Protein AF-A0A3Q0F5D7-F1 (afdb_monomer)

Sequence (596 aa):
MEISKAMDALRERATFVKESLHKSQTITDNMVSILGSFDHRLSALETAMRPTQAEAKILRGPHEDLESYLGAIDQLRANVRFFSSKKSFKSSEAIVTHANTLLAKAIAKLEEEFKHLLTNYSKPVEPDRLFECLPNSLRPSNSGKQSEGGGRNHSGKQSSEAVTFALPTLIPPRVIPLLHDLTQQMVQAGHQQQLFRIYRETRAAVLEQSLRKLGVERLSKDDVQRMQWEVLEAKIGNWIHYMRIAVKLLIAGEKKICDQIFDGVDSLKSQCFAEVTASSVAMLLSFGEAVAKSKRSPEKLFVLLDMYEIMRELQPEIERLFESKACTEMREAAINLSTRLAQTAQETFVDFEEAVEKDATKTTVMDGTVHPLTSYVINYVKFLYDYQSTLKLLFREFDPNDPDGQLAIITTRIMQALQTNLDGKSKQYKDPALTQLFLMNNIHYIVRSVRRSEAKDMLGDDWVQIHRRIVQQHANQYKRISWAKILQCLTVPASENNNAVTRTMIKDRFKTFNDQIEELHQRQSQWTVPDSELRESLRLAVAEVLLPAYRSFLKRFGPVIENGKNPYKYMVYSPEHLEQMLGEFFESKIWGEPKR

InterPro domains:
  IPR004140 Exocyst complex component Exo70 [PTHR12542] (22-587)
  IPR016159 Cullin repeat-like-containing domain superfamily [SSF74788] (53-587)
  IPR046364 Exocyst complex subunit Exo70, C-terminal [PF03081] (238-583)

Radius of gyration: 49.52 Å; Cα contacts (8 Å, |Δi|>4): 507; chains: 1; bounding box: 129×61×177 Å

Solvent-accessible surface area (backbone atoms only — not comparable to full-atom values): 32899 Å² total; per-residue (Å²): 125,67,68,62,57,55,51,51,52,50,48,52,50,51,51,50,50,51,51,52,50,50,54,50,48,53,51,50,54,50,49,53,52,50,49,54,51,47,54,53,49,49,52,51,50,58,61,64,48,49,59,59,62,28,45,59,41,54,70,70,35,54,87,81,43,48,68,64,29,52,52,29,51,54,49,43,52,51,50,41,54,53,41,70,71,47,80,86,46,95,63,32,63,63,51,39,53,51,43,50,51,51,48,54,54,41,49,54,49,49,54,51,48,49,48,50,53,50,55,75,46,52,59,56,59,56,52,69,64,55,44,67,27,41,45,84,91,72,38,81,79,75,86,82,74,89,76,88,81,85,89,78,93,75,94,71,85,84,70,88,70,78,84,65,70,51,64,59,82,61,54,64,76,85,52,45,60,58,52,19,56,52,42,54,53,35,47,76,70,68,44,47,70,60,52,48,49,52,48,30,63,52,51,25,50,32,52,37,48,20,42,43,68,65,64,60,58,80,44,48,42,69,56,57,62,71,50,56,66,73,61,48,54,52,49,50,58,49,46,56,53,49,50,51,46,42,54,69,29,52,52,46,35,49,50,54,50,52,51,59,36,39,61,96,41,75,92,50,43,53,46,45,54,28,66,27,44,47,65,44,51,52,36,62,48,32,35,58,48,14,59,49,68,30,86,79,45,64,85,53,41,60,65,46,49,55,50,36,50,50,47,62,69,43,41,68,57,49,51,64,75,40,65,49,81,64,21,43,67,62,52,50,52,53,50,51,47,37,54,43,33,47,49,42,47,55,56,28,52,53,52,40,32,52,50,47,36,64,60,74,75,80,81,87,65,89,34,25,44,66,52,69,66,58,58,50,55,51,51,51,52,54,56,52,54,79,39,44,74,58,50,35,57,50,35,37,77,80,39,77,87,48,26,68,56,51,54,40,49,53,51,49,48,42,53,47,24,44,49,54,28,50,56,60,55,34,68,71,48,88,48,71,36,49,26,25,46,22,52,23,40,39,50,44,52,50,51,58,50,36,70,73,40,74,57,32,76,68,60,35,70,65,53,52,50,53,53,52,51,51,28,51,49,25,50,51,49,23,50,50,62,68,42,45,67,55,53,50,52,53,53,76,65,79,90,49,74,76,92,65,78,45,72,65,60,53,49,52,33,35,44,52,37,53,56,50,52,51,56,46,49,68,54,42,42,60,23,32,44,87,52,64,70,62,39,50,52,50,43,48,63,45,46,70,57,48,48,61,42,48,54,50,38,44,72,73,48,41,69,70,41,63,79,44,91,68,36,67,79,45,63,74,71,51,75,66,54,52,54,53,56,50,70,52,50,30,43,75,75,76,75,71,77,76,91,124

Organism: Vigna radiata var. radiata (NCBI:txid3916)

Secondary structure (DSSP, 8-state):
-HHHHHHHHHHHHHHHHHHHHHHHHHHHHHHHHHHHHHHHHHHHHHHHHHHHHHHHHHHH-TTT-HHHHHHHHHHHHHHHHHHHH-TT-TTHHHHHHHHHHHHHHHHHHHHHHHHHHHHHH--PPPHHHHHHTS-TTTS---S--------------------------SS-TTTHHHHHHHHHHHHHTT-HHHHHHHHHHHHHHHHHHHHHHHT-----HHHHHHS-HHHHHHHHHHHHHHHHHIIIIIIHHHHHHHHHHTTT-HHHHHHHHHHHHHHHHHHHHHHHHHHHTS---GGGHHHHHHHHHHHHHHHHHHHHHT-SGGGHHHHHHHHHHHHHHHHHHHHHHHHHHHHHHT--PPP--TT----HHHHHHHHHHHHHHHTHHHHHHHHHTT-TT-HHHHHHHHHHHHHHHHHHHHHHHHTT-SSHHHHHHHHHHHHHHHHHHHTTSTHHHHHHHHHHHHHHHHHHHHHHHHHHHHHHHHHHHH---GGGTTTT--HHHHHHHHHHHHHHHHHHHHHHTT-----HHHHHHHHHHHHHHHHHHHHHHHHHHHHHHHTSS-GGGT----HHHHHHHHHTTT----------

Mean predicted aligned error: 13.25 Å

Structure (mmCIF, N/CA/C/O backbone):
data_AF-A0A3Q0F5D7-F1
#
_entry.id   AF-A0A3Q0F5D7-F1
#
loop_
_atom_site.group_PDB
_atom_site.id
_atom_site.type_symbol
_atom_site.label_atom_id
_atom_site.label_alt_id
_atom_site.label_comp_id
_atom_site.label_asym_id
_atom_site.label_entity_id
_atom_site.label_seq_id
_atom_site.pdbx_PDB_ins_code
_atom_site.Cartn_x
_atom_site.Cartn_y
_atom_site.Cartn_z
_atom_site.occupancy
_atom_site.B_iso_or_equiv
_atom_site.auth_seq_id
_atom_site.auth_comp_id
_atom_site.auth_asym_id
_atom_site.auth_atom_id
_atom_site.pdbx_PDB_model_num
ATOM 1 N N . MET A 1 1 ? -80.242 36.982 107.185 1.00 55.00 1 MET A N 1
ATOM 2 C CA . MET A 1 1 ? -79.539 35.715 107.500 1.00 55.00 1 MET A CA 1
ATOM 3 C C . MET A 1 1 ? -79.556 34.709 106.337 1.00 55.00 1 MET A C 1
ATOM 5 O O . MET A 1 1 ? -78.662 33.878 106.279 1.00 55.00 1 MET A O 1
ATOM 9 N N . GLU A 1 2 ? -80.498 34.792 105.383 1.00 57.72 2 GLU A N 1
ATOM 10 C CA . GLU A 1 2 ? -80.598 33.846 104.247 1.00 57.72 2 GLU A CA 1
ATOM 11 C C . GLU A 1 2 ? -79.603 34.088 103.094 1.00 57.72 2 GLU A C 1
ATOM 13 O O . GLU A 1 2 ? -79.117 33.129 102.501 1.00 57.72 2 GLU A O 1
ATOM 18 N N . ILE A 1 3 ? -79.217 35.341 102.819 1.00 59.50 3 ILE A N 1
ATOM 19 C CA . ILE A 1 3 ? -78.309 35.676 101.701 1.00 59.50 3 ILE A CA 1
ATOM 20 C C . ILE A 1 3 ? -76.889 35.117 101.917 1.00 59.50 3 ILE A C 1
ATOM 22 O O . ILE A 1 3 ? -76.279 34.633 100.971 1.00 59.50 3 ILE A O 1
ATOM 26 N N . SER A 1 4 ? -76.386 35.091 103.159 1.00 63.69 4 SER A N 1
ATOM 27 C CA . SER A 1 4 ? -75.059 34.525 103.476 1.00 63.69 4 SER A CA 1
ATOM 28 C C . SER A 1 4 ? -74.993 33.023 103.188 1.00 63.69 4 SER A C 1
ATOM 30 O O . SER A 1 4 ? -74.043 32.565 102.566 1.00 63.69 4 SER A O 1
ATOM 32 N N . LYS A 1 5 ? -76.037 32.265 103.558 1.00 66.75 5 LYS A N 1
ATOM 33 C CA . LYS A 1 5 ? -76.103 30.815 103.308 1.00 66.75 5 LYS A CA 1
ATOM 34 C C . LYS A 1 5 ? -76.172 30.482 101.815 1.00 66.75 5 LYS A C 1
ATOM 36 O O . LYS A 1 5 ? -75.554 29.516 101.381 1.00 66.75 5 LYS A O 1
ATOM 41 N N . ALA A 1 6 ? -76.894 31.281 101.026 1.00 69.56 6 ALA A N 1
ATOM 42 C CA . ALA A 1 6 ? -76.948 31.109 99.574 1.00 69.56 6 ALA A CA 1
ATOM 43 C C . ALA A 1 6 ? -75.597 31.418 98.907 1.00 69.56 6 ALA A C 1
ATOM 45 O O . ALA A 1 6 ? -75.194 30.713 97.985 1.00 69.56 6 ALA A O 1
ATOM 46 N N . MET A 1 7 ? -74.882 32.436 99.395 1.00 72.69 7 MET A N 1
ATOM 47 C CA . MET A 1 7 ? -73.566 32.826 98.887 1.00 72.69 7 MET A CA 1
ATOM 48 C C . MET A 1 7 ? -72.486 31.787 99.220 1.00 72.69 7 MET A C 1
ATOM 50 O O . MET A 1 7 ? -71.666 31.473 98.359 1.00 72.69 7 MET A O 1
ATOM 54 N N . ASP A 1 8 ? -72.529 31.197 100.418 1.00 73.94 8 ASP A N 1
ATOM 55 C CA . ASP A 1 8 ? -71.630 30.107 100.817 1.00 73.94 8 ASP A CA 1
ATOM 56 C C . ASP A 1 8 ? -71.896 28.824 100.011 1.00 73.94 8 ASP A C 1
ATOM 58 O O . ASP A 1 8 ? -70.953 28.213 99.512 1.00 73.94 8 ASP A O 1
ATOM 62 N N . ALA A 1 9 ? -73.164 28.474 99.756 1.00 75.81 9 ALA A N 1
ATOM 63 C CA . ALA A 1 9 ? -73.524 27.346 98.890 1.00 75.81 9 ALA A CA 1
ATOM 64 C C . ALA A 1 9 ? -73.102 27.558 97.420 1.00 75.81 9 ALA A C 1
ATOM 66 O O . ALA A 1 9 ? -72.711 26.614 96.729 1.00 75.81 9 ALA A O 1
ATOM 67 N N . LEU A 1 10 ? -73.156 28.801 96.925 1.00 78.06 10 LEU A N 1
ATOM 68 C CA . LEU A 1 10 ? -72.646 29.161 95.598 1.00 78.06 10 LEU A CA 1
ATOM 69 C C . LEU A 1 10 ? -71.118 29.076 95.545 1.00 78.06 10 LEU A C 1
ATOM 71 O O . LEU A 1 10 ? -70.567 28.653 94.529 1.00 78.06 10 LEU A O 1
ATOM 75 N N . ARG A 1 11 ? -70.439 29.433 96.641 1.00 79.31 11 ARG A N 1
ATOM 76 C CA . ARG A 1 11 ? -68.984 29.338 96.774 1.00 79.31 11 ARG A CA 1
ATOM 77 C C . ARG A 1 11 ? -68.526 27.883 96.814 1.00 79.31 11 ARG A C 1
ATOM 79 O O . ARG A 1 11 ? -67.607 27.552 96.075 1.00 79.31 11 ARG A O 1
ATOM 86 N N . GLU A 1 12 ? -69.218 27.018 97.557 1.00 80.62 12 GLU A N 1
ATOM 87 C CA . GLU A 1 12 ? -68.986 25.565 97.551 1.00 80.62 12 GLU A CA 1
ATOM 88 C C . GLU A 1 12 ? -69.233 24.940 96.173 1.00 80.62 12 GLU A C 1
ATOM 90 O O . GLU A 1 12 ? -68.426 24.145 95.687 1.00 80.62 12 GLU A O 1
ATOM 95 N N . ARG A 1 13 ? -70.323 25.320 95.491 1.00 81.12 13 ARG A N 1
ATOM 96 C CA . ARG A 1 13 ? -70.584 24.855 94.120 1.00 81.12 13 ARG A CA 1
ATOM 97 C C . ARG A 1 13 ? -69.517 25.341 93.143 1.00 81.12 13 ARG A C 1
ATOM 99 O O . ARG A 1 13 ? -69.081 24.565 92.299 1.00 81.12 13 ARG A O 1
ATOM 106 N N . ALA A 1 14 ? -69.059 26.585 93.264 1.00 80.19 14 ALA A N 1
ATOM 107 C CA . ALA A 1 14 ? -67.988 27.121 92.429 1.00 80.19 14 ALA A CA 1
ATOM 108 C C . ALA A 1 14 ? -66.645 26.420 92.694 1.00 80.19 14 ALA A C 1
ATOM 110 O O . ALA A 1 14 ? -65.923 26.120 91.743 1.00 80.19 14 ALA A O 1
ATOM 111 N N . THR A 1 15 ? -66.317 26.100 93.952 1.00 80.94 15 THR A N 1
ATOM 112 C CA . THR A 1 15 ? -65.114 25.320 94.284 1.00 80.94 15 THR A CA 1
ATOM 113 C C . THR A 1 15 ? -65.212 23.886 93.774 1.00 80.94 15 THR A C 1
ATOM 115 O O . THR A 1 15 ? -64.249 23.396 93.192 1.00 80.94 15 THR A O 1
ATOM 118 N N . PHE A 1 16 ? -66.381 23.249 93.881 1.00 84.81 16 PHE A N 1
ATOM 119 C CA . PHE A 1 16 ? -66.617 21.903 93.355 1.00 84.81 16 PHE A CA 1
ATOM 120 C C . PHE A 1 16 ? -66.520 21.841 91.822 1.00 84.81 16 PHE A C 1
ATOM 122 O O . PHE A 1 16 ? -65.912 20.924 91.266 1.00 84.81 16 PHE A O 1
ATOM 129 N N . VAL A 1 17 ? -67.075 22.836 91.119 1.00 83.81 17 VAL A N 1
ATOM 130 C CA . VAL A 1 17 ? -66.951 22.955 89.656 1.00 83.81 17 VAL A CA 1
ATOM 131 C C . VAL A 1 17 ? -65.499 23.215 89.258 1.00 83.81 17 VAL A C 1
ATOM 133 O O . VAL A 1 17 ? -65.019 22.606 88.306 1.00 83.81 17 VAL A O 1
ATOM 136 N N . LYS A 1 18 ? -64.768 24.052 90.005 1.00 84.12 18 LYS A N 1
ATOM 137 C CA . LYS A 1 18 ? -63.342 24.311 89.761 1.00 84.12 18 LYS A CA 1
ATOM 138 C C . LYS A 1 18 ? -62.488 23.054 89.955 1.00 84.12 18 LYS A C 1
ATOM 140 O O . LYS A 1 18 ? -61.636 22.774 89.116 1.00 84.12 18 LYS A O 1
ATOM 145 N N . GLU A 1 19 ? -62.730 22.274 91.008 1.00 85.31 19 GLU A N 1
ATOM 146 C CA . GLU A 1 19 ? -62.056 20.985 91.214 1.00 85.31 19 GLU A CA 1
ATOM 147 C C . GLU A 1 19 ? -62.420 19.959 90.139 1.00 85.31 19 GLU A C 1
ATOM 149 O O . GLU A 1 19 ? -61.539 19.259 89.642 1.00 85.31 19 GLU A O 1
ATOM 154 N N . SER A 1 20 ? -63.694 19.878 89.744 1.00 84.12 20 SER A N 1
ATOM 155 C CA . SER A 1 20 ? -64.134 18.976 88.671 1.00 84.12 20 SER A CA 1
ATOM 156 C C . SER A 1 20 ? -63.517 19.354 87.325 1.00 84.12 20 SER A C 1
ATOM 158 O O . SER A 1 20 ? -63.082 18.474 86.585 1.00 84.12 20 SER A O 1
ATOM 160 N N . LEU A 1 21 ? -63.410 20.652 87.025 1.00 85.94 21 LEU A N 1
ATOM 161 C CA . LEU A 1 21 ? -62.747 21.145 85.821 1.00 85.94 21 LEU A CA 1
ATOM 162 C C . LEU A 1 21 ? -61.247 20.841 85.852 1.00 85.94 21 LEU A C 1
ATOM 164 O O . LEU A 1 21 ? -60.701 20.403 84.847 1.00 85.94 21 LEU A O 1
ATOM 168 N N . HIS A 1 22 ? -60.589 20.998 87.006 1.00 87.69 22 HIS A N 1
ATOM 169 C CA . HIS A 1 22 ? -59.174 20.662 87.142 1.00 87.69 22 HIS A CA 1
ATOM 170 C C . HIS A 1 22 ? -58.928 19.160 86.955 1.00 87.69 22 HIS A C 1
ATOM 172 O O . HIS A 1 22 ? -58.047 18.785 86.188 1.00 87.69 22 HIS A O 1
ATOM 178 N N . LYS A 1 23 ? -59.769 18.301 87.550 1.00 87.25 23 LYS A N 1
ATOM 179 C CA . LYS A 1 23 ? -59.739 16.848 87.312 1.00 87.25 23 LYS A CA 1
ATOM 180 C C . LYS A 1 23 ? -59.962 16.508 85.835 1.00 87.25 23 LYS A C 1
ATOM 182 O O . LYS A 1 23 ? -59.235 15.682 85.296 1.00 87.25 23 LYS A O 1
ATOM 187 N N . SER A 1 24 ? -60.921 17.160 85.173 1.00 86.38 24 SER A N 1
ATOM 188 C CA . SER A 1 24 ? -61.184 16.981 83.736 1.00 86.38 24 SER A CA 1
ATOM 189 C C . SER A 1 24 ? -59.989 17.400 82.868 1.00 86.38 24 SER A C 1
ATOM 191 O O . SER A 1 24 ? -59.616 16.684 81.937 1.00 86.38 24 SER A O 1
ATOM 193 N N . GLN A 1 25 ? -59.327 18.508 83.215 1.00 86.31 25 GLN A N 1
ATOM 194 C CA . GLN A 1 25 ? -58.110 18.972 82.546 1.00 86.31 25 GLN A CA 1
ATOM 195 C C . GLN A 1 25 ? -56.979 17.947 82.695 1.00 86.31 25 GLN A C 1
ATOM 197 O O . GLN A 1 25 ? -56.395 17.539 81.698 1.00 86.31 25 GLN A O 1
ATOM 202 N N . THR A 1 26 ? -56.735 17.442 83.909 1.00 88.81 26 THR A N 1
ATOM 203 C CA . THR A 1 26 ? -55.715 16.409 84.154 1.00 88.81 26 THR A CA 1
ATOM 204 C C . THR A 1 26 ? -56.011 15.114 83.395 1.00 88.81 26 THR A C 1
ATOM 206 O O . THR A 1 26 ? -55.099 14.486 82.863 1.00 88.81 26 THR A O 1
ATOM 209 N N . ILE A 1 27 ? -57.284 14.709 83.312 1.00 86.06 27 ILE A N 1
ATOM 210 C CA . ILE A 1 27 ? -57.693 13.548 82.508 1.00 86.06 27 ILE A CA 1
ATOM 211 C C . ILE A 1 27 ? -57.402 13.801 81.026 1.00 86.06 27 ILE A C 1
ATOM 213 O O . ILE A 1 27 ? -56.847 12.925 80.369 1.00 86.06 27 ILE A O 1
ATOM 217 N N . THR A 1 28 ? -57.720 14.992 80.517 1.00 86.38 28 THR A N 1
ATOM 218 C CA . THR A 1 28 ? -57.474 15.372 79.118 1.00 86.38 28 THR A CA 1
ATOM 219 C C . THR A 1 28 ? -55.979 15.379 78.799 1.00 86.38 28 THR A C 1
ATOM 221 O O . THR A 1 28 ? -55.569 14.764 77.818 1.00 86.38 28 THR A O 1
ATOM 224 N N . ASP A 1 29 ? -55.149 15.973 79.658 1.00 85.50 29 ASP A N 1
ATOM 225 C CA . ASP A 1 29 ? -53.692 16.022 79.484 1.00 85.50 29 ASP A CA 1
ATOM 226 C C . ASP A 1 29 ? -53.071 14.614 79.517 1.00 85.50 29 ASP A C 1
ATOM 228 O O . ASP A 1 29 ? -52.216 14.278 78.692 1.00 85.50 29 ASP A O 1
ATOM 232 N N . ASN A 1 30 ? -53.556 13.744 80.410 1.00 86.50 30 ASN A N 1
ATOM 233 C CA . ASN A 1 30 ? -53.158 12.336 80.440 1.00 86.50 30 ASN A CA 1
ATOM 234 C C . ASN A 1 30 ? -53.574 11.603 79.158 1.00 86.50 30 ASN A C 1
ATOM 236 O O . ASN A 1 30 ? -52.796 10.817 78.623 1.00 86.50 30 ASN A O 1
ATOM 240 N N . MET A 1 31 ? -54.775 11.867 78.640 1.00 86.88 31 MET A N 1
ATOM 241 C CA . MET A 1 31 ? -55.274 11.248 77.411 1.00 86.88 31 MET A CA 1
ATOM 242 C C . MET A 1 31 ? -54.464 11.697 76.188 1.00 86.88 31 MET A C 1
ATOM 244 O O . MET A 1 31 ? -54.083 10.861 75.373 1.00 86.88 31 MET A O 1
ATOM 248 N N . VAL A 1 32 ? -54.122 12.986 76.098 1.00 83.62 32 VAL A N 1
ATOM 249 C CA . VAL A 1 32 ? -53.247 13.543 75.052 1.00 83.62 32 VAL A CA 1
ATOM 250 C C . VAL A 1 32 ? -51.843 12.940 75.135 1.00 83.62 32 VAL A C 1
ATOM 252 O O . VAL A 1 32 ? -51.289 12.543 74.112 1.00 83.62 32 VAL A O 1
ATOM 255 N N . SER A 1 33 ? -51.286 12.792 76.339 1.00 82.75 33 SER A N 1
ATOM 256 C CA . SER A 1 33 ? -49.992 12.130 76.556 1.00 82.75 33 SER A CA 1
ATOM 257 C C . SER A 1 33 ? -50.014 10.656 76.125 1.00 82.75 33 SER A C 1
ATOM 259 O O . SER A 1 33 ? -49.119 10.192 75.414 1.00 82.75 33 SER A O 1
ATOM 261 N N . ILE A 1 34 ? -51.076 9.922 76.477 1.00 81.81 34 ILE A N 1
ATOM 262 C CA . ILE A 1 34 ? -51.266 8.524 76.071 1.00 81.81 34 ILE A CA 1
ATOM 263 C C . ILE A 1 34 ? -51.385 8.415 74.547 1.00 81.81 34 ILE A C 1
ATOM 265 O O . ILE A 1 34 ? -50.689 7.589 73.955 1.00 81.81 34 ILE A O 1
ATOM 269 N N . LEU A 1 35 ? -52.203 9.258 73.908 1.00 78.81 35 LEU A N 1
ATOM 270 C CA . LEU A 1 35 ? -52.372 9.286 72.451 1.00 78.81 35 LEU A CA 1
ATOM 271 C C . LEU A 1 35 ? -51.064 9.635 71.734 1.00 78.81 35 LEU A C 1
ATOM 273 O O . LEU A 1 35 ? -50.684 8.925 70.808 1.00 78.81 35 LEU A O 1
ATOM 277 N N . GLY A 1 36 ? -50.319 10.633 72.216 1.00 76.81 36 GLY A N 1
ATOM 278 C CA . GLY A 1 36 ? -48.985 10.949 71.700 1.00 76.81 36 GLY A CA 1
ATOM 279 C C . GLY A 1 36 ? -48.002 9.781 71.848 1.00 76.81 36 GLY A C 1
ATOM 280 O O . GLY A 1 36 ? -47.191 9.528 70.957 1.00 76.81 36 GLY A O 1
ATOM 281 N N . SER A 1 37 ? -48.103 9.004 72.933 1.00 76.38 37 SER A N 1
ATOM 282 C CA . SER A 1 37 ? -47.293 7.792 73.119 1.00 76.38 37 SER A CA 1
ATOM 283 C C . SER A 1 37 ? -47.685 6.660 72.161 1.00 76.38 37 SER A C 1
ATOM 285 O O . SER A 1 37 ? -46.808 5.938 71.680 1.00 76.38 37 SER A O 1
ATOM 287 N N . PHE A 1 38 ? -48.979 6.506 71.860 1.00 73.69 38 PHE A N 1
ATOM 288 C CA . PHE A 1 38 ? -49.471 5.522 70.898 1.00 73.69 38 PHE A CA 1
ATOM 289 C C . PHE A 1 38 ? -49.051 5.881 69.485 1.00 73.69 38 PHE A C 1
ATOM 291 O O . PHE A 1 38 ? -48.563 5.004 68.787 1.00 73.69 38 PHE A O 1
ATOM 298 N N . ASP A 1 39 ? -49.159 7.147 69.097 1.00 71.25 39 ASP A N 1
ATOM 299 C CA . ASP A 1 39 ? -48.762 7.612 67.770 1.00 71.25 39 ASP A CA 1
ATOM 300 C C . ASP A 1 39 ? -47.249 7.418 67.550 1.00 71.25 39 ASP A C 1
ATOM 302 O O . ASP A 1 39 ? -46.806 6.876 66.536 1.00 71.25 39 ASP A O 1
ATOM 306 N N . HIS A 1 40 ? -46.437 7.693 68.579 1.00 68.94 40 HIS A N 1
ATOM 307 C CA . HIS A 1 40 ? -45.010 7.363 68.568 1.00 68.94 40 HIS A CA 1
ATOM 308 C C . HIS A 1 40 ? -44.728 5.859 68.470 1.00 68.94 40 HIS A C 1
ATOM 310 O O . HIS A 1 40 ? -43.816 5.454 67.743 1.00 68.94 40 HIS A O 1
ATOM 316 N N . ARG A 1 41 ? -45.475 5.020 69.198 1.00 68.88 41 ARG A N 1
ATOM 317 C CA . ARG A 1 41 ? -45.322 3.557 69.149 1.00 68.88 41 ARG A CA 1
ATOM 318 C C . ARG A 1 41 ? -45.780 2.980 67.815 1.00 68.88 41 ARG A C 1
ATOM 320 O O . ARG A 1 41 ? -45.103 2.099 67.299 1.00 68.88 41 ARG A O 1
ATOM 327 N N . LEU A 1 42 ? -46.876 3.482 67.255 1.00 69.44 42 LEU A N 1
ATOM 328 C CA . LEU A 1 42 ? -47.417 3.077 65.963 1.00 69.44 42 LEU A CA 1
ATOM 329 C C . LEU A 1 42 ? -46.444 3.458 64.847 1.00 69.44 42 LEU A C 1
ATOM 331 O O . LEU A 1 42 ? -46.066 2.599 64.060 1.00 69.44 42 LEU A O 1
ATOM 335 N N . SER A 1 43 ? -45.924 4.689 64.869 1.00 66.19 43 SER A N 1
ATOM 336 C CA . SER A 1 43 ? -44.873 5.136 63.953 1.00 66.19 43 SER A CA 1
ATOM 337 C C . SER A 1 43 ? -43.607 4.278 64.075 1.00 66.19 43 SER A C 1
ATOM 339 O O . SER A 1 43 ? -43.042 3.860 63.064 1.00 66.19 43 SER A O 1
ATOM 341 N N . ALA A 1 44 ? -43.173 3.931 65.292 1.00 59.56 44 ALA A N 1
ATOM 342 C CA . ALA A 1 44 ? -42.027 3.044 65.499 1.00 59.56 44 ALA A CA 1
ATOM 343 C C . ALA A 1 44 ? -42.278 1.614 64.982 1.00 59.56 44 ALA A C 1
ATOM 345 O O . ALA A 1 44 ? -41.378 1.018 64.391 1.00 59.56 44 ALA A O 1
ATOM 346 N N . LEU A 1 45 ? -43.487 1.077 65.167 1.00 62.59 45 LEU A N 1
ATOM 347 C CA . LEU A 1 45 ? -43.872 -0.269 64.738 1.00 62.59 45 LEU A CA 1
ATOM 348 C C . LEU A 1 45 ? -44.017 -0.356 63.213 1.00 62.59 45 LEU A C 1
ATOM 350 O O . LEU A 1 45 ? -43.469 -1.258 62.587 1.00 62.59 45 LEU A O 1
ATOM 354 N N . GLU A 1 46 ? -44.667 0.633 62.605 1.00 63.50 46 GLU A N 1
ATOM 355 C CA . GLU A 1 46 ? -44.813 0.758 61.156 1.00 63.50 46 GLU A CA 1
ATOM 356 C C . GLU A 1 46 ? -43.448 0.940 60.476 1.00 63.50 46 GLU A C 1
ATOM 358 O O . GLU A 1 46 ? -43.167 0.319 59.453 1.00 63.50 46 GLU A O 1
ATOM 363 N N . THR A 1 47 ? -42.539 1.708 61.087 1.00 61.91 47 THR A N 1
ATOM 364 C CA . THR A 1 47 ? -41.166 1.857 60.581 1.00 61.91 47 THR A CA 1
ATOM 365 C C . THR A 1 47 ? -40.336 0.578 60.778 1.00 61.91 47 THR A C 1
ATOM 367 O O . THR A 1 47 ? -39.515 0.250 59.923 1.00 61.91 47 THR A O 1
ATOM 370 N N . ALA A 1 48 ? -40.569 -0.190 61.850 1.00 59.41 48 ALA A N 1
ATOM 371 C CA . ALA A 1 48 ? -39.916 -1.482 62.087 1.00 59.41 48 ALA A CA 1
ATOM 372 C C . ALA A 1 48 ? -40.431 -2.617 61.176 1.00 59.41 48 ALA A C 1
ATOM 374 O O . ALA A 1 48 ? -39.706 -3.586 60.965 1.00 59.41 48 ALA A O 1
ATOM 375 N N . MET A 1 49 ? -41.638 -2.501 60.605 1.00 63.09 49 MET A N 1
ATOM 376 C CA . MET A 1 49 ? -42.208 -3.467 59.646 1.00 63.09 49 MET A CA 1
ATOM 377 C C . MET A 1 49 ? -41.786 -3.231 58.182 1.00 63.09 49 MET A C 1
ATOM 379 O O . MET A 1 49 ? -41.941 -4.114 57.339 1.00 63.09 49 MET A O 1
ATOM 383 N N . ARG A 1 50 ? -41.236 -2.061 57.837 1.00 66.19 50 ARG A N 1
ATOM 384 C CA . ARG A 1 50 ? -40.779 -1.770 56.460 1.00 66.19 50 ARG A CA 1
ATOM 385 C C . ARG A 1 50 ? -39.628 -2.672 55.973 1.00 66.19 50 ARG A C 1
ATOM 387 O O . ARG A 1 50 ? -39.672 -3.077 54.812 1.00 66.19 50 ARG A O 1
ATOM 394 N N . PRO A 1 51 ? -38.617 -3.023 56.794 1.00 62.94 51 PRO A N 1
ATOM 395 C CA . PRO A 1 51 ? -37.552 -3.941 56.388 1.00 62.94 51 PRO A CA 1
ATOM 396 C C . PRO A 1 51 ? -38.056 -5.346 56.039 1.00 62.94 51 PRO A C 1
ATOM 398 O O . PRO A 1 51 ? -37.590 -5.907 55.055 1.00 62.94 51 PRO A O 1
ATOM 401 N N . THR A 1 52 ? -39.038 -5.889 56.767 1.00 68.06 52 THR A N 1
ATOM 402 C CA . THR A 1 52 ? -39.580 -7.241 56.522 1.00 68.06 52 THR A CA 1
ATOM 403 C C . THR A 1 52 ? -40.422 -7.323 55.245 1.00 68.06 52 THR A C 1
ATOM 405 O O . THR A 1 52 ? -40.400 -8.338 54.552 1.00 68.06 52 THR A O 1
ATOM 408 N N . GLN A 1 53 ? -41.118 -6.245 54.866 1.00 69.62 53 GLN A N 1
ATOM 409 C CA . GLN A 1 53 ? -41.792 -6.168 53.560 1.00 69.62 53 GLN A CA 1
ATOM 410 C C . GLN A 1 53 ? -40.793 -6.115 52.395 1.00 69.62 53 GLN A C 1
ATOM 412 O O . GLN A 1 53 ? -41.009 -6.753 51.362 1.00 69.62 53 GLN A O 1
ATOM 417 N N . ALA A 1 54 ? -39.690 -5.379 52.563 1.00 73.69 54 ALA A N 1
ATOM 418 C CA . ALA A 1 54 ? -38.618 -5.338 51.575 1.00 73.69 54 ALA A CA 1
ATOM 419 C C . ALA A 1 54 ? -37.859 -6.677 51.504 1.00 73.69 54 ALA A C 1
ATOM 421 O O . ALA A 1 54 ? -37.534 -7.136 50.412 1.00 73.69 54 ALA A O 1
ATOM 422 N N . GLU A 1 55 ? -37.646 -7.350 52.637 1.00 79.19 55 GLU A N 1
ATOM 423 C CA . GLU A 1 55 ? -36.959 -8.643 52.732 1.00 79.19 55 GLU A CA 1
ATOM 424 C C . GLU A 1 55 ? -37.602 -9.719 51.849 1.00 79.19 55 GLU A C 1
ATOM 426 O O . GLU A 1 55 ? -36.896 -10.404 51.109 1.00 79.19 55 GLU A O 1
ATOM 431 N N . ALA A 1 56 ? -38.935 -9.825 51.841 1.00 79.62 56 ALA A N 1
ATOM 432 C CA . ALA A 1 56 ? -39.642 -10.777 50.984 1.00 79.62 56 ALA A CA 1
ATOM 433 C C . ALA A 1 56 ? -39.336 -10.562 49.489 1.00 79.62 56 ALA A C 1
ATOM 435 O O . ALA A 1 56 ? -39.143 -11.528 48.747 1.00 79.62 56 ALA A O 1
ATOM 436 N N . LYS A 1 57 ? -39.241 -9.299 49.053 1.00 80.81 57 LYS A N 1
ATOM 437 C CA . LYS A 1 57 ? -38.884 -8.937 47.673 1.00 80.81 57 LYS A CA 1
ATOM 438 C C . LYS A 1 57 ? -37.408 -9.229 47.380 1.00 80.81 57 LYS A C 1
ATOM 440 O O . LYS A 1 57 ? -37.098 -9.811 46.344 1.00 80.81 57 LYS A O 1
ATOM 445 N N . ILE A 1 58 ? -36.506 -8.934 48.323 1.00 81.00 58 ILE A N 1
ATOM 446 C CA . ILE A 1 58 ? -35.074 -9.256 48.194 1.00 81.00 58 ILE A CA 1
ATOM 447 C C . ILE A 1 58 ? -34.834 -10.775 48.099 1.00 81.00 58 ILE A C 1
ATOM 449 O O . ILE A 1 58 ? -33.961 -11.252 47.363 1.00 81.00 58 ILE A O 1
ATOM 453 N N . LEU A 1 59 ? -35.618 -11.573 48.825 1.00 79.44 59 LEU A N 1
ATOM 454 C CA . LEU A 1 59 ? -35.502 -13.029 48.806 1.00 79.44 59 LEU A CA 1
ATOM 455 C C . LEU A 1 59 ? -35.949 -13.643 47.474 1.00 79.44 59 LEU A C 1
ATOM 457 O O . LEU A 1 59 ? -35.248 -14.540 47.004 1.00 79.44 59 LEU A O 1
ATOM 461 N N . ARG A 1 60 ? -37.009 -13.122 46.839 1.00 78.94 60 ARG A N 1
ATOM 462 C CA . ARG A 1 60 ? -37.467 -13.559 45.502 1.00 78.94 60 ARG A CA 1
ATOM 463 C C . ARG A 1 60 ? -36.442 -13.286 44.400 1.00 78.94 60 ARG A C 1
ATOM 465 O O . ARG A 1 60 ? -36.201 -14.148 43.566 1.00 78.94 60 ARG A O 1
ATOM 472 N N . GLY A 1 61 ? -35.722 -12.168 44.493 1.00 78.19 61 GLY A N 1
ATOM 473 C CA . GLY A 1 61 ? -34.628 -11.842 43.575 1.00 78.19 61 GLY A CA 1
ATOM 474 C C . GLY A 1 61 ? -35.052 -10.982 42.374 1.00 78.19 61 GLY A C 1
ATOM 475 O O . GLY A 1 61 ? -36.244 -10.812 42.127 1.00 78.19 61 GLY A O 1
ATOM 476 N N . PRO A 1 62 ? -34.070 -10.428 41.641 1.00 79.69 62 PRO A N 1
ATOM 477 C CA . PRO A 1 62 ? -34.306 -9.483 40.545 1.00 79.69 62 PRO A CA 1
ATOM 478 C C . PRO A 1 62 ? -34.904 -10.112 39.272 1.00 79.69 62 PRO A C 1
ATOM 480 O O . PRO A 1 62 ? -35.514 -9.392 38.486 1.00 79.69 62 PRO A O 1
ATOM 483 N N . HIS A 1 63 ? -34.794 -11.435 39.089 1.00 73.75 63 HIS A N 1
ATOM 484 C CA . HIS A 1 63 ? -35.304 -12.144 37.907 1.00 73.75 63 HIS A CA 1
ATOM 485 C C . HIS A 1 63 ? -36.839 -12.107 37.749 1.00 73.75 63 HIS A C 1
ATOM 487 O O . HIS A 1 63 ? -37.324 -12.187 36.622 1.00 73.75 63 HIS A O 1
ATOM 493 N N . GLU A 1 64 ? -37.610 -12.050 38.845 1.00 74.75 64 GLU A N 1
ATOM 494 C CA . GLU A 1 64 ? -39.085 -12.087 38.782 1.00 74.75 64 GLU A CA 1
ATOM 495 C C . GLU A 1 64 ? -39.688 -10.726 38.416 1.00 74.75 64 GLU A C 1
ATOM 497 O O . GLU A 1 64 ? -40.573 -10.644 37.568 1.00 74.75 64 GLU A O 1
ATOM 502 N N . ASP A 1 65 ? -39.216 -9.664 39.071 1.00 81.00 65 ASP A N 1
ATOM 503 C CA . ASP A 1 65 ? -39.686 -8.294 38.876 1.00 81.00 65 ASP A CA 1
ATOM 504 C C . ASP A 1 65 ? -38.574 -7.321 39.282 1.00 81.00 65 ASP A C 1
ATOM 506 O O . ASP A 1 65 ? -38.393 -7.004 40.464 1.00 81.00 65 ASP A O 1
ATOM 510 N N . LEU A 1 66 ? -37.809 -6.867 38.286 1.00 81.75 66 LEU A N 1
ATOM 511 C CA . LEU A 1 66 ? -36.687 -5.962 38.502 1.00 81.75 66 LEU A CA 1
ATOM 512 C C . LEU A 1 66 ? -37.152 -4.627 39.097 1.00 81.75 66 LEU A C 1
ATOM 514 O O . LEU A 1 66 ? -36.516 -4.127 40.019 1.00 81.75 66 LEU A O 1
ATOM 518 N N . GLU A 1 67 ? -38.272 -4.071 38.639 1.00 83.00 67 GLU A N 1
ATOM 519 C CA . GLU A 1 67 ? -38.764 -2.767 39.096 1.00 83.00 67 GLU A CA 1
ATOM 520 C C . GLU A 1 67 ? -39.160 -2.818 40.579 1.00 83.00 67 GLU A C 1
ATOM 522 O O . GLU A 1 67 ? -38.691 -2.012 41.390 1.00 83.00 67 GLU A O 1
ATOM 527 N N . SER A 1 68 ? -39.933 -3.835 40.976 1.00 83.12 68 SER A N 1
ATOM 528 C CA . SER A 1 68 ? -40.279 -4.051 42.387 1.00 83.12 68 SER A CA 1
ATOM 529 C C . SER A 1 68 ? -39.060 -4.344 43.259 1.00 83.12 68 SER A C 1
ATOM 531 O O . SER A 1 68 ? -39.044 -3.964 44.437 1.00 83.12 68 SER A O 1
ATOM 533 N N . TYR A 1 69 ? -38.057 -5.037 42.715 1.00 85.50 69 TYR A N 1
ATOM 534 C CA . TYR A 1 69 ? -36.822 -5.365 43.421 1.00 85.50 69 TYR A CA 1
ATOM 535 C C . TYR A 1 69 ? -35.953 -4.123 43.657 1.00 85.50 69 TYR A C 1
ATOM 537 O O . TYR A 1 69 ? -35.492 -3.898 44.778 1.00 85.50 69 TYR A O 1
ATOM 545 N N . LEU A 1 70 ? -35.790 -3.272 42.640 1.00 83.38 70 LEU A N 1
ATOM 546 C CA . LEU A 1 70 ? -35.080 -1.997 42.759 1.00 83.38 70 LEU A CA 1
ATOM 547 C C . LEU A 1 70 ? -35.791 -1.055 43.739 1.00 83.38 70 LEU A C 1
ATOM 549 O O . LEU A 1 70 ? -35.149 -0.503 44.634 1.00 83.38 70 LEU A O 1
ATOM 553 N N . GLY A 1 71 ? -37.125 -0.978 43.677 1.00 84.00 71 GLY A N 1
ATOM 554 C CA . GLY A 1 71 ? -37.914 -0.225 44.654 1.00 84.00 71 GLY A CA 1
ATOM 555 C C . GLY A 1 71 ? -37.720 -0.715 46.098 1.00 84.00 71 GLY A C 1
ATOM 556 O O . GLY A 1 71 ? -37.669 0.091 47.029 1.00 84.00 71 GLY A O 1
ATOM 557 N N . ALA A 1 72 ? -37.548 -2.027 46.308 1.00 84.56 72 ALA A N 1
ATOM 558 C CA . ALA A 1 72 ? -37.252 -2.589 47.628 1.00 84.56 72 ALA A CA 1
ATOM 559 C C . ALA A 1 72 ? -35.854 -2.191 48.139 1.00 84.56 72 ALA A C 1
ATOM 561 O O . ALA A 1 72 ? -35.691 -1.920 49.332 1.00 84.56 72 ALA A O 1
ATOM 562 N N . ILE A 1 73 ? -34.854 -2.111 47.255 1.00 85.00 73 ILE A N 1
ATOM 563 C CA . ILE A 1 73 ? -33.502 -1.637 47.596 1.00 85.00 73 ILE A CA 1
ATOM 564 C C . ILE A 1 73 ? -33.534 -0.167 48.011 1.00 85.00 73 ILE A C 1
ATOM 566 O O . ILE A 1 73 ? -32.959 0.191 49.043 1.00 85.00 73 ILE A O 1
ATOM 570 N N . ASP A 1 74 ? -34.233 0.682 47.262 1.00 84.81 74 ASP A N 1
ATOM 571 C CA . ASP A 1 74 ? -34.343 2.103 47.594 1.00 84.81 74 ASP A CA 1
ATOM 572 C C . ASP A 1 74 ? -35.085 2.318 48.916 1.00 84.81 74 ASP A C 1
ATOM 574 O O . ASP A 1 74 ? -34.670 3.140 49.742 1.00 84.81 74 ASP A O 1
ATOM 578 N N . GLN A 1 75 ? -36.105 1.502 49.190 1.00 84.00 75 GLN A N 1
ATOM 579 C CA . GLN A 1 75 ? -36.782 1.487 50.483 1.00 84.00 75 GLN A CA 1
ATOM 580 C C . GLN A 1 75 ? -35.839 1.066 51.624 1.00 84.00 75 GLN A C 1
ATOM 582 O O . GLN A 1 75 ? -35.826 1.711 52.676 1.00 84.00 75 GLN A O 1
ATOM 587 N N . LEU A 1 76 ? -35.006 0.036 51.432 1.00 83.69 76 LEU A N 1
ATOM 588 C CA . LEU A 1 76 ? -33.998 -0.374 52.418 1.00 83.69 76 LEU A CA 1
ATOM 589 C C . LEU A 1 76 ? -32.955 0.725 52.663 1.00 83.69 76 LEU A C 1
ATOM 591 O O . LEU A 1 76 ? -32.632 1.009 53.818 1.00 83.69 76 LEU A O 1
ATOM 595 N N . ARG A 1 77 ? -32.475 1.405 51.615 1.00 84.94 77 ARG A N 1
ATOM 596 C CA . ARG A 1 77 ? -31.556 2.550 51.747 1.00 84.94 77 ARG A CA 1
ATOM 597 C C . ARG A 1 77 ? -32.195 3.711 52.507 1.00 84.94 77 ARG A C 1
ATOM 599 O O . ARG A 1 77 ? -31.549 4.301 53.375 1.00 84.94 77 ARG A O 1
ATOM 606 N N . ALA A 1 78 ? -33.456 4.034 52.218 1.00 83.56 78 ALA A N 1
ATOM 607 C CA . ALA A 1 78 ? -34.201 5.064 52.938 1.00 83.56 78 ALA A CA 1
ATOM 608 C C . ALA A 1 78 ? -34.351 4.710 54.426 1.00 83.56 78 ALA A C 1
ATOM 610 O O . ALA A 1 78 ? -34.123 5.565 55.286 1.00 83.56 78 ALA A O 1
ATOM 611 N N . ASN A 1 79 ? -34.636 3.441 54.733 1.00 79.19 79 ASN A N 1
ATOM 612 C CA . ASN A 1 79 ? -34.698 2.945 56.107 1.00 79.19 79 ASN A CA 1
ATOM 613 C C . ASN A 1 79 ? -33.344 3.103 56.815 1.00 79.19 79 ASN A C 1
ATOM 615 O O . ASN A 1 79 ? -33.294 3.667 57.908 1.00 79.19 79 ASN A O 1
ATOM 619 N N . VAL A 1 80 ? -32.237 2.693 56.185 1.00 82.56 80 VAL A N 1
ATOM 620 C CA . VAL A 1 80 ? -30.889 2.853 56.757 1.00 82.56 80 VAL A CA 1
ATOM 621 C C . VAL A 1 80 ? -30.580 4.323 57.045 1.00 82.56 80 VAL A C 1
ATOM 623 O O . VAL A 1 80 ? -30.117 4.637 58.142 1.00 82.56 80 VAL A O 1
ATOM 626 N N . ARG A 1 81 ? -30.886 5.243 56.118 1.00 83.00 81 ARG A N 1
ATOM 627 C CA . ARG A 1 81 ? -30.680 6.692 56.320 1.00 83.00 81 ARG A CA 1
ATOM 628 C C . ARG A 1 81 ? -31.508 7.232 57.486 1.00 83.00 81 ARG A C 1
ATOM 630 O O . ARG A 1 81 ? -30.981 7.954 58.332 1.00 83.00 81 ARG A O 1
ATOM 637 N N . PHE A 1 82 ? -32.784 6.859 57.560 1.00 79.94 82 PHE A N 1
ATOM 638 C CA . PHE A 1 82 ? -33.683 7.291 58.626 1.00 79.94 82 PHE A CA 1
ATOM 639 C C . PHE A 1 82 ? -33.188 6.834 60.005 1.00 79.94 82 PHE A C 1
ATOM 641 O O . PHE A 1 82 ? -32.995 7.664 60.896 1.00 79.94 82 PHE A O 1
ATOM 648 N N . PHE A 1 83 ? -32.909 5.540 60.168 1.00 76.50 83 PHE A N 1
ATOM 649 C CA . PHE A 1 83 ? -32.477 4.972 61.448 1.00 76.50 83 PHE A CA 1
ATOM 650 C C . PHE A 1 83 ? -31.061 5.405 61.855 1.00 76.50 83 PHE A C 1
ATOM 652 O O . PHE A 1 83 ? -30.802 5.611 63.042 1.00 76.50 83 PHE A O 1
ATOM 659 N N . SER A 1 84 ? -30.178 5.659 60.885 1.00 76.44 84 SER A N 1
ATOM 660 C CA . SER A 1 84 ? -28.851 6.236 61.145 1.00 76.44 84 SER A CA 1
ATOM 661 C C . SER A 1 84 ? -28.924 7.694 61.621 1.00 76.44 84 SER A C 1
ATOM 663 O O . SER A 1 84 ? -28.100 8.118 62.430 1.00 76.44 84 SER A O 1
ATOM 665 N N . SER A 1 85 ? -29.917 8.467 61.156 1.00 76.56 85 SER A N 1
ATOM 666 C CA . SER A 1 85 ? -30.104 9.875 61.554 1.00 76.56 85 SER A CA 1
ATOM 667 C C . SER A 1 85 ? -30.723 10.039 62.950 1.00 76.56 85 SER A C 1
ATOM 669 O O . SER A 1 85 ? -30.412 10.995 63.661 1.00 76.56 85 SER A O 1
ATOM 671 N N . LYS A 1 86 ? -31.568 9.094 63.383 1.00 67.88 86 LYS A N 1
ATOM 672 C CA . LYS A 1 86 ? -32.268 9.133 64.675 1.00 67.88 86 LYS A CA 1
ATOM 673 C C . LYS A 1 86 ? -31.679 8.111 65.651 1.00 67.88 86 LYS A C 1
ATOM 675 O O . LYS A 1 86 ? -32.221 7.025 65.838 1.00 67.88 86 LYS A O 1
ATOM 680 N N . LYS A 1 87 ? -30.606 8.495 66.355 1.00 60.97 87 LYS A N 1
ATOM 681 C CA . LYS A 1 87 ? -29.953 7.688 67.417 1.00 60.97 87 LYS A CA 1
ATOM 682 C C . LYS A 1 87 ? -30.820 7.425 68.667 1.00 60.97 87 LYS A C 1
ATOM 684 O O . LYS A 1 87 ? -30.339 6.846 69.633 1.00 60.97 87 LYS A O 1
ATOM 689 N N . SER A 1 88 ? -32.085 7.849 68.690 1.00 59.53 88 SER A N 1
ATOM 690 C CA . SER A 1 88 ? -32.950 7.814 69.880 1.00 59.53 88 SER A CA 1
ATOM 691 C C . SER A 1 88 ? -33.548 6.438 70.212 1.00 59.53 88 SER A C 1
ATOM 693 O O . SER A 1 88 ? -34.179 6.298 71.256 1.00 59.53 88 SER A O 1
ATOM 695 N N . PHE A 1 89 ? -33.384 5.421 69.356 1.00 60.38 89 PHE A N 1
ATOM 696 C CA . PHE A 1 89 ? -34.003 4.099 69.533 1.00 60.38 89 PHE A CA 1
ATOM 697 C C . PHE A 1 89 ? -32.973 3.012 69.871 1.00 60.38 89 PHE A C 1
ATOM 699 O O . PHE A 1 89 ? -32.049 2.769 69.100 1.00 60.38 89 PHE A O 1
ATOM 706 N N . LYS A 1 90 ? -33.184 2.282 70.979 1.00 57.97 90 LYS A N 1
ATOM 707 C CA . LYS A 1 90 ? -32.329 1.151 71.407 1.00 57.97 90 LYS A CA 1
ATOM 708 C C . LYS A 1 90 ? -32.296 -0.024 70.411 1.00 57.97 90 LYS A C 1
ATOM 710 O O . LYS A 1 90 ? -31.351 -0.797 70.430 1.00 57.97 90 LYS A O 1
ATOM 715 N N . SER A 1 91 ? -33.302 -0.156 69.542 1.00 60.84 91 SER A N 1
ATOM 716 C CA . SER A 1 91 ? -33.381 -1.172 68.478 1.00 60.84 91 SER A CA 1
ATOM 717 C C . SER A 1 91 ? -32.850 -0.695 67.117 1.00 60.84 91 SER A C 1
ATOM 719 O O . SER A 1 91 ? -32.809 -1.487 66.176 1.00 60.84 91 SER A O 1
ATOM 721 N N . SER A 1 92 ? -32.435 0.575 66.996 1.00 65.94 92 SER A N 1
ATOM 722 C CA . SER A 1 92 ? -32.005 1.172 65.721 1.00 65.94 92 SER A CA 1
ATOM 723 C C . SER A 1 92 ? -30.789 0.455 65.128 1.00 65.94 92 SER A C 1
ATOM 725 O O . SER A 1 92 ? -30.745 0.173 63.937 1.00 65.94 92 SER A O 1
ATOM 727 N N . GLU A 1 93 ? -29.826 0.079 65.971 1.00 71.81 93 GLU A N 1
ATOM 728 C CA . GLU A 1 93 ? -28.573 -0.546 65.536 1.00 71.81 93 GLU A CA 1
ATOM 729 C C . GLU A 1 93 ? -28.779 -1.960 64.966 1.00 71.81 93 GLU A C 1
ATOM 731 O O . GLU A 1 93 ? -28.229 -2.296 63.916 1.00 71.81 93 GLU A O 1
ATOM 736 N N . ALA A 1 94 ? -29.643 -2.769 65.588 1.00 75.31 94 ALA A N 1
ATOM 737 C CA . ALA A 1 94 ? -30.005 -4.099 65.088 1.00 75.31 94 ALA A CA 1
ATOM 738 C C . ALA A 1 94 ? -30.772 -4.031 63.752 1.00 75.31 94 ALA A C 1
ATOM 740 O O . ALA A 1 94 ? -30.545 -4.835 62.850 1.00 75.31 94 ALA A O 1
ATOM 741 N N . ILE A 1 95 ? -31.657 -3.041 63.593 1.00 75.38 95 ILE A N 1
ATOM 742 C CA . ILE A 1 95 ? -32.413 -2.835 62.348 1.00 75.38 95 ILE A CA 1
ATOM 743 C C . ILE A 1 95 ? -31.488 -2.351 61.226 1.00 75.38 95 ILE A C 1
ATOM 745 O O . ILE A 1 95 ? -31.595 -2.829 60.099 1.00 75.38 95 ILE A O 1
ATOM 749 N N . VAL A 1 96 ? -30.556 -1.440 61.520 1.00 78.56 96 VAL A N 1
ATOM 750 C CA . VAL A 1 96 ? -29.577 -0.942 60.541 1.00 78.56 96 VAL A CA 1
ATOM 751 C C . VAL A 1 96 ? -28.617 -2.049 60.109 1.00 78.56 96 VAL A C 1
ATOM 753 O O . VAL A 1 96 ? -28.368 -2.200 58.916 1.00 78.56 96 VAL A O 1
ATOM 756 N N . THR A 1 97 ? -28.111 -2.859 61.041 1.00 82.19 97 THR A N 1
ATOM 757 C CA . THR A 1 97 ? -27.242 -4.004 60.711 1.00 82.19 97 THR A CA 1
ATOM 758 C C . THR A 1 97 ? -27.974 -5.050 59.869 1.00 82.19 97 THR A C 1
ATOM 760 O O . THR A 1 97 ? -27.438 -5.496 58.852 1.00 82.19 97 THR A O 1
ATOM 763 N N . HIS A 1 98 ? -29.223 -5.383 60.206 1.00 82.94 98 HIS A N 1
ATOM 764 C CA . HIS A 1 98 ? -30.044 -6.289 59.401 1.00 82.94 98 HIS A CA 1
ATOM 765 C C . HIS A 1 98 ? -30.352 -5.717 58.005 1.00 82.94 98 HIS A C 1
ATOM 767 O O . HIS A 1 98 ? -30.145 -6.403 57.006 1.00 82.94 98 HIS A O 1
ATOM 773 N N . ALA A 1 99 ? -30.749 -4.443 57.906 1.00 82.00 99 ALA A N 1
ATOM 774 C CA . ALA A 1 99 ? -31.006 -3.780 56.628 1.00 82.00 99 ALA A CA 1
ATOM 775 C C . ALA A 1 99 ? -29.745 -3.693 55.751 1.00 82.00 99 ALA A C 1
ATOM 777 O O . ALA A 1 99 ? -29.825 -3.948 54.554 1.00 82.00 99 ALA A O 1
ATOM 778 N N . ASN A 1 100 ? -28.573 -3.417 56.333 1.00 84.50 100 ASN A N 1
ATOM 779 C CA . ASN A 1 100 ? -27.293 -3.462 55.619 1.00 84.50 100 ASN A CA 1
ATOM 780 C C . ASN A 1 100 ? -26.942 -4.880 55.145 1.00 84.50 100 ASN A C 1
ATOM 782 O O . ASN A 1 100 ? -26.450 -5.044 54.032 1.00 84.50 100 ASN A O 1
ATOM 786 N N . THR A 1 101 ? -27.239 -5.910 55.943 1.00 87.00 101 THR A N 1
ATOM 787 C CA . THR A 1 101 ? -27.048 -7.315 55.536 1.00 87.00 101 THR A CA 1
ATOM 788 C C . THR A 1 101 ? -27.956 -7.677 54.357 1.00 87.00 101 THR A C 1
ATOM 790 O O . THR A 1 101 ? -27.506 -8.295 53.391 1.00 87.00 101 THR A O 1
ATOM 793 N N . LEU A 1 102 ? -29.224 -7.252 54.396 1.00 86.31 102 LEU A N 1
ATOM 794 C CA . LEU A 1 102 ? -30.161 -7.428 53.287 1.00 86.31 102 LEU A CA 1
ATOM 795 C C . LEU A 1 102 ? -29.728 -6.649 52.044 1.00 86.31 102 LEU A C 1
ATOM 797 O O . LEU A 1 102 ? -29.794 -7.201 50.952 1.00 86.31 102 LEU A O 1
ATOM 801 N N . LEU A 1 103 ? -29.241 -5.414 52.197 1.00 85.62 103 LEU A N 1
ATOM 802 C CA . LEU A 1 103 ? -28.696 -4.614 51.097 1.00 85.62 103 LEU A CA 1
ATOM 803 C C . LEU A 1 103 ? -27.486 -5.294 50.454 1.00 85.62 103 LEU A C 1
ATOM 805 O O . LEU A 1 103 ? -27.449 -5.407 49.235 1.00 85.62 103 LEU A O 1
ATOM 809 N N . ALA A 1 104 ? -26.538 -5.804 51.244 1.00 86.81 104 ALA A N 1
ATOM 810 C CA . ALA A 1 104 ? -25.376 -6.523 50.719 1.00 86.81 104 ALA A CA 1
ATOM 811 C C . ALA A 1 104 ? -25.793 -7.766 49.915 1.00 86.81 104 ALA A C 1
ATOM 813 O O . ALA A 1 104 ? -25.323 -7.973 48.796 1.00 86.81 104 ALA A O 1
ATOM 814 N N . LYS A 1 105 ? -26.741 -8.558 50.439 1.00 88.50 105 LYS A N 1
ATOM 815 C CA . LYS A 1 105 ? -27.317 -9.704 49.719 1.00 88.50 105 LYS A CA 1
ATOM 816 C C . LYS A 1 105 ? -28.064 -9.268 48.457 1.00 88.50 105 LYS A C 1
ATOM 818 O O . LYS A 1 105 ? -27.996 -9.951 47.438 1.00 88.50 105 LYS A O 1
ATOM 823 N N . ALA A 1 106 ? -28.775 -8.144 48.526 1.00 87.31 106 ALA A N 1
ATOM 824 C CA . ALA A 1 106 ? -29.534 -7.622 47.406 1.00 87.31 106 ALA A CA 1
ATOM 825 C C . ALA A 1 106 ? -28.621 -7.187 46.259 1.00 87.31 106 ALA A C 1
ATOM 827 O O . ALA A 1 106 ? -28.890 -7.535 45.112 1.00 87.31 106 ALA A O 1
ATOM 828 N N . ILE A 1 107 ? -27.536 -6.478 46.589 1.00 87.88 107 ILE A N 1
ATOM 829 C CA . ILE A 1 107 ? -26.517 -6.028 45.641 1.00 87.88 107 ILE A CA 1
ATOM 830 C C . ILE A 1 107 ? -25.830 -7.231 45.001 1.00 87.88 107 ILE A C 1
ATOM 832 O O . ILE A 1 107 ? -25.777 -7.273 43.782 1.00 87.88 107 ILE A O 1
ATOM 836 N N . ALA A 1 108 ? -25.408 -8.239 45.775 1.00 88.88 108 ALA A N 1
ATOM 837 C CA . ALA A 1 108 ? -24.799 -9.457 45.226 1.00 88.88 108 ALA A CA 1
ATOM 838 C C . ALA A 1 108 ? -25.689 -10.129 44.160 1.00 88.88 108 ALA A C 1
ATOM 840 O O . ALA A 1 108 ? -25.216 -10.486 43.084 1.00 88.88 108 ALA A O 1
ATOM 841 N N . LYS A 1 109 ? -27.002 -10.214 44.413 1.00 89.38 109 LYS A N 1
ATOM 842 C CA . LYS A 1 109 ? -27.974 -10.706 43.425 1.00 89.38 109 LYS A CA 1
ATOM 843 C C . LYS A 1 109 ? -28.120 -9.793 42.200 1.00 89.38 109 LYS A C 1
ATOM 845 O O . LYS A 1 109 ? -28.359 -10.303 41.112 1.00 89.38 109 LYS A O 1
ATOM 850 N N . LEU A 1 110 ? -27.989 -8.468 42.346 1.00 89.88 110 LEU A N 1
ATOM 851 C CA . LEU A 1 110 ? -27.945 -7.555 41.192 1.00 89.88 110 LEU A CA 1
ATOM 852 C C . LEU A 1 110 ? -26.705 -7.809 40.329 1.00 89.88 110 LEU A C 1
ATOM 854 O O . LEU A 1 110 ? -26.808 -7.764 39.107 1.00 89.88 110 LEU A O 1
ATOM 858 N N . GLU A 1 111 ? -25.551 -8.094 40.942 1.00 90.75 111 GLU A N 1
ATOM 859 C CA . GLU A 1 111 ? -24.331 -8.422 40.192 1.00 90.75 111 GLU A CA 1
ATOM 860 C C . GLU A 1 111 ? -24.512 -9.713 39.382 1.00 90.75 111 GLU A C 1
ATOM 862 O O . GLU A 1 111 ? -24.122 -9.779 38.213 1.00 90.75 111 GLU A O 1
ATOM 867 N N . GLU A 1 112 ? -25.129 -10.731 39.990 1.00 90.88 112 GLU A N 1
ATOM 868 C CA . GLU A 1 112 ? -25.462 -11.995 39.329 1.00 90.88 112 GLU A CA 1
ATOM 869 C C . GLU A 1 112 ? -26.457 -11.793 38.181 1.00 90.88 112 GLU A C 1
ATOM 871 O O . GLU A 1 112 ? -26.223 -12.309 37.087 1.00 90.88 112 GLU A O 1
ATOM 876 N N . GLU A 1 113 ? -27.511 -10.996 38.384 1.00 90.81 113 GLU A N 1
ATOM 877 C CA . GLU A 1 113 ? -28.477 -10.646 37.336 1.00 90.81 113 GLU A CA 1
ATOM 878 C C . GLU A 1 113 ? -27.807 -9.919 36.174 1.00 90.81 113 GLU A C 1
ATOM 880 O O . GLU A 1 113 ? -27.992 -10.290 35.014 1.00 90.81 113 GLU A O 1
ATOM 885 N N . PHE A 1 114 ? -26.999 -8.899 36.477 1.00 92.81 114 PHE A N 1
ATOM 886 C CA . PHE A 1 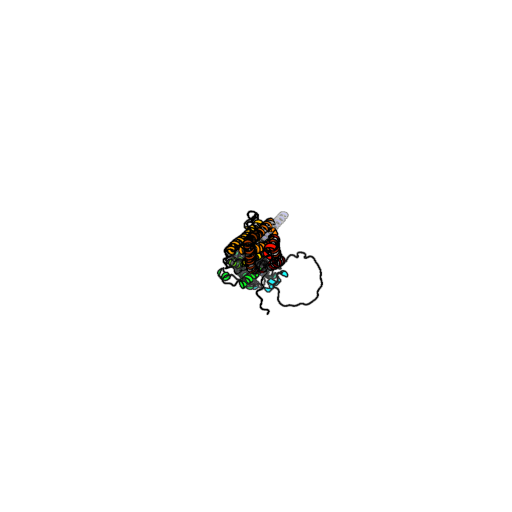114 ? -26.284 -8.130 35.467 1.00 92.81 114 PHE A CA 1
ATOM 887 C C . PHE A 1 114 ? -25.383 -9.046 34.640 1.00 92.81 114 PHE A C 1
ATOM 889 O O . PHE A 1 114 ? -25.430 -9.026 33.408 1.00 92.81 114 PHE A O 1
ATOM 896 N N . LYS A 1 115 ? -24.617 -9.918 35.307 1.00 93.50 115 LYS A N 1
ATOM 897 C CA . LYS A 1 115 ? -23.780 -10.922 34.645 1.00 93.50 115 LYS A CA 1
ATOM 898 C C . LYS A 1 115 ? -24.610 -11.882 33.793 1.00 93.50 115 LYS A C 1
ATOM 900 O O . LYS A 1 115 ? -24.221 -12.170 32.659 1.00 93.50 115 LYS A O 1
ATOM 905 N N . HIS A 1 116 ? -25.732 -12.373 34.310 1.00 92.50 116 HIS A N 1
ATOM 906 C CA . HIS A 1 116 ? -26.614 -13.312 33.623 1.00 92.50 116 HIS A CA 1
ATOM 907 C C . HIS A 1 116 ? -27.226 -12.695 32.357 1.00 92.50 116 HIS A C 1
ATOM 909 O O . HIS A 1 116 ? -27.100 -13.265 31.271 1.00 92.50 116 HIS A O 1
ATOM 915 N N . LEU A 1 117 ? -27.818 -11.501 32.460 1.00 92.00 117 LEU A N 1
ATOM 916 C CA . LEU A 1 117 ? -28.370 -10.772 31.317 1.00 92.00 117 LEU A CA 1
ATOM 917 C C . LEU A 1 117 ? -27.289 -10.462 30.282 1.00 92.00 117 LEU A C 1
ATOM 919 O O . LEU A 1 117 ? -27.476 -10.736 29.094 1.00 92.00 117 LEU A O 1
ATOM 923 N N . LEU A 1 118 ? -26.141 -9.945 30.722 1.00 93.50 118 LEU A N 1
ATOM 924 C CA . LEU A 1 118 ? -25.058 -9.593 29.813 1.00 93.50 118 LEU A CA 1
ATOM 925 C C . LEU A 1 118 ? -24.527 -10.822 29.068 1.00 93.50 118 LEU A C 1
ATOM 927 O O . LEU A 1 118 ? -24.338 -10.752 27.856 1.00 93.50 118 LEU A O 1
ATOM 931 N N . THR A 1 119 ? -24.338 -11.949 29.757 1.00 93.31 119 THR A N 1
ATOM 932 C CA . THR A 1 119 ? -23.828 -13.193 29.157 1.00 93.31 119 THR A CA 1
ATOM 933 C C . THR A 1 119 ? -24.834 -13.806 28.181 1.00 93.31 119 THR A C 1
ATOM 935 O O . THR A 1 119 ? -24.461 -14.211 27.084 1.00 93.31 119 THR A O 1
ATOM 938 N N . ASN A 1 120 ? -26.124 -13.829 28.525 1.00 92.06 120 ASN A N 1
ATOM 939 C CA . ASN A 1 120 ? -27.154 -14.449 27.684 1.00 92.06 120 ASN A CA 1
ATOM 940 C C . ASN A 1 120 ? -27.418 -13.682 26.383 1.00 92.06 120 ASN A C 1
ATOM 942 O O . ASN A 1 120 ? -27.747 -14.284 25.353 1.00 92.06 120 ASN A O 1
ATOM 946 N N . TYR A 1 121 ? -27.292 -12.355 26.432 1.00 91.88 121 TYR A N 1
ATOM 947 C CA . TYR A 1 121 ? -27.586 -11.476 25.303 1.00 91.88 121 TYR A CA 1
ATOM 948 C C . TYR A 1 121 ? -26.345 -10.984 24.552 1.00 91.88 121 TYR A C 1
ATOM 950 O O . TYR A 1 121 ? -26.492 -10.431 23.463 1.00 91.88 121 TYR A O 1
ATOM 958 N N . SER A 1 122 ? -25.136 -11.231 25.063 1.00 91.06 122 SER A N 1
ATOM 959 C CA . SER A 1 122 ? -23.889 -11.004 24.328 1.00 91.06 122 SER A CA 1
ATOM 960 C C . SER A 1 122 ? -23.516 -12.260 23.549 1.00 91.06 122 SER A C 1
ATOM 962 O O . SER A 1 122 ? -22.909 -13.182 24.085 1.00 91.06 122 SER A O 1
ATOM 964 N N . LYS A 1 123 ? -23.878 -12.298 22.265 1.00 90.56 123 LYS A N 1
ATOM 965 C CA . LYS A 1 123 ? -23.475 -13.373 21.348 1.00 90.56 123 LYS A CA 1
ATOM 966 C C . LYS A 1 123 ? -22.496 -12.839 20.302 1.00 90.56 123 LYS A C 1
ATOM 968 O O . LYS A 1 123 ? -22.692 -11.712 19.844 1.00 90.56 123 LYS A O 1
ATOM 973 N N . PRO A 1 124 ? -21.479 -13.625 19.899 1.00 89.31 124 PRO A N 1
ATOM 974 C CA . PRO A 1 124 ? -20.605 -13.246 18.797 1.00 89.31 124 PRO A CA 1
ATOM 975 C C . PRO A 1 124 ? -21.419 -13.000 17.530 1.00 89.31 124 PRO A C 1
ATOM 977 O O . PRO A 1 124 ? -22.333 -13.770 17.226 1.00 89.31 124 PRO A O 1
ATOM 980 N N . VAL A 1 125 ? -21.097 -11.935 16.804 1.00 89.00 125 VAL A N 1
ATOM 981 C CA . VAL A 1 125 ? -21.804 -11.590 15.568 1.00 89.00 125 VAL A CA 1
ATOM 982 C C . VAL A 1 125 ? -21.316 -12.502 14.447 1.00 89.00 125 VAL A C 1
ATOM 984 O O . VAL A 1 125 ? -20.112 -12.641 14.246 1.00 89.00 125 VAL A O 1
ATOM 987 N N . GLU A 1 126 ? -22.248 -13.126 13.727 1.00 87.44 126 GLU A N 1
ATOM 988 C CA . GLU A 1 126 ? -21.910 -13.943 12.559 1.00 87.44 126 GLU A CA 1
ATOM 989 C C . GLU A 1 126 ? -21.512 -13.062 11.360 1.00 87.44 126 GLU A C 1
ATOM 991 O O . GLU A 1 126 ? -22.133 -12.008 11.165 1.00 87.44 126 GLU A O 1
ATOM 996 N N . PRO A 1 127 ? -20.538 -13.490 10.532 1.00 84.75 127 PRO A N 1
ATOM 997 C CA . PRO A 1 127 ? -20.070 -12.724 9.375 1.00 84.75 127 PRO A CA 1
ATOM 998 C C . PRO A 1 127 ? -21.190 -12.310 8.414 1.00 84.75 127 PRO A C 1
ATOM 1000 O O . PRO A 1 127 ? -21.232 -11.154 8.004 1.00 84.75 127 PRO A O 1
ATOM 1003 N N . ASP A 1 128 ? -22.156 -13.195 8.142 1.00 82.19 128 ASP A N 1
ATOM 1004 C CA . ASP A 1 128 ? -23.282 -12.918 7.236 1.00 82.19 128 ASP A CA 1
ATOM 1005 C C . ASP A 1 128 ? -24.064 -11.662 7.645 1.00 82.19 128 ASP A C 1
ATOM 1007 O O . ASP A 1 128 ? -24.373 -10.805 6.818 1.00 82.19 128 ASP A O 1
ATOM 1011 N N . ARG A 1 129 ? -24.297 -11.488 8.953 1.00 79.44 129 ARG A N 1
ATOM 1012 C CA . ARG A 1 129 ? -24.990 -10.308 9.491 1.00 79.44 129 ARG A CA 1
ATOM 1013 C C . ARG A 1 129 ? -24.147 -9.040 9.380 1.00 79.44 129 ARG A C 1
ATOM 1015 O O . ARG A 1 129 ? -24.702 -7.956 9.245 1.00 79.44 129 ARG A O 1
ATOM 1022 N N . LEU A 1 130 ? -22.821 -9.156 9.455 1.00 80.81 130 LEU A N 1
ATOM 1023 C CA . LEU A 1 130 ? -21.914 -8.024 9.250 1.00 80.81 130 LEU A CA 1
ATOM 1024 C C . LEU A 1 130 ? -21.877 -7.616 7.776 1.00 80.81 130 LEU A C 1
ATOM 1026 O O . LEU A 1 130 ? -21.863 -6.424 7.485 1.00 80.81 130 LEU A O 1
ATOM 1030 N N . PHE A 1 131 ? -21.931 -8.578 6.853 1.00 81.88 131 PHE A N 1
ATOM 1031 C CA . PHE A 1 131 ? -21.987 -8.300 5.420 1.00 81.88 131 PHE A CA 1
ATOM 1032 C C . PHE A 1 131 ? -23.322 -7.670 4.997 1.00 81.88 131 PHE A C 1
ATOM 1034 O O . PHE A 1 131 ? -23.341 -6.771 4.157 1.00 81.88 131 PHE A O 1
ATOM 1041 N N . GLU A 1 132 ? -24.443 -8.048 5.616 1.00 78.81 132 GLU A N 1
ATOM 1042 C CA . GLU A 1 132 ? -25.735 -7.373 5.408 1.00 78.81 132 GLU A CA 1
ATOM 1043 C C . GLU A 1 132 ? -25.699 -5.890 5.814 1.00 78.81 132 GLU A C 1
ATOM 1045 O O . GLU A 1 132 ? -26.326 -5.054 5.162 1.00 78.81 132 GLU A O 1
ATOM 1050 N N . CYS A 1 133 ? -24.923 -5.547 6.842 1.00 77.25 133 CYS A N 1
ATOM 1051 C CA . CYS A 1 133 ? -24.724 -4.176 7.315 1.00 77.25 133 CYS A CA 1
ATOM 1052 C C . CYS A 1 133 ? -23.852 -3.311 6.385 1.00 77.25 133 CYS A C 1
ATOM 1054 O O . CYS A 1 133 ? -23.737 -2.100 6.610 1.00 77.25 133 CYS A O 1
ATOM 1056 N N . LEU A 1 134 ? -23.234 -3.914 5.362 1.00 78.62 134 LEU A N 1
ATOM 1057 C CA . LEU A 1 134 ? -22.400 -3.210 4.398 1.00 78.62 134 LEU A CA 1
ATOM 1058 C C . LEU A 1 134 ? -23.211 -2.629 3.227 1.00 78.62 134 LEU A C 1
ATOM 1060 O O . LEU A 1 134 ? -24.190 -3.236 2.779 1.00 78.62 134 LEU A O 1
ATOM 1064 N N . PRO A 1 135 ? -22.748 -1.500 2.664 1.00 75.62 135 PRO A N 1
ATOM 1065 C CA . PRO A 1 135 ? -23.199 -0.988 1.374 1.00 75.62 135 PRO A CA 1
ATOM 1066 C C . PRO A 1 135 ? -23.065 -2.037 0.265 1.00 75.62 135 PRO A C 1
ATOM 1068 O O . PRO A 1 135 ? -22.119 -2.824 0.260 1.00 75.62 135 PRO A O 1
ATOM 1071 N N . ASN A 1 136 ? -23.961 -1.994 -0.727 1.00 66.00 136 ASN A N 1
ATOM 1072 C CA . ASN A 1 136 ? -23.984 -2.958 -1.835 1.00 66.00 136 ASN A CA 1
ATOM 1073 C C . ASN A 1 136 ? -22.648 -3.058 -2.601 1.00 66.00 136 ASN A C 1
ATOM 1075 O O . ASN A 1 136 ? -22.342 -4.123 -3.122 1.00 66.00 136 ASN A O 1
ATOM 1079 N N . SER A 1 137 ? -21.845 -1.989 -2.640 1.00 63.03 137 SER A N 1
ATOM 1080 C CA . SER A 1 137 ? -20.523 -1.965 -3.286 1.00 63.03 137 SER A CA 1
ATOM 1081 C C . SER A 1 137 ? -19.433 -2.733 -2.532 1.00 63.03 137 SER A C 1
ATOM 1083 O O . SER A 1 137 ? -18.429 -3.095 -3.134 1.00 63.03 137 SER A O 1
ATOM 1085 N N . LEU A 1 138 ? -19.608 -2.969 -1.228 1.00 64.31 138 LEU A N 1
ATOM 1086 C CA . LEU A 1 138 ? -18.620 -3.619 -0.361 1.00 64.31 138 LEU A CA 1
ATOM 1087 C C . LEU A 1 138 ? -19.018 -5.047 0.022 1.00 64.31 138 LEU A C 1
ATOM 1089 O O . LEU A 1 138 ? -18.259 -5.715 0.716 1.00 64.31 138 LEU A O 1
ATOM 1093 N N . ARG A 1 139 ? -20.196 -5.530 -0.390 1.00 68.75 139 ARG A N 1
ATOM 1094 C CA . ARG A 1 139 ? -20.620 -6.899 -0.079 1.00 68.75 139 ARG A CA 1
ATOM 1095 C C . ARG A 1 139 ? -19.801 -7.910 -0.889 1.00 68.75 139 ARG A C 1
ATOM 1097 O O . ARG A 1 139 ? -19.647 -7.717 -2.097 1.00 68.75 139 ARG A O 1
ATOM 1104 N N . PRO A 1 140 ? -19.324 -9.007 -0.273 1.00 59.16 140 PRO A N 1
ATOM 1105 C CA . PRO A 1 140 ? -18.754 -10.110 -1.033 1.00 59.16 140 PRO A CA 1
ATOM 1106 C C . PRO A 1 140 ? -19.806 -10.602 -2.034 1.00 59.16 140 PRO A C 1
ATOM 1108 O O . PRO A 1 140 ? -20.948 -10.889 -1.671 1.00 59.16 140 PRO A O 1
ATOM 1111 N N . SER A 1 141 ? -19.448 -10.620 -3.319 1.00 44.16 141 SER A N 1
ATOM 1112 C CA . SER A 1 141 ? -20.351 -11.069 -4.378 1.00 44.16 141 SER A CA 1
ATOM 1113 C C . SER A 1 141 ? -20.667 -12.544 -4.154 1.00 44.16 141 SER A C 1
ATOM 1115 O O . SER A 1 141 ? -19.821 -13.399 -4.407 1.00 44.16 141 SER A O 1
ATOM 1117 N N . ASN A 1 142 ? -21.876 -12.854 -3.683 1.00 38.34 142 ASN A N 1
ATOM 1118 C CA . ASN A 1 142 ? -22.356 -14.230 -3.661 1.00 38.34 142 ASN A CA 1
ATOM 1119 C C . ASN A 1 142 ? -22.419 -14.738 -5.105 1.00 38.34 142 ASN A C 1
ATOM 1121 O O . ASN A 1 142 ? -23.272 -14.328 -5.896 1.00 38.34 142 ASN A O 1
ATOM 1125 N N . SER A 1 143 ? -21.506 -15.641 -5.447 1.00 40.56 143 SER A N 1
ATOM 1126 C CA . SER A 1 143 ? -21.582 -16.456 -6.646 1.00 40.56 143 SER A CA 1
ATOM 1127 C C . SER A 1 143 ? -22.875 -17.276 -6.606 1.00 40.56 143 SER A C 1
ATOM 1129 O O . SER A 1 143 ? -23.049 -18.177 -5.790 1.00 40.56 143 SER A O 1
ATOM 1131 N N . GLY A 1 144 ? -23.803 -16.950 -7.508 1.00 38.75 144 GLY A N 1
ATOM 1132 C CA . GLY A 1 144 ? -24.931 -17.814 -7.844 1.00 38.75 144 GLY A CA 1
ATOM 1133 C C . GLY A 1 144 ? -26.285 -17.420 -7.258 1.00 38.75 144 GLY A C 1
ATOM 1134 O O . GLY A 1 144 ? -26.868 -18.188 -6.503 1.00 38.75 144 GLY A O 1
ATOM 1135 N N . LYS A 1 145 ? -26.864 -16.308 -7.723 1.00 34.56 145 LYS A N 1
ATOM 1136 C CA . LYS A 1 145 ? -28.276 -16.295 -8.148 1.00 34.56 145 LYS A CA 1
ATOM 1137 C C . LYS A 1 145 ? -28.402 -15.461 -9.417 1.00 34.56 145 LYS A C 1
ATOM 1139 O O . LYS A 1 145 ? -28.372 -14.236 -9.375 1.00 34.56 145 LYS A O 1
ATOM 1144 N N . GLN A 1 146 ? -28.512 -16.157 -10.547 1.00 37.84 146 GLN A N 1
ATOM 1145 C CA . GLN A 1 146 ? -29.066 -15.590 -11.770 1.00 37.84 146 GLN A CA 1
ATOM 1146 C C . GLN A 1 146 ? -30.444 -15.014 -11.438 1.00 37.84 146 GLN A C 1
ATOM 1148 O O . GLN A 1 146 ? -31.305 -15.725 -10.925 1.00 37.84 146 GLN A O 1
ATOM 1153 N N . SER A 1 147 ? -30.650 -13.743 -11.752 1.00 31.84 147 SER A N 1
ATOM 1154 C CA . SER A 1 147 ? -31.979 -13.259 -12.085 1.00 31.84 147 SER A CA 1
ATOM 1155 C C . SER A 1 147 ? -31.856 -12.593 -13.444 1.00 31.84 147 SER A C 1
ATOM 1157 O O . SER A 1 147 ? -31.323 -11.494 -13.578 1.00 31.84 147 SER A O 1
ATOM 1159 N N . GLU A 1 148 ? -32.279 -13.335 -14.463 1.00 33.41 148 GLU A N 1
ATOM 1160 C CA . GLU A 1 148 ? -32.620 -12.794 -15.768 1.00 33.41 148 GLU A CA 1
ATOM 1161 C C . GLU A 1 148 ? -33.700 -11.714 -15.617 1.00 33.41 148 GLU A C 1
ATOM 1163 O O . GLU A 1 148 ? -34.604 -11.842 -14.788 1.00 33.41 148 GLU A O 1
ATOM 1168 N N . GLY A 1 149 ? -33.637 -10.687 -16.468 1.00 31.84 149 GLY A N 1
ATOM 1169 C CA . GLY A 1 149 ? -34.805 -9.863 -16.772 1.00 31.84 149 GLY A CA 1
ATOM 1170 C C . GLY A 1 149 ? -34.533 -8.384 -17.031 1.00 31.84 149 GLY A C 1
ATOM 1171 O O . GLY A 1 149 ? -34.618 -7.575 -16.119 1.00 31.84 149 GLY A O 1
ATOM 1172 N N . GLY A 1 150 ? -34.366 -8.030 -18.311 1.00 29.42 150 GLY A N 1
ATOM 1173 C CA . GLY A 1 150 ? -34.917 -6.785 -18.865 1.00 29.42 150 GLY A CA 1
ATOM 1174 C C . GLY A 1 150 ? -33.993 -5.567 -18.917 1.00 29.42 150 GLY A C 1
ATOM 1175 O O . GLY A 1 150 ? -33.798 -4.864 -17.933 1.00 29.42 150 GLY A O 1
ATOM 1176 N N . GLY A 1 151 ? -33.493 -5.254 -20.114 1.00 35.66 151 GLY A N 1
ATOM 1177 C CA . GLY A 1 151 ? -32.753 -4.021 -20.376 1.00 35.66 151 GLY A CA 1
ATOM 1178 C C . GLY A 1 151 ? -33.630 -2.767 -20.461 1.00 35.66 151 GLY A C 1
ATOM 1179 O O . GLY A 1 151 ? -34.774 -2.823 -20.910 1.00 35.66 151 GLY A O 1
ATOM 1180 N N . ARG A 1 152 ? -33.036 -1.613 -20.130 1.00 30.78 152 ARG A N 1
ATOM 1181 C CA . ARG A 1 152 ? -33.186 -0.349 -20.874 1.00 30.78 152 ARG A CA 1
ATOM 1182 C C . ARG A 1 152 ? -32.213 0.712 -20.358 1.00 30.78 152 ARG A C 1
ATOM 1184 O O . ARG A 1 152 ? -32.084 0.923 -19.159 1.00 30.78 152 ARG A O 1
ATOM 1191 N N . ASN A 1 153 ? -31.566 1.388 -21.306 1.00 34.59 153 ASN A N 1
ATOM 1192 C CA . ASN A 1 153 ? -30.753 2.584 -21.111 1.00 34.59 153 ASN A CA 1
ATOM 1193 C C . ASN A 1 153 ? -31.484 3.647 -20.279 1.00 34.59 153 ASN A C 1
ATOM 1195 O O . ASN A 1 153 ? -32.584 4.045 -20.652 1.00 34.59 153 ASN A O 1
ATOM 1199 N N . HIS A 1 154 ? -30.810 4.199 -19.269 1.00 30.47 154 HIS A N 1
ATOM 1200 C CA . HIS A 1 154 ? -30.972 5.598 -18.886 1.00 30.47 154 HIS A CA 1
ATOM 1201 C C . HIS A 1 154 ? -29.674 6.149 -18.289 1.00 30.47 154 HIS A C 1
ATOM 1203 O O . HIS A 1 154 ? -29.213 5.738 -17.230 1.00 30.47 154 HIS A O 1
ATOM 1209 N N . SER A 1 155 ? -29.107 7.122 -18.999 1.00 37.72 155 SER A N 1
ATOM 1210 C CA . SER A 1 155 ? -28.185 8.123 -18.480 1.00 37.72 155 SER A CA 1
ATOM 1211 C C . SER A 1 155 ? -28.825 8.846 -17.291 1.00 37.72 155 SER A C 1
ATOM 1213 O O . SER A 1 155 ? -29.848 9.516 -17.457 1.00 37.72 155 SER A O 1
ATOM 1215 N N . GLY A 1 156 ? -28.224 8.733 -16.109 1.00 25.33 156 GLY A N 1
ATOM 1216 C CA . GLY A 1 156 ? -28.697 9.383 -14.893 1.00 25.33 156 GLY A CA 1
ATOM 1217 C C . GLY A 1 156 ? -27.544 9.591 -13.919 1.00 25.33 156 GLY A C 1
ATOM 1218 O O . GLY A 1 156 ? -26.886 8.639 -13.520 1.00 25.33 156 GLY A O 1
ATOM 1219 N N . LYS A 1 157 ? -27.295 10.861 -13.599 1.00 30.08 157 LYS A N 1
ATOM 1220 C CA . LYS A 1 157 ? -26.360 11.382 -12.594 1.00 30.08 157 LYS A CA 1
ATOM 1221 C C . LYS A 1 157 ? -26.239 10.456 -11.374 1.00 30.08 157 LYS A C 1
ATOM 1223 O O . LYS A 1 157 ? -27.230 10.244 -10.683 1.00 30.08 157 LYS A O 1
ATOM 1228 N N . GLN A 1 158 ? -25.026 9.996 -11.066 1.00 30.48 158 GLN A N 1
ATOM 1229 C CA . GLN A 1 158 ? -24.706 9.469 -9.739 1.00 30.48 158 GLN A CA 1
ATOM 1230 C C . GLN A 1 158 ? -24.750 10.637 -8.748 1.00 30.48 158 GLN A C 1
ATOM 1232 O O . GLN A 1 158 ? -23.794 11.393 -8.592 1.00 30.48 158 GLN A O 1
ATOM 1237 N N . SER A 1 159 ? -25.909 10.833 -8.125 1.00 30.55 159 SER A N 1
ATOM 1238 C CA . SER A 1 159 ? -25.994 11.550 -6.863 1.00 30.55 159 SER A CA 1
ATOM 1239 C C . SER A 1 159 ? -25.241 10.741 -5.816 1.00 30.55 159 SER A C 1
ATOM 1241 O O . SER A 1 159 ? -25.491 9.549 -5.654 1.00 30.55 159 SER A O 1
ATOM 1243 N N . SER A 1 160 ? -24.318 11.411 -5.137 1.00 31.64 160 SER A N 1
ATOM 1244 C CA . SER A 1 160 ? -23.573 10.926 -3.981 1.00 31.64 160 SER A CA 1
ATOM 1245 C C . SER A 1 160 ? -24.549 10.509 -2.868 1.00 31.64 160 SER A C 1
ATOM 1247 O O . SER A 1 160 ? -24.945 11.326 -2.039 1.00 31.64 160 SER A O 1
ATOM 1249 N N . GLU A 1 161 ? -25.022 9.261 -2.886 1.00 34.03 161 GLU A N 1
ATOM 1250 C CA . GLU A 1 161 ? -25.711 8.665 -1.743 1.00 34.03 161 GLU A CA 1
ATOM 1251 C C . GLU A 1 161 ? -24.648 8.324 -0.701 1.00 34.03 161 GLU A C 1
ATOM 1253 O O . GLU A 1 161 ? -23.740 7.531 -0.949 1.00 34.03 161 GLU A O 1
ATOM 1258 N N . ALA A 1 162 ? -24.733 8.970 0.463 1.00 37.88 162 ALA A N 1
ATOM 1259 C CA . ALA A 1 162 ? -23.850 8.699 1.583 1.00 37.88 162 ALA A CA 1
ATOM 1260 C C . ALA A 1 162 ? -23.864 7.196 1.895 1.00 37.88 162 ALA A C 1
ATOM 1262 O O . ALA A 1 162 ? -24.903 6.620 2.227 1.00 37.88 162 ALA A O 1
ATOM 1263 N N . VAL A 1 163 ? -22.695 6.573 1.774 1.00 50.16 163 VAL A N 1
ATOM 1264 C CA . VAL A 1 163 ? -22.424 5.167 2.076 1.00 50.16 163 VAL A CA 1
ATOM 1265 C C . VAL A 1 163 ? -22.765 4.912 3.551 1.00 50.16 163 VAL A C 1
ATOM 1267 O O . VAL A 1 163 ? -21.941 5.112 4.440 1.00 50.16 163 VAL A O 1
ATOM 1270 N N . THR A 1 164 ? -24.018 4.552 3.837 1.00 55.19 164 THR A N 1
ATOM 1271 C CA . THR A 1 164 ? -24.530 4.480 5.210 1.00 55.19 164 THR A CA 1
ATOM 1272 C C . THR A 1 164 ? -24.344 3.066 5.744 1.00 55.19 164 THR A C 1
ATOM 1274 O O . THR A 1 164 ? -25.013 2.132 5.311 1.00 55.19 164 THR A O 1
ATOM 1277 N N . PHE A 1 165 ? -23.424 2.909 6.693 1.00 69.38 165 PHE A N 1
ATOM 1278 C CA . PHE A 1 165 ? -23.223 1.660 7.423 1.00 69.38 165 PHE A CA 1
ATOM 1279 C C . PHE A 1 165 ? -24.340 1.486 8.458 1.00 69.38 165 PHE A C 1
ATOM 1281 O O . PHE A 1 165 ? -24.522 2.334 9.335 1.00 69.38 165 PHE A O 1
ATOM 1288 N N . ALA A 1 166 ? -25.091 0.388 8.378 1.00 77.19 166 ALA A N 1
ATOM 1289 C CA . ALA A 1 166 ? -26.110 0.072 9.374 1.00 77.19 166 ALA A CA 1
ATOM 1290 C C . ALA A 1 166 ? -25.455 -0.656 10.555 1.00 77.19 166 ALA A C 1
ATOM 1292 O O . ALA A 1 166 ? -24.952 -1.763 10.396 1.00 77.19 166 ALA A O 1
ATOM 1293 N N . LEU A 1 167 ? -25.448 -0.059 11.752 1.00 80.25 167 LEU A N 1
ATOM 1294 C CA . LEU A 1 167 ? -24.829 -0.699 12.918 1.00 80.25 167 LEU A CA 1
ATOM 1295 C C . LEU A 1 167 ? -25.555 -2.006 13.289 1.00 80.25 167 LEU A C 1
ATOM 1297 O O . LEU A 1 167 ? -26.782 -1.996 13.444 1.00 80.25 167 LEU A O 1
ATOM 1301 N N . PRO A 1 168 ? -24.827 -3.118 13.499 1.00 83.50 168 PRO A N 1
ATOM 1302 C CA . PRO A 1 168 ? -25.433 -4.373 13.911 1.00 83.50 168 PRO A CA 1
ATOM 1303 C C . PRO A 1 168 ? -26.016 -4.256 15.323 1.00 83.50 168 PRO A C 1
ATOM 1305 O O . PRO A 1 168 ? -25.460 -3.615 16.216 1.00 83.50 168 PRO A O 1
ATOM 1308 N N . THR A 1 169 ? -27.141 -4.928 15.557 1.00 84.38 169 THR A N 1
ATOM 1309 C CA . THR A 1 169 ? -27.706 -5.058 16.906 1.00 84.38 169 THR A CA 1
ATOM 1310 C C . THR A 1 169 ? -26.896 -6.086 17.703 1.00 84.38 169 THR A C 1
ATOM 1312 O O . THR A 1 169 ? -27.146 -7.286 17.572 1.00 84.38 169 THR A O 1
ATOM 1315 N N . LEU A 1 170 ? -25.923 -5.630 18.508 1.00 87.31 170 LEU A N 1
ATOM 1316 C CA . LEU A 1 170 ? -25.083 -6.520 19.334 1.00 87.31 170 LEU A CA 1
ATOM 1317 C C . LEU A 1 170 ? -25.786 -6.981 20.622 1.00 87.31 170 LEU A C 1
ATOM 1319 O O . LEU A 1 170 ? -25.516 -8.078 21.100 1.00 87.31 170 LEU A O 1
ATOM 1323 N N . ILE A 1 171 ? -26.665 -6.145 21.185 1.00 88.81 171 ILE A N 1
ATOM 1324 C CA . ILE A 1 171 ? -27.559 -6.470 22.306 1.00 88.81 171 ILE A CA 1
ATOM 1325 C C . ILE A 1 171 ? -28.968 -6.008 21.913 1.00 88.81 171 ILE A C 1
ATOM 1327 O O . ILE A 1 171 ? -29.107 -4.909 21.366 1.00 88.81 171 ILE A O 1
ATOM 1331 N N . PRO A 1 172 ? -30.025 -6.806 22.154 1.00 89.31 172 PRO A N 1
ATOM 1332 C CA . PRO A 1 172 ? -31.386 -6.384 21.852 1.00 89.31 172 PRO A CA 1
ATOM 1333 C C . PRO A 1 172 ? -31.756 -5.088 22.596 1.00 89.31 172 PRO A C 1
ATOM 1335 O O . PRO A 1 172 ? -31.544 -5.011 23.808 1.00 89.31 172 PRO A O 1
ATOM 1338 N N . PRO A 1 173 ? -32.386 -4.101 21.932 1.00 87.50 173 PRO A N 1
ATOM 1339 C CA . PRO A 1 173 ? -32.654 -2.784 22.518 1.00 87.50 173 PRO A CA 1
ATOM 1340 C C . PRO A 1 173 ? -33.553 -2.839 23.758 1.00 87.50 173 PRO A C 1
ATOM 1342 O O . PRO A 1 173 ? -33.451 -1.978 24.618 1.00 87.50 173 PRO A O 1
ATOM 1345 N N . ARG A 1 174 ? -34.377 -3.886 23.900 1.00 89.12 174 ARG A N 1
ATOM 1346 C CA . ARG A 1 174 ? -35.202 -4.128 25.096 1.00 89.12 174 ARG A CA 1
ATOM 1347 C C . ARG A 1 174 ? -34.398 -4.441 26.367 1.00 89.12 174 ARG A C 1
ATOM 1349 O O . ARG A 1 174 ? -34.914 -4.271 27.459 1.00 89.12 174 ARG A O 1
ATOM 1356 N N . VAL A 1 175 ? -33.170 -4.945 26.227 1.00 90.56 175 VAL A N 1
ATOM 1357 C CA . VAL A 1 175 ? -32.318 -5.366 27.357 1.00 90.56 175 VAL A CA 1
ATOM 1358 C C . VAL A 1 175 ? -31.423 -4.219 27.833 1.00 90.56 175 VAL A C 1
ATOM 1360 O O . VAL A 1 175 ? -30.996 -4.208 28.981 1.00 90.56 175 VAL A O 1
ATOM 1363 N N . ILE A 1 176 ? -31.164 -3.232 26.971 1.00 91.19 176 ILE A N 1
ATOM 1364 C CA . ILE A 1 176 ? -30.265 -2.111 27.268 1.00 91.19 176 ILE A CA 1
ATOM 1365 C C . ILE A 1 176 ? -30.765 -1.265 28.456 1.00 91.19 176 ILE A C 1
ATOM 1367 O O . ILE A 1 176 ? -29.959 -1.044 29.357 1.00 91.19 176 ILE A O 1
ATOM 1371 N N . PRO A 1 177 ? -32.055 -0.867 28.543 1.00 90.94 177 PRO A N 1
ATOM 1372 C CA . PRO A 1 177 ? -32.570 -0.151 29.712 1.00 90.94 177 PRO A CA 1
ATOM 1373 C C . PRO A 1 177 ? -32.422 -0.952 31.009 1.00 90.94 177 PRO A C 1
ATOM 1375 O O . PRO A 1 177 ? -31.969 -0.417 32.009 1.00 90.94 177 PRO A O 1
ATOM 1378 N N . LEU A 1 178 ? -32.683 -2.265 30.971 1.00 89.94 178 LEU A N 1
ATOM 1379 C CA . LEU A 1 178 ? -32.537 -3.135 32.145 1.00 89.94 178 LEU A CA 1
ATOM 1380 C C . LEU A 1 178 ? -31.082 -3.169 32.646 1.00 89.94 178 LEU A C 1
ATOM 1382 O O . LEU A 1 178 ? -30.826 -3.070 33.843 1.00 89.94 178 LEU A O 1
ATOM 1386 N N . LEU A 1 179 ? -30.111 -3.281 31.731 1.00 92.06 179 LEU A N 1
ATOM 1387 C CA . LEU A 1 179 ? -28.682 -3.245 32.069 1.00 92.06 179 LEU A CA 1
ATOM 1388 C C . LEU A 1 179 ? -28.241 -1.870 32.587 1.00 92.06 179 LEU A C 1
ATOM 1390 O O . LEU A 1 179 ? -27.364 -1.800 33.450 1.00 92.06 179 LEU A O 1
ATOM 1394 N N . HIS A 1 180 ? -28.835 -0.793 32.073 1.00 91.88 180 HIS A N 1
ATOM 1395 C CA . HIS A 1 180 ? -28.603 0.566 32.550 1.00 91.88 180 HIS A CA 1
ATOM 1396 C C . HIS A 1 180 ? -29.125 0.764 33.982 1.00 91.88 180 HIS A C 1
ATOM 1398 O O . HIS A 1 180 ? -28.384 1.227 34.849 1.00 91.88 180 HIS A O 1
ATOM 1404 N N . ASP A 1 181 ? -30.350 0.328 34.273 1.00 89.31 181 ASP A N 1
ATOM 1405 C CA . ASP A 1 181 ? -30.945 0.442 35.609 1.00 89.31 181 ASP A CA 1
ATOM 1406 C C . ASP A 1 181 ? -30.143 -0.351 36.654 1.00 89.31 181 ASP A C 1
ATOM 1408 O O . ASP A 1 181 ? -29.837 0.151 37.740 1.00 89.31 181 ASP A O 1
ATOM 1412 N N . LEU A 1 182 ? -29.713 -1.569 36.303 1.00 89.81 182 LEU A N 1
ATOM 1413 C CA . LEU A 1 182 ? -28.813 -2.379 37.133 1.00 89.81 182 LEU A CA 1
ATOM 1414 C C . LEU A 1 182 ? -27.473 -1.674 37.378 1.00 89.81 182 LEU A C 1
ATOM 1416 O O . LEU A 1 182 ? -26.975 -1.649 38.506 1.00 89.81 182 LEU A O 1
ATOM 1420 N N . THR A 1 183 ? -26.915 -1.062 36.333 1.00 90.75 183 THR A N 1
ATOM 1421 C CA . THR A 1 183 ? -25.662 -0.301 36.386 1.00 90.75 183 THR A CA 1
ATOM 1422 C C . THR A 1 183 ? -25.776 0.869 37.359 1.00 90.75 183 THR A C 1
ATOM 1424 O O . THR A 1 183 ? -24.952 0.986 38.268 1.00 90.75 183 THR A O 1
ATOM 1427 N N . GLN A 1 184 ? -26.825 1.688 37.242 1.00 89.62 184 GLN A N 1
ATOM 1428 C CA . GLN A 1 184 ? -27.094 2.806 38.152 1.00 89.62 184 GLN A CA 1
ATOM 1429 C C . GLN A 1 184 ? -27.166 2.343 39.610 1.00 89.62 184 GLN A C 1
ATOM 1431 O O . GLN A 1 184 ? -26.571 2.944 40.508 1.00 89.62 184 GLN A O 1
ATOM 1436 N N . GLN A 1 185 ? -27.828 1.216 39.852 1.00 87.62 185 GLN A N 1
ATOM 1437 C CA . GLN A 1 185 ? -28.033 0.678 41.192 1.00 87.62 185 GLN A CA 1
ATOM 1438 C C . GLN A 1 185 ? -26.749 0.116 41.814 1.00 87.62 185 GLN A C 1
ATOM 1440 O O . GLN A 1 185 ? -26.485 0.357 42.998 1.00 87.62 185 GLN A O 1
ATOM 1445 N N . MET A 1 186 ? -25.913 -0.559 41.021 1.00 87.81 186 MET A N 1
ATOM 1446 C CA . MET A 1 186 ? -24.593 -1.043 41.444 1.00 87.81 186 MET A CA 1
ATOM 1447 C C . MET A 1 186 ? -23.606 0.108 41.683 1.00 87.81 186 MET A C 1
ATOM 1449 O O . MET A 1 186 ? -22.829 0.077 42.641 1.00 87.81 186 MET A O 1
ATOM 1453 N N . VAL A 1 187 ? -23.666 1.163 40.865 1.00 88.50 187 VAL A N 1
ATOM 1454 C CA . VAL A 1 187 ? -22.842 2.373 41.015 1.00 88.50 187 VAL A CA 1
ATOM 1455 C C . VAL A 1 187 ? -23.196 3.118 42.299 1.00 88.50 187 VAL A C 1
ATOM 1457 O O . VAL A 1 187 ? -22.291 3.469 43.059 1.00 88.50 187 VAL A O 1
ATOM 1460 N N . GLN A 1 188 ? -24.489 3.289 42.592 1.00 85.94 188 GLN A N 1
ATOM 1461 C CA . GLN A 1 188 ? -24.970 3.881 43.847 1.00 85.94 188 GLN A CA 1
ATOM 1462 C C . GLN A 1 188 ? -24.588 3.054 45.082 1.00 85.94 188 GLN A C 1
ATOM 1464 O O . GLN A 1 188 ? -24.425 3.604 46.170 1.00 85.94 188 GLN A O 1
ATOM 1469 N N . ALA A 1 189 ? -24.438 1.737 44.926 1.00 84.19 189 ALA A N 1
ATOM 1470 C CA . ALA A 1 189 ? -23.966 0.846 45.979 1.00 84.19 189 ALA A CA 1
ATOM 1471 C C . ALA A 1 189 ? -22.439 0.891 46.193 1.00 84.19 189 ALA A C 1
ATOM 1473 O O . ALA A 1 189 ? -21.954 0.325 47.168 1.00 84.19 189 ALA A O 1
ATOM 1474 N N . GLY A 1 190 ? -21.673 1.541 45.308 1.00 84.56 190 GLY A N 1
ATOM 1475 C CA . GLY A 1 190 ? -20.206 1.558 45.357 1.00 84.56 190 GLY A CA 1
ATOM 1476 C C . GLY A 1 190 ? -19.530 0.337 44.717 1.00 84.56 190 GLY A C 1
ATOM 1477 O O . GLY A 1 190 ? -18.311 0.212 44.784 1.00 84.56 190 GLY A O 1
ATOM 1478 N N . HIS A 1 191 ? -20.281 -0.535 44.035 1.00 86.44 191 HIS A N 1
ATOM 1479 C CA . HIS A 1 191 ? -19.788 -1.768 43.394 1.00 86.44 191 HIS A CA 1
ATOM 1480 C C . HIS A 1 191 ? -19.312 -1.549 41.944 1.00 86.44 191 HIS A C 1
ATOM 1482 O O . HIS A 1 191 ? -19.397 -2.423 41.082 1.00 86.44 191 HIS A O 1
ATOM 1488 N N . GLN A 1 192 ? -18.783 -0.358 41.665 1.00 86.94 192 GLN A N 1
ATOM 1489 C CA . GLN A 1 192 ? -18.400 0.082 40.321 1.00 86.94 192 GLN A CA 1
ATOM 1490 C C . GLN A 1 192 ? -17.316 -0.817 39.703 1.00 86.94 192 GLN A C 1
ATOM 1492 O O . GLN A 1 192 ? -17.421 -1.221 38.551 1.00 86.94 192 GLN A O 1
ATOM 1497 N N . GLN A 1 193 ? -16.300 -1.201 40.481 1.00 87.88 193 GLN A N 1
ATOM 1498 C CA . GLN A 1 193 ? -15.191 -2.037 39.999 1.00 87.88 193 GLN A CA 1
ATOM 1499 C C . GLN A 1 193 ? -15.653 -3.423 39.526 1.00 87.88 193 GLN A C 1
ATOM 1501 O O . GLN A 1 193 ? -15.206 -3.914 38.489 1.00 87.88 193 GLN A O 1
ATOM 1506 N N . GLN A 1 194 ? -16.582 -4.042 40.257 1.00 88.81 194 GLN A N 1
ATOM 1507 C CA . GLN A 1 194 ? -17.107 -5.362 39.914 1.00 88.81 194 GLN A CA 1
ATOM 1508 C C . GLN A 1 194 ? -17.991 -5.306 38.662 1.00 88.81 194 GLN A C 1
ATOM 1510 O O . GLN A 1 194 ? -17.873 -6.171 37.792 1.00 88.81 194 GLN A O 1
ATOM 1515 N N . LEU A 1 195 ? -18.803 -4.251 38.525 1.00 90.69 195 LEU A N 1
ATOM 1516 C CA . LEU A 1 195 ? -19.583 -3.972 37.318 1.00 90.69 195 LEU A CA 1
ATOM 1517 C C . LEU A 1 195 ? -18.688 -3.911 36.070 1.00 90.69 195 LEU A C 1
ATOM 1519 O O . LEU A 1 195 ? -18.936 -4.613 35.087 1.00 90.69 195 LEU A O 1
ATOM 1523 N N . PHE A 1 196 ? -17.618 -3.109 36.124 1.00 88.44 196 PHE A N 1
ATOM 1524 C CA . PHE A 1 196 ? -16.694 -2.953 35.000 1.00 88.44 196 PHE A CA 1
ATOM 1525 C C . PHE A 1 196 ? -15.963 -4.243 34.668 1.00 88.44 196 PHE A C 1
ATOM 1527 O O . PHE A 1 196 ? -15.816 -4.569 33.492 1.00 88.44 196 PHE A O 1
ATOM 1534 N N . ARG A 1 197 ? -15.556 -5.008 35.684 1.00 92.06 197 ARG A N 1
ATOM 1535 C CA . ARG A 1 197 ? -14.922 -6.310 35.484 1.00 92.06 197 ARG A CA 1
ATOM 1536 C C . ARG A 1 197 ? -15.841 -7.274 34.734 1.00 92.06 197 ARG A C 1
ATOM 1538 O O . ARG A 1 197 ? -15.417 -7.845 33.733 1.00 92.06 197 ARG A O 1
ATOM 1545 N N . ILE A 1 198 ? -17.095 -7.416 35.172 1.00 93.00 198 ILE A N 1
ATOM 1546 C CA . ILE A 1 198 ? -18.082 -8.295 34.523 1.00 93.00 198 ILE A CA 1
ATOM 1547 C C . ILE A 1 198 ? -18.339 -7.843 33.081 1.00 93.00 198 ILE A C 1
ATOM 1549 O O . ILE A 1 198 ? -18.346 -8.673 32.165 1.00 93.00 198 ILE A O 1
ATOM 1553 N N . TYR A 1 199 ? -18.522 -6.534 32.873 1.00 93.56 199 TYR A N 1
ATOM 1554 C CA . TYR A 1 199 ? -18.748 -5.978 31.543 1.00 93.56 199 TYR A CA 1
ATOM 1555 C C . TYR A 1 199 ? -17.566 -6.250 30.612 1.00 93.56 199 TYR A C 1
ATOM 1557 O O . TYR A 1 199 ? -17.746 -6.811 29.531 1.00 93.56 199 TYR A O 1
ATOM 1565 N N . ARG A 1 200 ? -16.350 -5.927 31.067 1.00 93.50 200 ARG A N 1
ATOM 1566 C CA . ARG A 1 200 ? -15.105 -6.135 30.330 1.00 93.50 200 ARG A CA 1
ATOM 1567 C C . ARG A 1 200 ? -14.900 -7.595 29.954 1.00 93.50 200 ARG A C 1
ATOM 1569 O O . ARG A 1 200 ? -14.721 -7.882 28.777 1.00 93.50 200 ARG A O 1
ATOM 1576 N N . GLU A 1 201 ? -14.910 -8.503 30.930 1.00 93.75 201 GLU A N 1
ATOM 1577 C CA . GLU A 1 201 ? -14.635 -9.928 30.701 1.00 93.75 201 GLU A CA 1
ATOM 1578 C C . GLU A 1 201 ? -15.614 -10.527 29.682 1.00 93.75 201 GLU A C 1
ATOM 1580 O O . GLU A 1 201 ? -15.209 -11.288 28.804 1.00 93.75 201 GLU A O 1
ATOM 1585 N N . THR A 1 202 ? -16.888 -10.128 29.743 1.00 94.31 202 THR A N 1
ATOM 1586 C CA . THR A 1 202 ? -17.921 -10.629 28.830 1.00 94.31 202 THR A CA 1
ATOM 1587 C C . THR A 1 202 ? -17.794 -10.004 27.440 1.00 94.31 202 THR A C 1
ATOM 1589 O O . THR A 1 202 ? -17.703 -10.714 26.438 1.00 94.31 202 THR A O 1
ATOM 1592 N N . ARG A 1 203 ? -17.777 -8.669 27.348 1.00 95.12 203 ARG A N 1
ATOM 1593 C CA . ARG A 1 203 ? -17.830 -7.957 26.062 1.00 95.12 203 ARG A CA 1
ATOM 1594 C C . ARG A 1 203 ? -16.524 -8.034 25.284 1.00 95.12 203 ARG A C 1
ATOM 1596 O O . ARG A 1 203 ? -16.587 -8.218 24.071 1.00 95.12 203 ARG A O 1
ATOM 1603 N N . ALA A 1 204 ? -15.369 -7.989 25.952 1.00 95.00 204 ALA A N 1
ATOM 1604 C CA . ALA A 1 204 ? -14.075 -8.161 25.288 1.00 95.00 204 ALA A CA 1
ATOM 1605 C C . ALA A 1 204 ? -13.979 -9.542 24.624 1.00 95.00 204 ALA A C 1
ATOM 1607 O O . ALA A 1 204 ? -13.599 -9.644 23.459 1.00 95.00 204 ALA A O 1
ATOM 1608 N N . ALA A 1 205 ? -14.409 -10.597 25.328 1.00 94.81 205 ALA A N 1
ATOM 1609 C CA . ALA A 1 205 ? -14.418 -11.956 24.793 1.00 94.81 205 ALA A CA 1
ATOM 1610 C C . ALA A 1 205 ? -15.357 -12.099 23.583 1.00 94.81 205 ALA A C 1
ATOM 1612 O O . ALA A 1 205 ? -14.978 -12.696 22.575 1.00 94.81 205 ALA A O 1
ATOM 1613 N N . VAL A 1 206 ? -16.564 -11.521 23.644 1.00 94.81 206 VAL A N 1
ATOM 1614 C CA . VAL A 1 206 ? -17.526 -11.556 22.528 1.00 94.81 206 VAL A CA 1
ATOM 1615 C C . VAL A 1 206 ? -17.029 -10.772 21.312 1.00 94.81 206 VAL A C 1
ATOM 1617 O O . VAL A 1 206 ? -17.174 -11.246 20.180 1.00 94.81 206 VAL A O 1
ATOM 1620 N N . LEU A 1 207 ? -16.439 -9.594 21.522 1.00 94.75 207 LEU A N 1
ATOM 1621 C CA . LEU A 1 207 ? -15.875 -8.776 20.449 1.00 94.75 207 LEU A CA 1
ATOM 1622 C C . LEU A 1 207 ? -14.721 -9.510 19.757 1.00 94.75 207 LEU A C 1
ATOM 1624 O O . LEU A 1 207 ? -14.724 -9.656 18.534 1.00 94.75 207 LEU A O 1
ATOM 1628 N N . GLU A 1 208 ? -13.797 -10.063 20.542 1.00 93.75 208 GLU A N 1
ATOM 1629 C CA . GLU A 1 208 ? -12.655 -10.818 20.032 1.00 93.75 208 GLU A CA 1
ATOM 1630 C C . GLU A 1 208 ? -13.101 -12.080 19.275 1.00 93.75 208 GLU A C 1
ATOM 1632 O O . GLU A 1 208 ? -12.606 -12.370 18.186 1.00 93.75 208 GLU A O 1
ATOM 1637 N N . GLN A 1 209 ? -14.091 -12.812 19.795 1.00 93.50 209 GLN A N 1
ATOM 1638 C CA . GLN A 1 209 ? -14.641 -13.985 19.115 1.00 93.50 209 GLN A CA 1
ATOM 1639 C C . GLN A 1 209 ? -15.357 -13.620 17.806 1.00 93.50 209 GLN A C 1
ATOM 1641 O O . GLN A 1 209 ? -15.280 -14.384 16.845 1.00 93.50 209 GLN A O 1
ATOM 1646 N N . SER A 1 210 ? -16.018 -12.460 17.743 1.00 93.88 210 SER A N 1
ATOM 1647 C CA . SER A 1 210 ? -16.650 -11.964 16.510 1.00 93.88 210 SER A CA 1
ATOM 1648 C C . SER A 1 210 ? -15.603 -11.662 15.432 1.00 93.88 210 SER A C 1
ATOM 1650 O O . SER A 1 210 ? -15.781 -12.044 14.279 1.00 93.88 210 SER A O 1
ATOM 1652 N N . LEU A 1 211 ? -14.470 -11.059 15.811 1.00 93.06 211 LEU A N 1
ATOM 1653 C CA . LEU A 1 211 ? -13.348 -10.817 14.895 1.00 93.06 211 LEU A CA 1
ATOM 1654 C C . LEU A 1 211 ? -12.694 -12.119 14.419 1.00 93.06 211 LEU A C 1
ATOM 1656 O O . LEU A 1 211 ? -12.409 -12.267 13.232 1.00 93.06 211 LEU A O 1
ATOM 1660 N N . ARG A 1 212 ? -12.519 -13.103 15.309 1.00 92.44 212 ARG A N 1
ATOM 1661 C CA . ARG A 1 212 ? -12.004 -14.425 14.918 1.00 92.44 212 ARG A CA 1
ATOM 1662 C C . ARG A 1 212 ? -12.938 -15.144 13.943 1.00 92.44 212 ARG A C 1
ATOM 1664 O O . ARG A 1 212 ? -12.456 -15.737 12.986 1.00 92.44 212 ARG A O 1
ATOM 1671 N N . LYS A 1 213 ? -14.261 -15.068 14.146 1.00 91.06 213 LYS A N 1
ATOM 1672 C CA . LYS A 1 213 ? -15.256 -15.623 13.206 1.00 91.06 213 LYS A CA 1
ATOM 1673 C C . LYS A 1 213 ? -15.228 -14.939 11.843 1.00 91.06 213 LYS A C 1
ATOM 1675 O O . LYS A 1 213 ? -15.456 -15.601 10.839 1.00 91.06 213 LYS A O 1
ATOM 1680 N N . LEU A 1 214 ? -14.934 -13.640 11.813 1.00 89.19 214 LEU A N 1
ATOM 1681 C CA . LEU A 1 214 ? -14.731 -12.901 10.570 1.00 89.19 214 LEU A CA 1
ATOM 1682 C C . LEU A 1 214 ? -13.469 -13.364 9.819 1.00 89.19 214 LEU A C 1
ATOM 1684 O O . LEU A 1 214 ? -13.389 -13.186 8.612 1.00 89.19 214 LEU A O 1
ATOM 1688 N N . GLY A 1 215 ? -12.511 -13.994 10.505 1.00 86.19 215 GLY A N 1
ATOM 1689 C CA . GLY A 1 215 ? -11.253 -14.472 9.926 1.00 86.19 215 GLY A CA 1
ATOM 1690 C C . GLY A 1 215 ? -10.038 -13.622 10.301 1.00 86.19 215 GLY A C 1
ATOM 1691 O O . GLY A 1 215 ? -8.994 -13.733 9.660 1.00 86.19 215 GLY A O 1
ATOM 1692 N N . VAL A 1 216 ? -10.155 -12.765 11.322 1.00 87.25 216 VAL A N 1
ATOM 1693 C CA . VAL A 1 216 ? -9.018 -12.015 11.868 1.00 87.25 216 VAL A CA 1
ATOM 1694 C C . VAL A 1 216 ? -8.167 -12.953 12.719 1.00 87.25 216 VAL A C 1
ATOM 1696 O O . VAL A 1 216 ? -8.608 -13.469 13.748 1.00 87.25 216 VAL A O 1
ATOM 1699 N N . GLU A 1 217 ? -6.928 -13.156 12.289 1.00 83.31 217 GLU A N 1
ATOM 1700 C CA . GLU A 1 217 ? -5.943 -13.993 12.966 1.00 83.31 217 GLU A CA 1
ATOM 1701 C C . GLU A 1 217 ? -4.833 -13.126 13.561 1.00 83.31 217 GLU A C 1
ATOM 1703 O O . GLU A 1 217 ? -4.374 -12.159 12.949 1.00 83.31 217 GLU A O 1
ATOM 1708 N N . ARG A 1 218 ? -4.354 -13.508 14.748 1.00 85.00 218 ARG A N 1
ATOM 1709 C CA . ARG A 1 218 ? -3.141 -12.926 15.321 1.00 85.00 218 ARG A CA 1
ATOM 1710 C C . ARG A 1 218 ? -1.932 -13.614 14.693 1.00 85.00 218 ARG A C 1
ATOM 1712 O O . ARG A 1 218 ? -1.582 -14.717 15.102 1.00 85.00 218 ARG A O 1
ATOM 1719 N N . LEU A 1 219 ? -1.317 -12.963 13.712 1.00 85.06 219 LEU A N 1
ATOM 1720 C CA . LEU A 1 219 ? -0.150 -13.486 13.001 1.00 85.06 219 LEU A CA 1
ATOM 1721 C C . LEU A 1 219 ? 1.124 -12.769 13.449 1.00 85.06 219 LEU A C 1
ATOM 1723 O O . LEU A 1 219 ? 1.128 -11.559 13.672 1.00 85.06 219 LEU A O 1
ATOM 1727 N N . SER A 1 220 ? 2.210 -13.527 13.596 1.00 87.88 220 SER A N 1
ATOM 1728 C CA . SER A 1 220 ? 3.536 -12.979 13.870 1.00 87.88 220 SER A CA 1
ATOM 1729 C C . SER A 1 220 ? 4.289 -12.661 12.575 1.00 87.88 220 SER A C 1
ATOM 1731 O O . SER A 1 220 ? 3.920 -13.104 11.484 1.00 87.88 220 SER A O 1
ATOM 1733 N N . LYS A 1 221 ? 5.396 -11.917 12.694 1.00 87.38 221 LYS A N 1
ATOM 1734 C CA . LYS A 1 221 ? 6.309 -11.654 11.570 1.00 87.38 221 LYS A CA 1
ATOM 1735 C C . LYS A 1 221 ? 6.782 -12.953 10.902 1.00 87.38 221 LYS A C 1
ATOM 1737 O O . LYS A 1 221 ? 6.843 -13.016 9.676 1.00 87.38 221 LYS A O 1
ATOM 1742 N N . ASP A 1 222 ? 7.108 -13.968 11.700 1.00 87.38 222 ASP A N 1
ATOM 1743 C CA . ASP A 1 222 ? 7.638 -15.238 11.196 1.00 87.38 222 ASP A CA 1
ATOM 1744 C C . ASP A 1 222 ? 6.577 -16.034 10.432 1.00 87.38 222 ASP A C 1
ATOM 1746 O O . ASP A 1 222 ? 6.900 -16.695 9.444 1.00 87.38 222 ASP A O 1
ATOM 1750 N N . ASP A 1 223 ? 5.309 -15.931 10.840 1.00 88.81 223 ASP A N 1
ATOM 1751 C CA . ASP A 1 223 ? 4.195 -16.566 10.134 1.00 88.81 223 ASP A CA 1
ATOM 1752 C C . ASP A 1 223 ? 4.020 -15.941 8.749 1.00 88.81 223 ASP A C 1
ATOM 1754 O O . ASP A 1 223 ? 4.009 -16.656 7.749 1.00 88.81 223 ASP A O 1
ATOM 1758 N N . VAL A 1 224 ? 3.983 -14.604 8.677 1.00 88.38 224 VAL A N 1
ATOM 1759 C CA . VAL A 1 224 ? 3.862 -13.860 7.410 1.00 88.38 224 VAL A CA 1
ATOM 1760 C C . VAL A 1 224 ? 5.047 -14.140 6.484 1.00 88.38 224 VAL A C 1
ATOM 1762 O O . VAL A 1 224 ? 4.871 -14.282 5.277 1.00 88.38 224 VAL A O 1
ATOM 1765 N N . GLN A 1 225 ? 6.260 -14.259 7.027 1.00 87.06 225 GLN A N 1
ATOM 1766 C CA . GLN A 1 225 ? 7.458 -14.509 6.226 1.00 87.06 225 GLN A CA 1
ATOM 1767 C C . GLN A 1 225 ? 7.501 -15.918 5.612 1.00 87.06 225 GLN A C 1
ATOM 1769 O O . GLN A 1 225 ? 8.153 -16.110 4.586 1.00 87.06 225 GLN A O 1
ATOM 1774 N N . ARG A 1 226 ? 6.825 -16.899 6.219 1.00 89.44 226 ARG A N 1
ATOM 1775 C CA . ARG A 1 226 ? 6.742 -18.277 5.705 1.00 89.44 226 ARG A CA 1
ATOM 1776 C C . ARG A 1 226 ? 5.610 -18.479 4.695 1.00 89.44 226 ARG A C 1
ATOM 1778 O O . ARG A 1 226 ? 5.572 -19.525 4.049 1.00 89.44 226 ARG A O 1
ATOM 1785 N N . MET A 1 227 ? 4.688 -17.525 4.569 1.00 90.62 227 MET A N 1
ATOM 1786 C CA . MET A 1 227 ? 3.558 -17.623 3.645 1.00 90.62 227 MET A CA 1
ATOM 1787 C C . MET A 1 227 ? 3.988 -17.421 2.190 1.00 90.62 227 MET A C 1
ATOM 1789 O O . MET A 1 227 ? 4.872 -16.620 1.887 1.00 90.62 227 MET A O 1
ATOM 1793 N N . GLN A 1 228 ? 3.315 -18.140 1.288 1.00 91.62 228 GLN A N 1
ATOM 1794 C CA . GLN A 1 228 ? 3.408 -17.889 -0.150 1.00 91.62 228 GLN A CA 1
ATOM 1795 C C . GLN A 1 228 ? 2.744 -16.557 -0.499 1.00 91.62 228 GLN A C 1
ATOM 1797 O O . GLN A 1 228 ? 1.808 -16.126 0.182 1.00 91.62 228 GLN A O 1
ATOM 1802 N N . TRP A 1 229 ? 3.234 -15.917 -1.559 1.00 90.00 229 TRP A N 1
ATOM 1803 C CA . TRP A 1 229 ? 2.807 -14.575 -1.942 1.00 90.00 229 TRP A CA 1
ATOM 1804 C C . TRP A 1 229 ? 1.308 -14.503 -2.245 1.00 90.00 229 TRP A C 1
ATOM 1806 O O . TRP A 1 229 ? 0.627 -13.644 -1.698 1.00 90.00 229 TRP A O 1
ATOM 1816 N N . GLU A 1 230 ? 0.774 -15.457 -3.004 1.00 91.44 230 GLU A N 1
ATOM 1817 C CA . GLU A 1 230 ? -0.628 -15.475 -3.439 1.00 91.44 230 GLU A CA 1
ATOM 1818 C C . GLU A 1 230 ? -1.588 -15.580 -2.243 1.00 91.44 230 GLU A C 1
ATOM 1820 O O . GLU A 1 230 ? -2.664 -14.984 -2.213 1.00 91.44 230 GLU A O 1
ATOM 1825 N N . VAL A 1 231 ? -1.177 -16.324 -1.210 1.00 91.94 231 VAL A N 1
ATOM 1826 C CA . VAL A 1 231 ? -1.939 -16.463 0.038 1.00 91.94 231 VAL A CA 1
ATOM 1827 C C . VAL A 1 231 ? -1.858 -15.182 0.866 1.00 91.94 231 VAL A C 1
ATOM 1829 O O . VAL A 1 231 ? -2.853 -14.775 1.469 1.00 91.94 231 VAL A O 1
ATOM 1832 N N . LEU A 1 232 ? -0.682 -14.550 0.911 1.00 91.12 232 LEU A N 1
ATOM 1833 C CA . LEU A 1 232 ? -0.476 -13.303 1.639 1.00 91.12 232 LEU A CA 1
ATOM 1834 C C . LEU A 1 232 ? -1.271 -12.153 1.013 1.00 91.12 232 LEU A C 1
ATOM 1836 O O . LEU A 1 232 ? -1.954 -11.439 1.739 1.00 91.12 232 LEU A O 1
ATOM 1840 N N . GLU A 1 233 ? -1.229 -12.011 -0.309 1.00 91.00 233 GLU A N 1
ATOM 1841 C CA . GLU A 1 233 ? -1.988 -11.015 -1.069 1.00 91.00 233 GLU A CA 1
ATOM 1842 C C . GLU A 1 233 ? -3.496 -11.147 -0.802 1.00 91.00 233 GLU A C 1
ATOM 1844 O O . GLU A 1 233 ? -4.145 -10.184 -0.389 1.00 91.00 233 GLU A O 1
ATOM 1849 N N . ALA A 1 234 ? -4.041 -12.367 -0.892 1.00 91.44 234 ALA A N 1
ATOM 1850 C CA . ALA A 1 234 ? -5.441 -12.627 -0.558 1.00 91.44 234 ALA A CA 1
ATOM 1851 C C . ALA A 1 234 ? -5.773 -12.301 0.913 1.00 91.44 234 ALA A C 1
ATOM 1853 O O . ALA A 1 234 ? -6.829 -11.735 1.209 1.00 91.44 234 ALA A O 1
ATOM 1854 N N . LYS A 1 235 ? -4.874 -12.623 1.857 1.00 91.75 235 LYS A N 1
ATOM 1855 C CA . LYS A 1 235 ? -5.049 -12.275 3.279 1.00 91.75 235 LYS A CA 1
ATOM 1856 C C . LYS A 1 235 ? -4.994 -10.764 3.522 1.00 91.75 235 LYS A C 1
ATOM 1858 O O . LYS A 1 235 ? -5.752 -10.290 4.363 1.00 91.75 235 LYS A O 1
ATOM 1863 N N . ILE A 1 236 ? -4.163 -10.011 2.798 1.00 92.06 236 ILE A N 1
ATOM 1864 C CA . ILE A 1 236 ? -4.121 -8.542 2.877 1.00 92.06 236 ILE A CA 1
ATOM 1865 C C . ILE A 1 236 ? -5.436 -7.943 2.365 1.00 92.06 236 ILE A C 1
ATOM 1867 O O . ILE A 1 236 ? -6.034 -7.124 3.063 1.00 92.06 236 ILE A O 1
ATOM 1871 N N . GLY A 1 237 ? -5.943 -8.415 1.222 1.00 91.88 237 GLY A N 1
ATOM 1872 C CA . GLY A 1 237 ? -7.251 -7.998 0.700 1.00 91.88 237 GLY A CA 1
ATOM 1873 C C . GLY A 1 237 ? -8.395 -8.258 1.689 1.00 91.88 237 GLY A C 1
ATOM 1874 O O . GLY A 1 237 ? -9.224 -7.383 1.948 1.00 91.88 237 GLY A O 1
ATOM 1875 N N . ASN A 1 238 ? -8.399 -9.430 2.328 1.00 92.19 238 ASN A N 1
ATOM 1876 C CA . ASN A 1 238 ? -9.359 -9.745 3.388 1.00 92.19 238 ASN A CA 1
ATOM 1877 C C . ASN A 1 238 ? -9.176 -8.849 4.620 1.00 92.19 238 ASN A C 1
ATOM 1879 O O . ASN A 1 238 ? -10.157 -8.349 5.164 1.00 92.19 238 ASN A O 1
ATOM 1883 N N . TRP A 1 239 ? -7.936 -8.595 5.047 1.00 95.00 239 TRP A N 1
ATOM 1884 C CA . TRP A 1 239 ? -7.650 -7.720 6.184 1.00 95.00 239 TRP A CA 1
ATOM 1885 C C . TRP A 1 239 ? -8.163 -6.294 5.957 1.00 95.00 239 TRP A C 1
ATOM 1887 O O . TRP A 1 239 ? -8.781 -5.729 6.856 1.00 95.00 239 TRP A O 1
ATOM 1897 N N . ILE A 1 240 ? -8.001 -5.747 4.749 1.00 93.19 240 ILE A N 1
ATOM 1898 C CA . ILE A 1 240 ? -8.560 -4.448 4.344 1.00 93.19 240 ILE A CA 1
ATOM 1899 C C . ILE A 1 240 ? -10.076 -4.415 4.576 1.00 93.19 240 ILE A C 1
ATOM 1901 O O . ILE A 1 240 ? -10.618 -3.473 5.164 1.00 93.19 240 ILE A O 1
ATOM 1905 N N . HIS A 1 241 ? -10.771 -5.467 4.147 1.00 91.56 241 HIS A N 1
ATOM 1906 C CA . HIS A 1 241 ? -12.209 -5.587 4.333 1.00 91.56 241 HIS A CA 1
ATOM 1907 C C . HIS A 1 241 ? -12.594 -5.712 5.816 1.00 91.56 241 HIS A C 1
ATOM 1909 O O . HIS A 1 241 ? -13.491 -5.013 6.302 1.00 91.56 241 HIS A O 1
ATOM 1915 N N . TYR A 1 242 ? -11.879 -6.555 6.560 1.00 93.38 242 TYR A N 1
ATOM 1916 C CA . TYR A 1 242 ? -12.125 -6.795 7.979 1.00 93.38 242 TYR A CA 1
ATOM 1917 C C . TYR A 1 242 ? -11.858 -5.558 8.828 1.00 93.38 242 TYR A C 1
ATOM 1919 O O . TYR A 1 242 ? -12.598 -5.311 9.777 1.00 93.38 242 TYR A O 1
ATOM 1927 N N . MET A 1 243 ? -10.866 -4.744 8.465 1.00 94.69 243 MET A N 1
ATOM 1928 C CA . MET A 1 243 ? -10.548 -3.510 9.173 1.00 94.69 243 MET A CA 1
ATOM 1929 C C . MET A 1 243 ? -11.699 -2.498 9.072 1.00 94.69 243 MET A C 1
ATOM 1931 O O . MET A 1 243 ? -12.108 -1.925 10.086 1.00 94.69 243 MET A O 1
ATOM 1935 N N . ARG A 1 244 ? -12.316 -2.355 7.887 1.00 93.19 244 ARG A N 1
ATOM 1936 C CA . ARG A 1 244 ? -13.518 -1.517 7.711 1.00 93.19 244 ARG A CA 1
ATOM 1937 C C . ARG A 1 244 ? -14.695 -2.017 8.546 1.00 93.19 244 ARG A C 1
ATOM 1939 O O . ARG A 1 244 ? -15.325 -1.223 9.244 1.00 93.19 244 ARG A O 1
ATOM 1946 N N . ILE A 1 245 ? -14.978 -3.323 8.510 1.00 92.06 245 ILE A N 1
ATOM 1947 C CA . ILE A 1 245 ? -16.048 -3.939 9.318 1.00 92.06 245 ILE A CA 1
ATOM 1948 C C . ILE A 1 245 ? -15.790 -3.715 10.811 1.00 92.06 245 ILE A C 1
ATOM 1950 O O . ILE A 1 245 ? -16.688 -3.307 11.550 1.00 92.06 245 ILE A O 1
ATOM 1954 N N . ALA A 1 246 ? -14.565 -3.962 11.268 1.00 94.06 246 ALA A N 1
ATOM 1955 C CA . ALA A 1 246 ? -14.212 -3.858 12.671 1.00 94.06 246 ALA A CA 1
ATOM 1956 C C . ALA A 1 246 ? -14.406 -2.434 13.204 1.00 94.06 246 ALA A C 1
ATOM 1958 O O . ALA A 1 246 ? -15.077 -2.256 14.220 1.00 94.06 246 ALA A O 1
ATOM 1959 N N . VAL A 1 247 ? -13.880 -1.423 12.506 1.00 94.94 247 VAL A N 1
ATOM 1960 C CA . VAL A 1 247 ? -13.969 -0.021 12.942 1.00 94.94 247 VAL A CA 1
ATOM 1961 C C . VAL A 1 247 ? -15.391 0.521 12.798 1.00 94.94 247 VAL A C 1
ATOM 1963 O O . VAL A 1 247 ? -15.956 1.024 13.773 1.00 94.94 247 VAL A O 1
ATOM 1966 N N . LYS A 1 248 ? -16.000 0.396 11.610 1.00 92.19 248 LYS A N 1
ATOM 1967 C CA . LYS A 1 248 ? -17.281 1.057 11.307 1.00 92.19 248 LYS A CA 1
ATOM 1968 C C . LYS A 1 248 ? -18.498 0.341 11.892 1.00 92.19 248 LYS A C 1
ATOM 1970 O O . LYS A 1 248 ? -19.519 0.993 12.098 1.00 92.19 248 LYS A O 1
ATOM 1975 N N . LEU A 1 249 ? -18.412 -0.964 12.176 1.00 91.62 249 LEU A N 1
ATOM 1976 C CA . LEU A 1 249 ? -19.539 -1.752 12.692 1.00 91.62 249 LEU A CA 1
ATOM 1977 C C . LEU A 1 249 ? -19.319 -2.228 14.128 1.00 91.62 249 LEU A C 1
ATOM 1979 O O . LEU A 1 249 ? -20.097 -1.868 15.010 1.00 91.62 249 LEU A O 1
ATOM 1983 N N . LEU A 1 250 ? -18.286 -3.037 14.379 1.00 92.69 250 LEU A N 1
ATOM 1984 C CA . LEU A 1 250 ? -18.128 -3.716 15.670 1.00 92.69 250 LEU A CA 1
ATOM 1985 C C . LEU A 1 250 ? -17.715 -2.753 16.790 1.00 92.69 250 LEU A C 1
ATOM 1987 O O . LEU A 1 250 ? -18.407 -2.664 17.803 1.00 92.69 250 LEU A O 1
ATOM 1991 N N . ILE A 1 251 ? -16.636 -1.990 16.598 1.00 94.62 251 ILE A N 1
ATOM 1992 C CA . ILE A 1 251 ? -16.133 -1.029 17.591 1.00 94.62 251 ILE A CA 1
ATOM 1993 C C . ILE A 1 251 ? -17.128 0.126 17.763 1.00 94.62 251 ILE A C 1
ATOM 1995 O O . ILE A 1 251 ? -17.419 0.531 18.889 1.00 94.62 251 ILE A O 1
ATOM 1999 N N . ALA A 1 252 ? -17.709 0.622 16.667 1.00 93.94 252 ALA A N 1
ATOM 2000 C CA . ALA A 1 252 ? -18.754 1.642 16.724 1.00 93.94 252 ALA A CA 1
ATOM 2001 C C . ALA A 1 252 ? -20.020 1.162 17.456 1.00 93.94 252 ALA A C 1
ATOM 2003 O O . ALA A 1 252 ? -20.593 1.907 18.255 1.00 93.94 252 ALA A O 1
ATOM 2004 N N . GLY A 1 253 ? -20.440 -0.085 17.224 1.00 91.75 253 GLY A N 1
ATOM 2005 C CA . GLY A 1 253 ? -21.550 -0.711 17.938 1.00 91.75 253 GLY A CA 1
ATOM 2006 C C . GLY A 1 253 ? -21.253 -0.901 19.426 1.00 91.75 253 GLY A C 1
ATOM 2007 O O . GLY A 1 253 ? -22.115 -0.621 20.257 1.00 91.75 253 GLY A O 1
ATOM 2008 N N . GLU A 1 254 ? -20.031 -1.312 19.773 1.00 94.31 254 GLU A N 1
ATOM 2009 C CA . GLU A 1 254 ? -19.607 -1.462 21.168 1.00 94.31 254 GLU A CA 1
ATOM 2010 C C . GLU A 1 254 ? -19.578 -0.115 21.894 1.00 94.31 254 GLU A C 1
ATOM 2012 O O . GLU A 1 254 ? -20.093 -0.021 23.007 1.00 94.31 254 GLU A O 1
ATOM 2017 N N . LYS A 1 255 ? -19.077 0.951 21.250 1.00 92.69 255 LYS A N 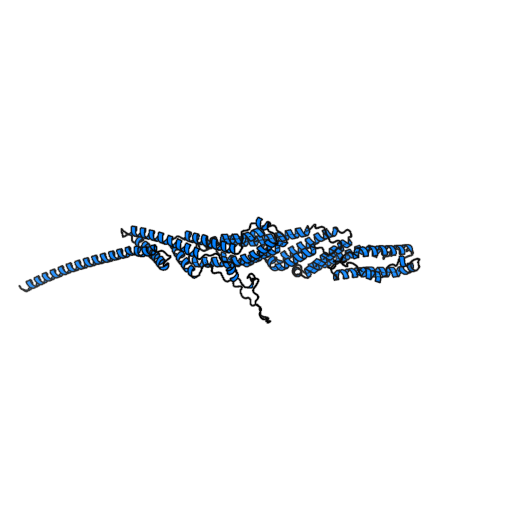1
ATOM 2018 C CA . LYS A 1 255 ? -19.110 2.301 21.829 1.00 92.69 255 LYS A CA 1
ATOM 2019 C C . LYS A 1 255 ? -20.540 2.737 22.116 1.00 92.69 255 LYS A C 1
ATOM 2021 O O . LYS A 1 255 ? -20.823 3.167 23.225 1.00 92.69 255 LYS A O 1
ATOM 2026 N N . LYS A 1 256 ? -21.459 2.542 21.165 1.00 92.38 256 LYS A N 1
ATOM 2027 C CA . LYS A 1 256 ? -22.877 2.884 21.344 1.00 92.38 256 LYS A CA 1
ATOM 2028 C C . LYS A 1 256 ? -23.508 2.157 22.536 1.00 92.38 256 LYS A C 1
ATOM 2030 O O . LYS A 1 256 ? -24.264 2.762 23.286 1.00 92.38 256 LYS A O 1
ATOM 2035 N N . ILE A 1 257 ? -23.222 0.869 22.710 1.00 91.69 257 ILE A N 1
ATOM 2036 C CA . ILE A 1 257 ? -23.784 0.076 23.814 1.00 91.69 257 ILE A CA 1
ATOM 2037 C C . ILE A 1 257 ? -23.167 0.475 25.150 1.00 91.69 257 ILE A C 1
ATOM 2039 O O . ILE A 1 257 ? -23.898 0.664 26.119 1.00 91.69 257 ILE A O 1
ATOM 2043 N N . CYS A 1 258 ? -21.847 0.657 25.188 1.00 91.88 258 CYS A N 1
ATOM 2044 C CA . CYS A 1 258 ? -21.157 1.183 26.359 1.00 91.88 258 CYS A CA 1
ATOM 2045 C C . CYS A 1 258 ? -21.722 2.562 26.738 1.00 91.88 258 CYS A C 1
ATOM 2047 O O . CYS A 1 258 ? -21.995 2.823 27.908 1.00 91.88 258 CYS A O 1
ATOM 2049 N N . ASP A 1 259 ? -22.001 3.411 25.743 1.00 91.00 259 ASP A N 1
ATOM 2050 C CA . ASP A 1 259 ? -22.573 4.732 25.958 1.00 91.00 259 ASP A CA 1
ATOM 2051 C C . ASP A 1 259 ? -23.967 4.692 26.580 1.00 91.00 259 ASP A C 1
ATOM 2053 O O . ASP A 1 259 ? -24.239 5.508 27.455 1.00 91.00 259 ASP A O 1
ATOM 2057 N N . GLN A 1 260 ? -24.811 3.750 26.155 1.00 91.38 260 GLN A N 1
ATOM 2058 C CA . GLN A 1 260 ? -26.179 3.597 26.651 1.00 91.38 260 GLN A CA 1
ATOM 2059 C C . GLN A 1 260 ? -26.244 2.932 28.031 1.00 91.38 260 GLN A C 1
ATOM 2061 O O . GLN A 1 260 ? -27.049 3.333 28.864 1.00 91.38 260 GLN A O 1
ATOM 2066 N N . ILE A 1 261 ? -25.411 1.921 28.295 1.00 91.38 261 ILE A N 1
ATOM 2067 C CA . ILE A 1 261 ? -25.426 1.207 29.581 1.00 91.38 261 ILE A CA 1
ATOM 2068 C C . ILE A 1 261 ? -24.862 2.094 30.696 1.00 91.38 261 ILE A C 1
ATOM 2070 O O . ILE A 1 261 ? -25.443 2.157 31.776 1.00 91.38 261 ILE A O 1
ATOM 2074 N N . PHE A 1 262 ? -23.776 2.822 30.426 1.00 90.44 262 PHE A N 1
ATOM 2075 C CA . PHE A 1 262 ? -23.081 3.651 31.416 1.00 90.44 262 PHE A CA 1
ATOM 2076 C C . PHE A 1 262 ? -23.456 5.139 31.355 1.00 90.44 262 PHE A C 1
ATOM 2078 O O . PHE A 1 262 ? -22.686 5.983 31.819 1.00 90.44 262 PHE A O 1
ATOM 2085 N N . ASP A 1 263 ? -24.607 5.482 30.774 1.00 87.94 263 ASP A N 1
ATOM 2086 C CA . ASP A 1 263 ? -25.083 6.865 30.763 1.00 87.94 263 ASP A CA 1
ATOM 2087 C C . ASP A 1 263 ? -25.188 7.415 32.202 1.00 87.94 263 ASP A C 1
ATOM 2089 O O . ASP A 1 263 ? -25.621 6.713 33.117 1.00 87.94 263 ASP A O 1
ATOM 2093 N N . GLY A 1 264 ? -24.703 8.634 32.441 1.00 81.19 264 GLY A N 1
ATOM 2094 C CA . GLY A 1 264 ? -24.600 9.227 33.784 1.00 81.19 264 GLY A CA 1
ATOM 2095 C C . GLY A 1 264 ? -23.451 8.720 34.681 1.00 81.19 264 GLY A C 1
ATOM 2096 O O . GLY A 1 264 ? -23.370 9.139 35.836 1.00 81.19 264 GLY A O 1
ATOM 2097 N N . VAL A 1 265 ? -22.549 7.852 34.192 1.00 78.75 265 VAL A N 1
ATOM 2098 C CA . VAL A 1 265 ? -21.368 7.338 34.930 1.00 78.75 265 VAL A CA 1
ATOM 2099 C C . VAL A 1 265 ? -20.065 7.740 34.214 1.00 78.75 265 VAL A C 1
ATOM 2101 O O . VAL A 1 265 ? -19.311 6.912 33.698 1.00 78.75 265 VAL A O 1
ATOM 2104 N N . ASP A 1 266 ? -19.794 9.047 34.162 1.00 69.88 266 ASP A N 1
ATOM 2105 C CA . ASP A 1 266 ? -18.796 9.624 33.244 1.00 69.88 266 ASP A CA 1
ATOM 2106 C C . ASP A 1 266 ? -17.333 9.254 33.537 1.00 69.88 266 ASP A C 1
ATOM 2108 O O . ASP A 1 266 ? -16.533 9.106 32.611 1.00 69.88 266 ASP A O 1
ATOM 2112 N N . SER A 1 267 ? -16.952 9.083 34.806 1.00 70.19 267 SER A N 1
ATOM 2113 C CA . SER A 1 267 ? -15.537 8.947 35.190 1.00 70.19 267 SER A CA 1
ATOM 2114 C C . SER A 1 267 ? -14.878 7.644 34.725 1.00 70.19 267 SER A C 1
ATOM 2116 O O . SER A 1 267 ? -13.662 7.617 34.551 1.00 70.19 267 SER A O 1
ATOM 2118 N N . LEU A 1 268 ? -15.650 6.575 34.501 1.00 72.31 268 LEU A N 1
ATOM 2119 C CA . LEU A 1 268 ? -15.117 5.225 34.251 1.00 72.31 268 LEU A CA 1
ATOM 2120 C C . LEU A 1 268 ? -15.637 4.573 32.960 1.00 72.31 268 LEU A C 1
ATOM 2122 O O . LEU A 1 268 ? -15.039 3.616 32.471 1.00 72.31 268 LEU A O 1
ATOM 2126 N N . LYS A 1 269 ? -16.684 5.129 32.341 1.00 84.06 269 LYS A N 1
ATOM 2127 C CA . LYS A 1 269 ? -17.227 4.680 31.048 1.00 84.06 269 LYS A CA 1
ATOM 2128 C C . LYS A 1 269 ? -16.161 4.612 29.948 1.00 84.06 269 LYS A C 1
ATOM 2130 O O . LYS A 1 269 ? -16.013 3.597 29.270 1.00 84.06 269 LYS A O 1
ATOM 2135 N N . SER A 1 270 ? -15.367 5.676 29.821 1.00 85.88 270 SER A N 1
ATOM 2136 C CA . SER A 1 270 ? -14.284 5.755 28.831 1.00 85.88 270 SER A CA 1
ATOM 2137 C C . SER A 1 270 ? -13.189 4.709 29.067 1.00 85.88 270 SER A C 1
ATOM 2139 O O . SER A 1 270 ? -12.653 4.151 28.112 1.00 85.88 270 SER A O 1
ATOM 2141 N N . GLN A 1 271 ? -12.875 4.422 30.334 1.00 88.12 271 GLN A N 1
ATOM 2142 C CA . GLN A 1 271 ? -11.899 3.399 30.702 1.00 88.12 271 GLN A CA 1
ATOM 2143 C C . GLN A 1 271 ? -12.426 1.992 30.397 1.00 88.12 271 GLN A C 1
ATOM 2145 O O . GLN A 1 271 ? -11.704 1.173 29.837 1.00 88.12 271 GLN A O 1
ATOM 2150 N N . CYS A 1 272 ? -13.699 1.724 30.689 1.00 89.94 272 CYS A N 1
ATOM 2151 C CA . CYS A 1 272 ? -14.313 0.435 30.392 1.00 89.94 272 CYS A CA 1
ATOM 2152 C C . CYS A 1 272 ? -14.310 0.135 28.884 1.00 89.94 272 CYS A C 1
ATOM 2154 O O . CYS A 1 272 ? -13.886 -0.944 28.472 1.00 89.94 272 CYS A O 1
ATOM 2156 N N . PHE A 1 273 ? -14.701 1.108 28.053 1.00 93.12 273 PHE A N 1
ATOM 2157 C CA . PHE A 1 273 ? -14.636 0.969 26.595 1.00 93.12 273 PHE A CA 1
ATOM 2158 C C . PHE A 1 273 ? -13.205 0.709 26.097 1.00 93.12 273 PHE A C 1
ATOM 2160 O O . PHE A 1 273 ? -12.995 -0.144 25.227 1.00 93.12 273 PHE A O 1
ATOM 2167 N N . ALA A 1 274 ? -12.215 1.400 26.673 1.00 92.50 274 ALA A N 1
ATOM 2168 C CA . ALA A 1 274 ? -10.813 1.190 26.339 1.00 92.50 274 ALA A CA 1
ATOM 2169 C C . ALA A 1 274 ? -10.366 -0.250 26.634 1.00 92.50 274 ALA A C 1
ATOM 2171 O O . ALA A 1 274 ? -9.849 -0.936 25.754 1.00 92.50 274 ALA A O 1
ATOM 2172 N N . GLU A 1 275 ? -10.646 -0.745 27.840 1.00 92.00 275 GLU A N 1
ATOM 2173 C CA . GLU A 1 275 ? -10.261 -2.096 28.255 1.00 92.00 275 GLU A CA 1
ATOM 2174 C C . GLU A 1 275 ? -10.992 -3.202 27.472 1.00 92.00 275 GLU A C 1
ATOM 2176 O O . GLU A 1 275 ? -10.415 -4.264 27.236 1.00 92.00 275 GLU A O 1
ATOM 2181 N N . VAL A 1 276 ? -12.239 -2.966 27.046 1.00 94.69 276 VAL A N 1
ATOM 2182 C CA . VAL A 1 276 ? -13.014 -3.910 26.217 1.00 94.69 276 VAL A CA 1
ATOM 2183 C C . VAL A 1 276 ? -12.428 -4.044 24.814 1.00 94.69 276 VAL A C 1
ATOM 2185 O O . VAL A 1 276 ? -12.365 -5.142 24.262 1.00 94.69 276 VAL A O 1
ATOM 2188 N N . THR A 1 277 ? -12.011 -2.927 24.222 1.00 95.31 277 THR A N 1
ATOM 2189 C CA . THR A 1 277 ? -11.560 -2.885 22.825 1.00 95.31 277 THR A CA 1
ATOM 2190 C C . THR A 1 277 ? -10.072 -3.179 22.659 1.00 95.31 277 THR A C 1
ATOM 2192 O O . THR A 1 277 ? -9.671 -3.612 21.579 1.00 95.31 277 THR A O 1
ATOM 2195 N N . ALA A 1 278 ? -9.260 -3.025 23.711 1.00 94.06 278 ALA A N 1
ATOM 2196 C CA . ALA A 1 278 ? -7.804 -3.159 23.662 1.00 94.06 278 ALA A CA 1
ATOM 2197 C C . ALA A 1 278 ? -7.312 -4.470 23.017 1.00 94.06 278 ALA A C 1
ATOM 2199 O O . ALA A 1 278 ? -6.498 -4.425 22.094 1.00 94.06 278 ALA A O 1
ATOM 2200 N N . SER A 1 279 ? -7.819 -5.640 23.439 1.00 93.06 279 SER A N 1
ATOM 2201 C CA . SER A 1 279 ? -7.360 -6.930 22.882 1.00 93.06 279 SER A CA 1
ATOM 2202 C C . SER A 1 279 ? -7.735 -7.096 21.408 1.00 93.06 279 SER A C 1
ATOM 2204 O O . SER A 1 279 ? -6.943 -7.593 20.607 1.00 93.06 279 SER A O 1
ATOM 2206 N N . SER A 1 280 ? -8.929 -6.632 21.043 1.00 93.94 280 SER A N 1
ATOM 2207 C CA . SER A 1 280 ? -9.485 -6.719 19.694 1.00 93.94 280 SER A CA 1
ATOM 2208 C C . SER A 1 280 ? -8.760 -5.792 18.716 1.00 93.94 280 SER A C 1
ATOM 2210 O O . SER A 1 280 ? -8.397 -6.215 17.619 1.00 93.94 280 SER A O 1
ATOM 2212 N N . VAL A 1 281 ? -8.474 -4.553 19.131 1.00 94.75 281 VAL A N 1
ATOM 2213 C CA . VAL A 1 281 ? -7.670 -3.600 18.350 1.00 94.75 281 VAL A CA 1
ATOM 2214 C C . VAL A 1 281 ? -6.240 -4.117 18.192 1.00 94.75 281 VAL A C 1
ATOM 2216 O O . VAL A 1 281 ? -5.731 -4.156 17.076 1.00 94.75 281 VAL A O 1
ATOM 2219 N N . ALA A 1 282 ? -5.611 -4.599 19.269 1.00 93.38 282 ALA A N 1
ATOM 2220 C CA . ALA A 1 282 ? -4.268 -5.173 19.194 1.00 93.38 282 ALA A CA 1
ATOM 2221 C C . ALA A 1 282 ? -4.201 -6.380 18.241 1.00 93.38 282 ALA A C 1
ATOM 2223 O O . ALA A 1 282 ? -3.243 -6.517 17.482 1.00 93.38 282 ALA A O 1
ATOM 2224 N N . MET A 1 283 ? -5.225 -7.240 18.233 1.00 92.38 283 MET A N 1
ATOM 2225 C CA . MET A 1 283 ? -5.318 -8.360 17.294 1.00 92.38 283 MET A CA 1
ATOM 2226 C C . MET A 1 283 ? -5.398 -7.880 15.839 1.00 92.38 283 MET A C 1
ATOM 2228 O O . MET A 1 283 ? -4.627 -8.357 15.010 1.00 92.38 283 MET A O 1
ATOM 2232 N N . LEU A 1 284 ? -6.272 -6.916 15.537 1.00 93.44 284 LEU A N 1
ATOM 2233 C CA . LEU A 1 284 ? -6.428 -6.352 14.190 1.00 93.44 284 LEU A CA 1
ATOM 2234 C C . LEU A 1 284 ? -5.133 -5.724 13.667 1.00 93.44 284 LEU A C 1
ATOM 2236 O O . LEU A 1 284 ? -4.723 -6.001 12.538 1.00 93.44 284 LEU A O 1
ATOM 2240 N N . LEU A 1 285 ? -4.473 -4.915 14.498 1.00 94.94 285 LEU A N 1
ATOM 2241 C CA . LEU A 1 285 ? -3.248 -4.212 14.121 1.00 94.94 285 LEU A CA 1
ATOM 2242 C C . LEU A 1 285 ? -2.042 -5.157 14.025 1.00 94.94 285 LEU A C 1
ATOM 2244 O O . LEU A 1 285 ? -1.146 -4.912 13.219 1.00 94.94 285 LEU A O 1
ATOM 2248 N N . SER A 1 286 ? -2.032 -6.269 14.775 1.00 93.50 286 SER A N 1
ATOM 2249 C CA . SER A 1 286 ? -0.905 -7.213 14.779 1.00 93.50 286 SER A CA 1
ATOM 2250 C C . SER A 1 286 ? -0.586 -7.793 13.399 1.00 93.50 286 SER A C 1
ATOM 2252 O O . SER A 1 286 ? 0.589 -7.938 13.065 1.00 93.50 286 SER A O 1
ATOM 2254 N N . PHE A 1 287 ? -1.603 -8.058 12.570 1.00 93.19 287 PHE A N 1
ATOM 2255 C CA . PHE A 1 287 ? -1.392 -8.514 11.197 1.00 93.19 287 PHE A CA 1
ATOM 2256 C C . PHE A 1 287 ? -0.712 -7.438 10.347 1.00 93.19 287 PHE A C 1
ATOM 2258 O O . PHE A 1 287 ? 0.287 -7.718 9.687 1.00 93.19 287 PHE A O 1
ATOM 2265 N N . GLY A 1 288 ? -1.205 -6.197 10.415 1.00 93.81 288 GLY A N 1
ATOM 2266 C CA . GLY A 1 288 ? -0.601 -5.073 9.704 1.00 93.81 288 GLY A CA 1
ATOM 2267 C C . GLY A 1 288 ? 0.845 -4.830 10.123 1.00 93.81 288 GLY A C 1
ATOM 2268 O O . GLY A 1 288 ? 1.716 -4.647 9.273 1.00 93.81 288 GLY A O 1
ATOM 2269 N N . GLU A 1 289 ? 1.136 -4.924 11.420 1.00 94.19 289 GLU A N 1
ATOM 2270 C CA . GLU A 1 289 ? 2.505 -4.831 11.920 1.00 94.19 289 GLU A CA 1
ATOM 2271 C C . GLU A 1 289 ? 3.395 -5.973 11.423 1.00 94.19 289 GLU A C 1
ATOM 2273 O O . GLU A 1 289 ? 4.559 -5.743 11.085 1.00 94.19 289 GLU A O 1
ATOM 2278 N N . ALA A 1 290 ? 2.877 -7.203 11.392 1.00 93.88 290 ALA A N 1
ATOM 2279 C CA . ALA A 1 290 ? 3.614 -8.363 10.908 1.00 93.88 290 ALA A CA 1
ATOM 2280 C C . ALA A 1 290 ? 3.968 -8.218 9.420 1.00 93.88 290 ALA A C 1
ATOM 2282 O O . ALA A 1 290 ? 5.113 -8.484 9.047 1.00 93.88 290 ALA A O 1
ATOM 2283 N N . VAL A 1 291 ? 3.034 -7.729 8.595 1.00 93.25 291 VAL A N 1
ATOM 2284 C CA . VAL A 1 291 ? 3.268 -7.426 7.173 1.00 93.25 291 VAL A CA 1
ATOM 2285 C C . VAL A 1 291 ? 4.299 -6.310 7.018 1.00 93.25 291 VAL A C 1
ATOM 2287 O O . VAL A 1 291 ? 5.291 -6.502 6.310 1.00 93.25 291 VAL A O 1
ATOM 2290 N N . ALA A 1 292 ? 4.142 -5.196 7.738 1.00 93.75 292 ALA A N 1
ATOM 2291 C CA . ALA A 1 292 ? 5.048 -4.049 7.652 1.00 93.75 292 ALA A CA 1
ATOM 2292 C C . ALA A 1 292 ? 6.486 -4.367 8.111 1.00 93.75 292 ALA A C 1
ATOM 2294 O O . ALA A 1 292 ? 7.437 -3.751 7.634 1.00 93.75 292 ALA A O 1
ATOM 2295 N N . LYS A 1 293 ? 6.660 -5.337 9.024 1.00 92.31 293 LYS A N 1
ATOM 2296 C CA . LYS A 1 293 ? 7.968 -5.818 9.519 1.00 92.31 293 LYS A CA 1
ATOM 2297 C C . LYS A 1 293 ? 8.532 -7.003 8.719 1.00 92.31 293 LYS A C 1
ATOM 2299 O O . LYS A 1 293 ? 9.640 -7.465 9.030 1.00 92.31 293 LYS A O 1
ATOM 2304 N N . SER A 1 294 ? 7.774 -7.543 7.763 1.00 90.88 294 SER A N 1
ATOM 2305 C CA . SER A 1 294 ? 8.178 -8.692 6.946 1.00 90.88 294 SER A CA 1
ATOM 2306 C C . SER A 1 294 ? 9.269 -8.315 5.933 1.00 90.88 294 SER A C 1
ATOM 2308 O O . SER A 1 294 ? 9.679 -7.160 5.827 1.00 90.88 294 SER A O 1
ATOM 2310 N N . LYS A 1 295 ? 9.794 -9.304 5.197 1.00 89.75 295 LYS A N 1
ATOM 2311 C CA . LYS A 1 295 ? 10.786 -9.043 4.146 1.00 89.75 295 LYS A CA 1
ATOM 2312 C C . LYS A 1 295 ? 10.178 -8.132 3.069 1.00 89.75 295 LYS A C 1
ATOM 2314 O O . LYS A 1 295 ? 9.222 -8.546 2.402 1.00 89.75 295 LYS A O 1
ATOM 2319 N N . ARG A 1 296 ? 10.783 -6.949 2.906 1.00 91.50 296 ARG A N 1
ATOM 2320 C CA . ARG A 1 296 ? 10.499 -5.959 1.859 1.00 91.50 296 ARG A CA 1
ATOM 2321 C C . ARG A 1 296 ? 10.763 -6.558 0.476 1.00 91.50 296 ARG A C 1
ATOM 2323 O O . ARG A 1 296 ? 11.742 -7.287 0.292 1.00 91.50 296 ARG A O 1
ATOM 2330 N N . SER A 1 297 ? 9.877 -6.281 -0.473 1.00 88.88 297 SER A N 1
ATOM 2331 C CA . SER A 1 297 ? 10.117 -6.527 -1.894 1.00 88.88 297 SER A CA 1
ATOM 2332 C C . SER A 1 297 ? 9.291 -5.551 -2.739 1.00 88.88 297 SER A C 1
ATOM 2334 O O . SER A 1 297 ? 8.223 -5.133 -2.283 1.00 88.88 297 SER A O 1
ATOM 2336 N N . PRO A 1 298 ? 9.754 -5.177 -3.944 1.00 89.75 298 PRO A N 1
ATOM 2337 C CA . PRO A 1 298 ? 9.050 -4.219 -4.799 1.00 89.75 298 PRO A CA 1
ATOM 2338 C C . PRO A 1 298 ? 7.614 -4.644 -5.132 1.00 89.75 298 PRO A C 1
ATOM 2340 O O . PRO A 1 298 ? 6.701 -3.830 -5.123 1.00 89.75 298 PRO A O 1
ATOM 2343 N N . GLU A 1 299 ? 7.383 -5.937 -5.353 1.00 87.25 299 GLU A N 1
ATOM 2344 C CA . GLU A 1 299 ? 6.066 -6.488 -5.699 1.00 87.25 299 GLU A CA 1
ATOM 2345 C C . GLU A 1 299 ? 5.049 -6.302 -4.563 1.00 87.25 299 GLU A C 1
ATOM 2347 O O . GLU A 1 299 ? 3.859 -6.123 -4.808 1.00 87.25 299 GLU A O 1
ATOM 2352 N N . LYS A 1 300 ? 5.526 -6.280 -3.310 1.00 90.56 300 LYS A N 1
ATOM 2353 C CA . LYS A 1 300 ? 4.702 -6.067 -2.114 1.00 90.56 300 LYS A CA 1
ATOM 2354 C C . LYS A 1 300 ? 4.319 -4.611 -1.884 1.00 90.56 300 LYS A C 1
ATOM 2356 O O . LYS A 1 300 ? 3.497 -4.349 -1.009 1.00 90.56 300 LYS A O 1
ATOM 2361 N N . LEU A 1 301 ? 4.925 -3.663 -2.599 1.00 94.50 301 LEU A N 1
ATOM 2362 C CA . LEU A 1 301 ? 4.703 -2.244 -2.343 1.00 94.50 301 LEU A CA 1
ATOM 2363 C C . LEU A 1 301 ? 3.227 -1.872 -2.518 1.00 94.50 301 LEU A C 1
ATOM 2365 O O . LEU A 1 301 ? 2.675 -1.198 -1.660 1.00 94.50 301 LEU A O 1
ATOM 2369 N N . PHE A 1 302 ? 2.586 -2.340 -3.588 1.00 94.19 302 PHE A N 1
ATOM 2370 C CA . PHE A 1 302 ? 1.221 -1.937 -3.935 1.00 94.19 302 PHE A CA 1
ATOM 2371 C C . PHE A 1 302 ? 0.195 -2.397 -2.895 1.00 94.19 302 PHE A C 1
ATOM 2373 O O . PHE A 1 302 ? -0.544 -1.575 -2.365 1.00 94.19 302 PHE A O 1
ATOM 2380 N N . VAL A 1 303 ? 0.251 -3.664 -2.469 1.00 93.88 303 VAL A N 1
ATOM 2381 C CA . VAL A 1 303 ? -0.626 -4.152 -1.387 1.00 93.88 303 VAL A CA 1
ATOM 2382 C C . VAL A 1 303 ? -0.356 -3.448 -0.055 1.00 93.88 303 VAL A C 1
ATOM 2384 O O . VAL A 1 303 ? -1.248 -3.307 0.777 1.00 93.88 303 VAL A O 1
ATOM 2387 N N . LEU A 1 304 ? 0.879 -2.994 0.171 1.00 95.06 304 LEU A N 1
ATOM 2388 C CA . LEU A 1 304 ? 1.239 -2.236 1.363 1.00 95.06 304 LEU A CA 1
ATOM 2389 C C . LEU A 1 304 ? 0.671 -0.808 1.307 1.00 95.06 304 LEU A C 1
ATOM 2391 O O . LEU A 1 304 ? 0.236 -0.289 2.337 1.00 95.06 304 LEU A O 1
ATOM 2395 N N . LEU A 1 305 ? 0.619 -0.203 0.116 1.00 95.88 305 LEU A N 1
ATOM 2396 C CA . LEU A 1 305 ? -0.083 1.059 -0.122 1.00 95.88 305 LEU A CA 1
ATOM 2397 C C . LEU A 1 305 ? -1.593 0.898 0.087 1.00 95.88 305 LEU A C 1
ATOM 2399 O O . LEU A 1 305 ? -2.170 1.736 0.772 1.00 95.88 305 LEU A O 1
ATOM 2403 N N . ASP A 1 306 ? -2.209 -0.201 -0.361 1.00 95.62 306 ASP A N 1
ATOM 2404 C CA . ASP A 1 306 ? -3.632 -0.479 -0.095 1.00 95.62 306 ASP A CA 1
ATOM 2405 C C . ASP A 1 306 ? -3.926 -0.554 1.420 1.00 95.62 306 ASP A C 1
ATOM 2407 O O . ASP A 1 306 ? -4.937 -0.047 1.916 1.00 95.62 306 ASP A O 1
ATOM 2411 N N . MET A 1 307 ? -3.023 -1.162 2.200 1.00 96.25 307 MET A N 1
ATOM 2412 C CA . MET A 1 307 ? -3.141 -1.189 3.664 1.00 96.25 307 MET A CA 1
ATOM 2413 C C . MET A 1 307 ? -3.020 0.211 4.273 1.00 96.25 307 MET A C 1
ATOM 2415 O O . MET A 1 307 ? -3.770 0.549 5.192 1.00 96.25 307 MET A O 1
ATOM 2419 N N . TYR A 1 308 ? -2.089 1.024 3.769 1.00 96.44 308 TYR A N 1
ATOM 2420 C CA . TYR A 1 308 ? -1.920 2.411 4.197 1.00 96.44 308 TYR A CA 1
ATOM 2421 C C . TYR A 1 308 ? -3.166 3.253 3.878 1.00 96.44 308 TYR A C 1
ATOM 2423 O O . TYR A 1 308 ? -3.647 3.972 4.754 1.00 96.44 308 TYR A O 1
ATOM 2431 N N . GLU A 1 309 ? -3.755 3.106 2.689 1.00 95.69 309 GLU A N 1
ATOM 2432 C CA . GLU A 1 309 ? -4.993 3.794 2.298 1.00 95.69 309 GLU A CA 1
ATOM 2433 C C . GLU A 1 309 ? -6.133 3.533 3.277 1.00 95.69 309 GLU A C 1
ATOM 2435 O O . GLU A 1 309 ? -6.807 4.471 3.697 1.00 95.69 309 GLU A O 1
ATOM 2440 N N . ILE A 1 310 ? -6.325 2.283 3.699 1.00 96.25 310 ILE A N 1
ATOM 2441 C CA . ILE A 1 310 ? -7.397 1.917 4.633 1.00 96.25 310 ILE A CA 1
ATOM 2442 C C . ILE A 1 310 ? -7.137 2.492 6.020 1.00 96.25 310 ILE A C 1
ATOM 2444 O O . ILE A 1 310 ? -8.068 2.962 6.673 1.00 96.25 310 ILE A O 1
ATOM 2448 N N . MET A 1 311 ? -5.884 2.507 6.474 1.00 96.38 311 MET A N 1
ATOM 2449 C CA . MET A 1 311 ? -5.545 3.150 7.745 1.00 96.38 311 MET A CA 1
ATOM 2450 C C . MET A 1 311 ? -5.825 4.656 7.702 1.00 96.38 311 MET A C 1
ATOM 2452 O O . MET A 1 311 ? -6.374 5.197 8.662 1.00 96.38 311 MET A O 1
ATOM 2456 N N . ARG A 1 312 ? -5.531 5.320 6.577 1.00 94.25 312 ARG A N 1
ATOM 2457 C CA . ARG A 1 312 ? -5.843 6.740 6.354 1.00 94.25 312 ARG A CA 1
ATOM 2458 C C . ARG A 1 312 ? -7.345 7.002 6.207 1.00 94.25 312 ARG A C 1
ATOM 2460 O O . ARG A 1 312 ? -7.831 7.993 6.744 1.00 94.25 312 ARG A O 1
ATOM 2467 N N . GLU A 1 313 ? -8.079 6.121 5.528 1.00 94.38 313 GLU A N 1
ATOM 2468 C CA . GLU A 1 313 ? -9.541 6.183 5.378 1.00 94.38 313 GLU A CA 1
ATOM 2469 C C . GLU A 1 313 ? -10.234 6.119 6.747 1.00 94.38 313 GLU A C 1
ATOM 2471 O O . GLU A 1 313 ? -11.141 6.901 7.027 1.00 94.38 313 GLU A O 1
ATOM 2476 N N . LEU A 1 314 ? -9.791 5.197 7.608 1.00 95.25 314 LEU A N 1
ATOM 24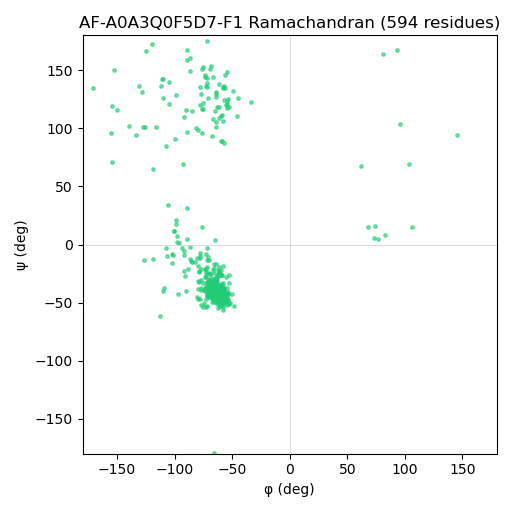77 C CA . LEU A 1 314 ? -10.406 4.921 8.908 1.00 95.25 314 LEU A CA 1
ATOM 2478 C C . LEU A 1 314 ? -9.902 5.836 10.031 1.00 95.25 314 LEU A C 1
ATOM 2480 O O . LEU A 1 314 ? -10.525 5.893 11.092 1.00 95.25 314 LEU A O 1
ATOM 2484 N N . GLN A 1 315 ? -8.805 6.568 9.824 1.00 94.31 315 GLN A N 1
ATOM 2485 C CA . GLN A 1 315 ? -8.225 7.477 10.814 1.00 94.31 315 GLN A CA 1
ATOM 2486 C C . GLN A 1 315 ? -9.248 8.425 11.481 1.00 94.31 315 GLN A C 1
ATOM 2488 O O . GLN A 1 315 ? -9.320 8.413 12.712 1.00 94.31 315 GLN A O 1
ATOM 2493 N N . PRO A 1 316 ? -10.084 9.199 10.753 1.00 94.94 316 PRO A N 1
ATOM 2494 C CA . PRO A 1 316 ? -11.050 10.103 11.390 1.00 94.94 316 PRO A CA 1
ATOM 2495 C C . PRO A 1 316 ? -12.097 9.359 12.232 1.00 94.94 316 PRO A C 1
ATOM 2497 O O . PRO A 1 316 ? -12.575 9.858 13.251 1.00 94.94 316 PRO A O 1
ATOM 2500 N N . GLU A 1 317 ? -12.459 8.141 11.834 1.00 94.62 317 GLU A N 1
ATOM 2501 C CA . GLU A 1 317 ? -13.424 7.317 12.559 1.00 94.62 317 GLU A CA 1
ATOM 2502 C C . GLU A 1 317 ? -12.802 6.736 13.832 1.00 94.62 317 GLU A C 1
ATOM 2504 O O . GLU A 1 317 ? -13.454 6.733 14.876 1.00 94.62 317 GLU A O 1
ATOM 2509 N N . ILE A 1 318 ? -11.534 6.320 13.776 1.00 95.06 318 ILE A N 1
ATOM 2510 C CA . ILE A 1 318 ? -10.744 5.898 14.939 1.00 95.06 318 ILE A CA 1
ATOM 2511 C C . ILE A 1 318 ? -10.597 7.068 15.923 1.00 95.06 318 ILE A C 1
ATOM 2513 O O . ILE A 1 318 ? -10.871 6.900 17.111 1.00 95.06 318 ILE A O 1
ATOM 2517 N N . GLU A 1 319 ? -10.247 8.266 15.450 1.00 94.38 319 GLU A N 1
A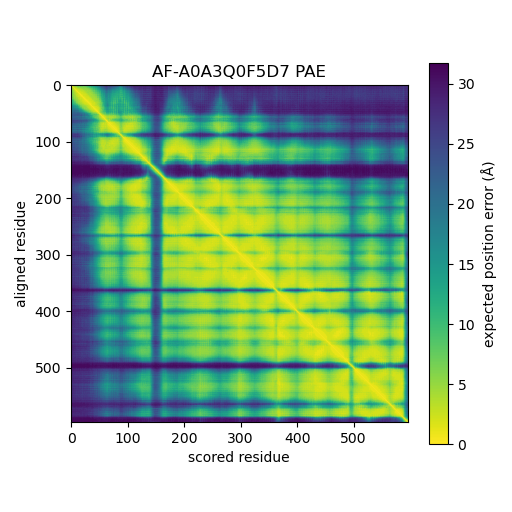TOM 2518 C CA . GLU A 1 319 ? -10.125 9.465 16.292 1.00 94.38 319 GLU A CA 1
ATOM 2519 C C . GLU A 1 319 ? -11.442 9.811 17.000 1.00 94.38 319 GLU A C 1
ATOM 2521 O O . GLU A 1 319 ? -11.436 10.100 18.200 1.00 94.38 319 GLU A O 1
ATOM 2526 N N . ARG A 1 320 ? -12.574 9.700 16.292 1.00 94.00 320 ARG A N 1
ATOM 2527 C CA . ARG A 1 320 ? -13.918 9.926 16.844 1.00 94.00 320 ARG A CA 1
ATOM 2528 C C . ARG A 1 320 ? -14.337 8.850 17.850 1.00 94.00 320 ARG A C 1
ATOM 2530 O O . ARG A 1 320 ? -14.946 9.157 18.871 1.00 94.00 320 ARG A O 1
ATOM 2537 N N . LEU A 1 321 ? -14.070 7.573 17.574 1.00 93.62 321 LEU A N 1
ATOM 2538 C CA . LEU A 1 321 ? -14.445 6.474 18.474 1.00 93.62 321 LEU A CA 1
ATOM 2539 C C . LEU A 1 321 ? -13.626 6.513 19.773 1.00 93.62 321 LEU A C 1
ATOM 2541 O O . LEU A 1 321 ? -14.166 6.310 20.864 1.00 93.62 321 LEU A O 1
ATOM 2545 N N . PHE A 1 322 ? -12.340 6.836 19.663 1.00 92.94 322 PHE A N 1
ATOM 2546 C CA . PHE A 1 322 ? -11.372 6.802 20.753 1.00 92.94 322 PHE A CA 1
ATOM 2547 C C . PHE A 1 322 ? -10.998 8.201 21.268 1.00 92.94 322 PHE A C 1
ATOM 2549 O O . PHE A 1 322 ? -9.871 8.420 21.698 1.00 92.94 322 PHE A O 1
ATOM 2556 N N . GLU A 1 323 ? -11.936 9.154 21.257 1.00 89.69 323 GLU A N 1
ATOM 2557 C CA . GLU A 1 323 ? -11.685 10.560 21.620 1.00 89.69 323 GLU A CA 1
ATOM 2558 C C . GLU A 1 323 ? -11.117 10.747 23.046 1.00 89.69 323 GLU A C 1
ATOM 2560 O O . GLU A 1 323 ? -10.292 11.634 23.292 1.00 89.69 323 GLU A O 1
ATOM 2565 N N . SER A 1 324 ? -11.523 9.878 23.978 1.00 87.88 324 SER A N 1
ATOM 2566 C CA . SER A 1 324 ? -11.202 9.974 25.404 1.00 87.88 324 SER A CA 1
ATOM 2567 C C . SER A 1 324 ? -9.717 9.741 25.716 1.00 87.88 324 SER A C 1
ATOM 2569 O O . SER A 1 324 ? -9.022 8.993 25.028 1.00 87.88 324 SER A O 1
ATOM 2571 N N . LYS A 1 325 ? -9.228 10.316 26.827 1.00 87.94 325 LYS A N 1
ATOM 2572 C CA . LYS A 1 325 ? -7.840 10.115 27.292 1.00 87.94 325 LYS A CA 1
ATOM 2573 C C . LYS A 1 325 ? -7.505 8.645 27.570 1.00 87.94 325 LYS A C 1
ATOM 2575 O O . LYS A 1 325 ? -6.385 8.229 27.297 1.00 87.94 325 LYS A O 1
ATOM 2580 N N . ALA A 1 326 ? -8.471 7.861 28.053 1.00 86.38 326 ALA A N 1
ATOM 2581 C CA . ALA A 1 326 ? -8.288 6.437 28.339 1.00 86.38 326 ALA A CA 1
ATOM 2582 C C . ALA A 1 326 ? -8.031 5.593 27.078 1.00 86.38 326 ALA A C 1
ATOM 2584 O O . ALA A 1 326 ? -7.493 4.500 27.175 1.00 86.38 326 ALA A O 1
ATOM 2585 N N . CYS A 1 327 ? -8.395 6.098 25.895 1.00 89.38 327 CYS A N 1
ATOM 2586 C CA . CYS A 1 327 ? -8.241 5.393 24.624 1.00 89.38 327 CYS A CA 1
ATOM 2587 C C . CYS A 1 327 ? -7.017 5.839 23.807 1.00 89.38 327 CYS A C 1
ATOM 2589 O O . CYS A 1 327 ? -6.910 5.519 22.621 1.00 89.38 327 CYS A O 1
ATOM 2591 N N . THR A 1 328 ? -6.110 6.610 24.412 1.00 91.25 328 THR A N 1
ATOM 2592 C CA . THR A 1 328 ? -4.954 7.188 23.710 1.00 91.25 328 THR A CA 1
ATOM 2593 C C . THR A 1 328 ? -4.044 6.108 23.131 1.00 91.25 328 THR A C 1
ATOM 2595 O O . THR A 1 328 ? -3.670 6.216 21.969 1.00 91.25 328 THR A O 1
ATOM 2598 N N . GLU A 1 329 ? -3.812 5.018 23.867 1.00 92.00 329 GLU A N 1
ATOM 2599 C CA . GLU A 1 329 ? -2.985 3.893 23.409 1.00 92.00 329 GLU A CA 1
ATOM 2600 C C . GLU A 1 329 ? -3.494 3.279 22.094 1.00 92.00 329 GLU A C 1
ATOM 2602 O O . GLU A 1 329 ? -2.701 2.984 21.204 1.00 92.00 329 GLU A O 1
ATOM 2607 N N . MET A 1 330 ? -4.814 3.135 21.912 1.00 93.50 330 MET A N 1
ATOM 2608 C CA . MET A 1 330 ? -5.382 2.570 20.678 1.00 93.50 330 MET A CA 1
ATOM 2609 C C . MET A 1 330 ? -5.242 3.517 19.484 1.00 93.50 330 MET A C 1
ATOM 2611 O O . MET A 1 330 ? -4.988 3.058 18.370 1.00 93.50 330 MET A O 1
ATOM 2615 N N . ARG A 1 331 ? -5.378 4.833 19.706 1.00 94.44 331 ARG A N 1
ATOM 2616 C CA . ARG A 1 331 ? -5.130 5.837 18.657 1.00 94.44 331 ARG A CA 1
ATOM 2617 C C . ARG A 1 331 ? -3.663 5.847 18.254 1.00 94.44 331 ARG A C 1
ATOM 2619 O O . ARG A 1 331 ? -3.360 5.788 17.068 1.00 94.44 331 ARG A O 1
ATOM 2626 N N . GLU A 1 332 ? -2.767 5.868 19.236 1.00 94.69 332 GLU A N 1
ATOM 2627 C CA . GLU A 1 332 ? -1.326 5.824 19.000 1.00 94.69 332 GLU A CA 1
ATOM 2628 C C . GLU A 1 332 ? -0.920 4.536 18.285 1.00 94.69 332 GLU A C 1
ATOM 2630 O O . GLU A 1 332 ? -0.156 4.598 17.331 1.00 94.69 332 GLU A O 1
ATOM 2635 N N . ALA A 1 333 ? -1.475 3.379 18.656 1.00 95.50 333 ALA A N 1
ATOM 2636 C CA . ALA A 1 333 ? -1.213 2.118 17.965 1.00 95.50 333 ALA A CA 1
ATOM 2637 C C . ALA A 1 333 ? -1.643 2.156 16.485 1.00 95.50 333 ALA A C 1
ATOM 2639 O O . ALA A 1 333 ? -0.892 1.709 15.616 1.00 95.50 333 ALA A O 1
ATOM 2640 N N . ALA A 1 334 ? -2.814 2.723 16.178 1.00 95.75 334 ALA A N 1
ATOM 2641 C CA . ALA A 1 334 ? -3.285 2.870 14.800 1.00 95.75 334 ALA A CA 1
ATOM 2642 C C . ALA A 1 334 ? -2.407 3.837 13.982 1.00 95.75 334 ALA A C 1
ATOM 2644 O O . ALA A 1 334 ? -2.032 3.518 12.852 1.00 95.75 334 ALA A O 1
ATOM 2645 N N . ILE A 1 335 ? -2.028 4.981 14.566 1.00 94.06 335 ILE A N 1
ATOM 2646 C CA . ILE A 1 335 ? -1.112 5.950 13.941 1.00 94.06 335 ILE A CA 1
ATOM 2647 C C . ILE A 1 335 ? 0.258 5.306 13.710 1.00 94.06 335 ILE A C 1
ATOM 2649 O O . ILE A 1 335 ? 0.788 5.372 12.605 1.00 94.06 335 ILE A O 1
ATOM 2653 N N . ASN A 1 336 ? 0.797 4.607 14.711 1.00 95.06 336 ASN A N 1
ATOM 2654 C CA . ASN A 1 336 ? 2.080 3.914 14.623 1.00 95.06 336 ASN A CA 1
ATOM 2655 C C . ASN A 1 336 ? 2.094 2.867 13.505 1.00 95.06 336 ASN A C 1
ATOM 2657 O O . ASN A 1 336 ? 3.104 2.741 12.812 1.00 95.06 336 ASN A O 1
ATOM 2661 N N . LEU A 1 337 ? 0.994 2.131 13.300 1.00 95.88 337 LEU A N 1
ATOM 2662 C CA . LEU A 1 337 ? 0.875 1.217 12.165 1.00 95.88 337 LEU A CA 1
ATOM 2663 C C . LEU A 1 337 ? 0.897 1.978 10.832 1.00 95.88 337 LEU A C 1
ATOM 2665 O O . LEU A 1 337 ? 1.654 1.594 9.944 1.00 95.88 337 LEU A O 1
ATOM 2669 N N . SER A 1 338 ? 0.122 3.060 10.702 1.00 95.12 338 SER A N 1
ATOM 2670 C CA . SER A 1 338 ? 0.100 3.896 9.491 1.00 95.12 338 SER A CA 1
ATOM 2671 C C . SER A 1 338 ? 1.494 4.431 9.151 1.00 95.12 338 SER A C 1
ATOM 2673 O O . SER A 1 338 ? 1.980 4.231 8.039 1.00 95.12 338 SER A O 1
ATOM 2675 N N . THR A 1 339 ? 2.189 5.016 10.131 1.00 93.88 339 THR A N 1
ATOM 2676 C CA . THR A 1 339 ? 3.559 5.521 9.967 1.00 93.88 339 THR A CA 1
ATOM 2677 C C . THR A 1 339 ? 4.538 4.398 9.637 1.00 93.88 339 THR A C 1
ATOM 2679 O O . THR A 1 339 ? 5.433 4.577 8.813 1.00 93.88 339 THR A O 1
ATOM 2682 N N . ARG A 1 340 ? 4.379 3.213 10.241 1.00 94.81 340 ARG A N 1
ATOM 2683 C CA . ARG A 1 340 ? 5.239 2.064 9.940 1.00 94.81 340 ARG A CA 1
ATOM 2684 C C . ARG A 1 340 ? 5.044 1.575 8.509 1.00 94.81 340 ARG A C 1
ATOM 2686 O O . ARG A 1 340 ? 6.041 1.312 7.850 1.00 94.81 340 ARG A O 1
ATOM 2693 N N . LEU A 1 341 ? 3.803 1.468 8.032 1.00 95.75 341 LEU A N 1
ATOM 2694 C CA . LEU A 1 341 ? 3.508 1.128 6.637 1.00 95.75 341 LEU A CA 1
ATOM 2695 C C . LEU A 1 341 ? 4.155 2.162 5.705 1.00 95.75 341 LEU A C 1
ATOM 2697 O O . LEU A 1 341 ? 4.931 1.802 4.825 1.00 95.75 341 LEU A O 1
ATOM 2701 N N . ALA A 1 342 ? 3.938 3.448 5.969 1.00 94.12 342 ALA A N 1
ATOM 2702 C CA . ALA A 1 342 ? 4.518 4.531 5.187 1.00 94.12 342 ALA A CA 1
ATOM 2703 C C . ALA A 1 342 ? 6.060 4.463 5.126 1.00 94.12 342 ALA A C 1
ATOM 2705 O O . ALA A 1 342 ? 6.652 4.571 4.051 1.00 94.12 342 ALA A O 1
ATOM 2706 N N . GLN A 1 343 ? 6.716 4.196 6.261 1.00 93.81 343 GLN A N 1
ATOM 2707 C CA . GLN A 1 343 ? 8.166 4.014 6.331 1.00 93.81 343 GLN A CA 1
ATOM 2708 C C . GLN A 1 343 ? 8.624 2.785 5.532 1.00 93.81 343 GLN A C 1
ATOM 2710 O O . GLN A 1 343 ? 9.560 2.882 4.740 1.00 93.81 343 GLN A O 1
ATOM 2715 N N . THR A 1 344 ? 7.956 1.638 5.691 1.00 95.06 344 THR A N 1
ATOM 2716 C CA . THR A 1 344 ? 8.287 0.414 4.950 1.00 95.06 344 THR A CA 1
ATOM 2717 C C . THR A 1 344 ? 8.137 0.618 3.437 1.00 95.06 344 THR A C 1
ATOM 2719 O O . THR A 1 344 ? 8.950 0.097 2.672 1.00 95.06 344 THR A O 1
ATOM 2722 N N . ALA A 1 345 ? 7.154 1.403 2.983 1.00 94.75 345 ALA A N 1
ATOM 2723 C CA . ALA A 1 345 ? 7.005 1.773 1.575 1.00 94.75 345 ALA A CA 1
ATOM 2724 C C . ALA A 1 345 ? 8.200 2.599 1.064 1.00 94.75 345 ALA A C 1
ATOM 2726 O O . ALA A 1 345 ? 8.774 2.263 0.029 1.00 94.75 345 ALA A O 1
ATOM 2727 N N . GLN A 1 346 ? 8.630 3.627 1.810 1.00 92.12 346 GLN A N 1
ATOM 2728 C CA . GLN A 1 346 ? 9.816 4.431 1.465 1.00 92.12 346 GLN A CA 1
ATOM 2729 C C . GLN A 1 346 ? 11.082 3.591 1.366 1.00 92.12 346 GLN A C 1
ATOM 2731 O O . GLN A 1 346 ? 11.826 3.657 0.390 1.00 92.12 346 GLN A O 1
ATOM 2736 N N . GLU A 1 347 ? 11.292 2.758 2.373 1.00 93.50 347 GLU A N 1
ATOM 2737 C CA . GLU A 1 347 ? 12.387 1.806 2.427 1.00 93.50 347 GLU A CA 1
ATOM 2738 C C . GLU A 1 347 ? 12.346 0.822 1.242 1.00 93.50 347 GLU A C 1
ATOM 2740 O O . GLU A 1 347 ? 13.391 0.441 0.720 1.00 93.50 347 GLU A O 1
ATOM 2745 N N . THR A 1 348 ? 11.157 0.434 0.775 1.00 95.44 348 THR A N 1
ATOM 2746 C CA . THR A 1 348 ? 10.988 -0.443 -0.395 1.00 95.44 348 THR A CA 1
ATOM 2747 C C . THR A 1 348 ? 11.319 0.272 -1.710 1.00 95.44 348 THR A C 1
ATOM 2749 O O . THR A 1 348 ? 11.859 -0.361 -2.615 1.00 95.44 348 THR A O 1
ATOM 2752 N N . PHE A 1 349 ? 11.073 1.584 -1.829 1.00 94.19 349 PHE A N 1
ATOM 2753 C CA . PHE A 1 349 ? 11.522 2.363 -2.993 1.00 94.19 349 PHE A CA 1
ATOM 2754 C C . PHE A 1 349 ? 13.045 2.389 -3.117 1.00 94.19 349 PHE A C 1
ATOM 2756 O O . PHE A 1 349 ? 13.567 2.207 -4.216 1.00 94.19 349 PHE A O 1
ATOM 2763 N N . VAL A 1 350 ? 13.748 2.578 -1.996 1.00 93.06 350 VAL A N 1
ATOM 2764 C CA . VAL A 1 350 ? 15.218 2.564 -1.965 1.00 93.06 350 VAL A CA 1
ATOM 2765 C C . VAL A 1 350 ? 15.753 1.181 -2.341 1.00 93.06 350 VAL A C 1
ATOM 2767 O O . VAL A 1 350 ? 16.641 1.082 -3.185 1.00 93.06 350 VAL A O 1
ATOM 2770 N N . ASP A 1 351 ? 15.168 0.114 -1.786 1.00 94.50 351 ASP A N 1
ATOM 2771 C CA . ASP A 1 351 ? 15.532 -1.261 -2.148 1.00 94.50 351 ASP A CA 1
ATOM 2772 C C . ASP A 1 351 ? 15.290 -1.541 -3.642 1.00 94.50 351 ASP A C 1
ATOM 2774 O O . ASP A 1 351 ? 16.090 -2.220 -4.285 1.00 94.50 351 ASP A O 1
ATOM 2778 N N . PHE A 1 352 ? 14.190 -1.030 -4.209 1.00 95.75 352 PHE A N 1
ATOM 2779 C CA . PHE A 1 352 ? 13.877 -1.195 -5.628 1.00 95.75 352 PHE A CA 1
ATOM 2780 C C . PHE A 1 352 ? 14.883 -0.468 -6.523 1.00 95.75 352 PHE A C 1
ATOM 2782 O O . PHE A 1 352 ? 15.374 -1.055 -7.484 1.00 95.75 352 PHE A O 1
ATOM 2789 N N . GLU A 1 353 ? 15.219 0.781 -6.202 1.00 94.88 353 GLU A N 1
ATOM 2790 C CA . GLU A 1 353 ? 16.245 1.551 -6.910 1.00 94.88 353 GLU A CA 1
ATOM 2791 C C . GLU A 1 353 ? 17.591 0.817 -6.910 1.00 94.88 353 GLU A C 1
ATOM 2793 O O . GLU A 1 353 ? 18.183 0.618 -7.972 1.00 94.88 353 GLU A O 1
ATOM 2798 N N . GLU A 1 354 ? 18.035 0.341 -5.743 1.00 93.94 354 GLU A N 1
ATOM 2799 C CA . GLU A 1 354 ? 19.284 -0.410 -5.604 1.00 93.94 354 GLU A CA 1
ATOM 2800 C C . GLU A 1 354 ? 19.245 -1.732 -6.388 1.00 93.94 354 GLU A C 1
ATOM 2802 O O . GLU A 1 354 ? 20.224 -2.098 -7.047 1.00 93.94 354 GLU A O 1
ATOM 2807 N N . ALA A 1 355 ? 18.113 -2.442 -6.363 1.00 93.56 355 ALA A N 1
ATOM 2808 C CA . ALA A 1 355 ? 17.926 -3.679 -7.116 1.00 93.56 355 ALA A CA 1
ATOM 2809 C C . ALA A 1 355 ? 17.969 -3.447 -8.635 1.00 93.56 355 ALA A C 1
ATOM 2811 O O . ALA A 1 355 ? 18.552 -4.256 -9.357 1.00 93.56 355 ALA A O 1
ATOM 2812 N N . VAL A 1 356 ? 17.394 -2.343 -9.122 1.00 95.00 356 VAL A N 1
ATOM 2813 C CA . VAL A 1 356 ? 17.438 -1.957 -10.540 1.00 95.00 356 VAL A CA 1
ATOM 2814 C C . VAL A 1 356 ? 18.853 -1.559 -10.956 1.00 95.00 356 VAL A C 1
ATOM 2816 O O . VAL A 1 356 ? 19.320 -1.990 -12.011 1.00 95.00 356 VAL A O 1
ATOM 2819 N N . GLU A 1 357 ? 19.556 -0.774 -10.138 1.00 93.62 357 GLU A N 1
ATOM 2820 C CA . GLU A 1 357 ? 20.924 -0.342 -10.435 1.00 93.62 357 GLU A CA 1
ATOM 2821 C C . GLU A 1 357 ? 21.892 -1.535 -10.491 1.00 93.62 357 GLU A C 1
ATOM 2823 O O . GLU A 1 357 ? 22.686 -1.659 -11.429 1.00 93.62 357 GLU A O 1
ATOM 2828 N N . LYS A 1 358 ? 21.790 -2.453 -9.520 1.00 91.38 358 LYS A N 1
ATOM 2829 C CA . LYS A 1 358 ? 22.696 -3.602 -9.355 1.00 91.38 358 LYS A CA 1
ATOM 2830 C C . LYS A 1 358 ? 22.269 -4.863 -10.102 1.00 91.38 358 LYS A C 1
ATOM 2832 O O . LYS A 1 358 ? 22.932 -5.892 -9.951 1.00 91.38 358 LYS A O 1
ATOM 2837 N N . ASP A 1 359 ? 21.201 -4.819 -10.898 1.00 89.94 359 ASP A N 1
ATOM 2838 C CA . ASP A 1 359 ? 20.734 -5.985 -11.646 1.00 89.94 359 ASP A CA 1
ATOM 2839 C C . ASP A 1 359 ? 21.837 -6.524 -12.576 1.00 89.94 359 ASP A C 1
ATOM 2841 O O . ASP A 1 359 ? 22.169 -5.936 -13.610 1.00 89.94 359 ASP A O 1
ATOM 2845 N N . ALA A 1 360 ? 22.407 -7.664 -12.180 1.00 80.94 360 ALA A N 1
ATOM 2846 C CA . ALA A 1 360 ? 23.527 -8.327 -12.842 1.00 80.94 360 ALA A CA 1
ATOM 2847 C C . ALA A 1 360 ? 23.081 -9.501 -13.728 1.00 80.94 360 ALA A C 1
ATOM 2849 O O . ALA A 1 360 ? 23.916 -10.309 -14.150 1.00 80.94 360 ALA A O 1
ATOM 2850 N N . THR A 1 361 ? 21.775 -9.636 -13.993 1.00 76.50 361 THR A N 1
ATOM 2851 C CA . THR A 1 361 ? 21.263 -10.683 -14.881 1.00 76.50 361 THR A CA 1
ATOM 2852 C C . THR A 1 361 ? 21.966 -10.605 -16.239 1.00 76.50 361 THR A C 1
ATOM 2854 O O . THR A 1 361 ? 21.987 -9.568 -16.906 1.00 76.50 361 THR A O 1
ATOM 2857 N N . LYS A 1 362 ? 22.632 -11.705 -16.626 1.00 66.25 362 LYS A N 1
ATOM 2858 C CA . LYS A 1 362 ? 23.391 -11.773 -17.881 1.00 66.25 362 LYS A CA 1
ATOM 2859 C C . LYS A 1 362 ? 22.426 -11.604 -19.052 1.00 66.25 362 LYS A C 1
ATOM 2861 O O . LYS A 1 362 ? 21.517 -12.408 -19.238 1.00 66.25 362 LYS A O 1
ATOM 2866 N N . THR A 1 363 ? 22.654 -10.544 -19.813 1.00 61.47 363 THR A N 1
ATOM 2867 C CA . THR A 1 363 ? 21.808 -10.050 -20.897 1.00 61.47 363 THR A CA 1
ATOM 2868 C C . THR A 1 363 ? 21.548 -11.133 -21.952 1.00 61.47 363 THR A C 1
ATOM 2870 O O . THR A 1 363 ? 22.481 -11.640 -22.572 1.00 61.47 363 THR A O 1
ATOM 2873 N N . THR A 1 364 ? 20.279 -11.480 -22.175 1.00 57.03 364 THR A N 1
ATOM 2874 C CA . THR A 1 364 ? 19.813 -12.454 -23.186 1.00 57.03 364 THR A CA 1
ATOM 2875 C C . THR A 1 364 ? 19.591 -11.837 -24.571 1.00 57.03 364 THR A C 1
ATOM 2877 O O . THR A 1 364 ? 19.245 -12.539 -25.519 1.00 57.03 364 THR A O 1
ATOM 2880 N N . VAL A 1 365 ? 19.794 -10.526 -24.708 1.00 72.19 365 VAL A N 1
ATOM 2881 C CA . VAL A 1 365 ? 19.428 -9.759 -25.899 1.00 72.19 365 VAL A CA 1
ATOM 2882 C C . VAL A 1 365 ? 20.657 -9.538 -26.777 1.00 72.19 365 VAL A C 1
ATOM 2884 O O . VAL A 1 365 ? 21.399 -8.586 -26.586 1.00 72.19 365 VAL A O 1
ATOM 2887 N N . MET A 1 366 ? 20.917 -10.437 -27.723 1.00 81.25 366 MET A N 1
ATOM 2888 C CA . MET A 1 366 ? 22.096 -10.336 -28.604 1.00 81.25 366 MET A CA 1
ATOM 2889 C C . MET A 1 366 ? 21.888 -9.381 -29.793 1.00 81.25 366 MET A C 1
ATOM 2891 O O . MET A 1 366 ? 22.858 -8.979 -30.429 1.00 81.25 366 MET A O 1
ATOM 2895 N N . ASP A 1 367 ? 20.642 -9.006 -30.086 1.00 86.25 367 ASP A N 1
ATOM 2896 C CA . ASP A 1 367 ? 20.225 -8.212 -31.252 1.00 86.25 367 ASP A CA 1
ATOM 2897 C C . ASP A 1 367 ? 20.077 -6.705 -30.960 1.00 86.25 367 ASP A C 1
ATOM 2899 O O . ASP A 1 367 ? 19.703 -5.930 -31.842 1.00 86.25 367 ASP A O 1
ATOM 2903 N N . GLY A 1 368 ? 20.361 -6.275 -29.726 1.00 87.12 368 GLY A N 1
ATOM 2904 C CA . GLY A 1 368 ? 20.254 -4.877 -29.311 1.00 87.12 368 GLY A CA 1
ATOM 2905 C C . GLY A 1 368 ? 18.821 -4.373 -29.115 1.00 87.12 368 GLY A C 1
ATOM 2906 O O . GLY A 1 368 ? 18.631 -3.157 -29.046 1.00 87.12 368 GLY A O 1
ATOM 2907 N N . THR A 1 369 ? 17.816 -5.255 -29.013 1.00 93.06 369 THR A N 1
ATOM 2908 C CA . THR A 1 369 ? 16.428 -4.853 -28.728 1.00 93.06 369 THR A CA 1
ATOM 2909 C C . THR A 1 369 ? 16.246 -4.252 -27.319 1.00 93.06 369 THR A C 1
ATOM 2911 O O . THR A 1 369 ? 17.192 -4.095 -26.539 1.00 93.06 369 THR A O 1
ATOM 2914 N N . VAL A 1 370 ? 15.010 -3.879 -26.976 1.00 93.75 370 VAL A N 1
ATOM 2915 C CA . VAL A 1 370 ? 14.655 -3.383 -25.636 1.00 93.75 370 VAL A CA 1
ATOM 2916 C C . VAL A 1 370 ? 14.874 -4.489 -24.600 1.00 93.75 370 VAL A C 1
ATOM 2918 O O . VAL A 1 370 ? 14.402 -5.613 -24.753 1.00 93.75 370 VAL A O 1
ATOM 2921 N N . HIS A 1 371 ? 15.583 -4.163 -23.524 1.00 92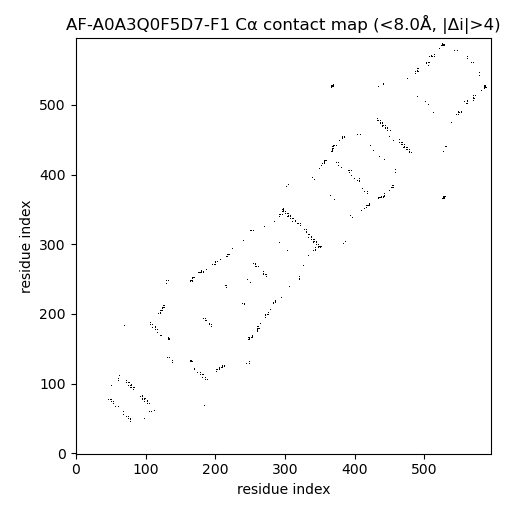.12 371 HIS A N 1
ATOM 2922 C CA . HIS A 1 371 ? 15.884 -5.084 -22.441 1.00 92.12 371 HIS A CA 1
ATOM 2923 C C . HIS A 1 371 ? 14.621 -5.376 -21.604 1.00 92.12 371 HIS A C 1
ATOM 2925 O O . HIS A 1 371 ? 13.900 -4.437 -21.254 1.00 92.12 371 HIS A O 1
ATOM 2931 N N . PRO A 1 372 ? 14.368 -6.630 -21.178 1.00 92.19 372 PRO A N 1
ATOM 2932 C CA . PRO A 1 372 ? 13.220 -6.962 -20.327 1.00 92.19 372 PRO A CA 1
ATOM 2933 C C . PRO A 1 372 ? 13.125 -6.109 -19.052 1.00 92.19 372 PRO A C 1
ATOM 2935 O O . PRO A 1 372 ? 12.055 -5.586 -18.751 1.00 92.19 372 PRO A O 1
ATOM 2938 N N . LEU A 1 373 ? 14.253 -5.868 -18.367 1.00 92.88 373 LEU A N 1
ATOM 2939 C CA . LEU A 1 373 ? 14.347 -4.930 -17.231 1.00 92.88 373 LEU A CA 1
ATOM 2940 C C . LEU A 1 373 ? 13.748 -3.549 -17.543 1.00 92.88 373 LEU A C 1
ATOM 2942 O O . LEU A 1 373 ? 13.023 -3.006 -16.719 1.00 92.88 373 LEU A O 1
ATOM 2946 N N . THR A 1 374 ? 14.000 -2.989 -18.728 1.00 94.88 374 THR A N 1
ATOM 2947 C CA . THR A 1 374 ? 13.452 -1.684 -19.119 1.00 94.88 374 THR A CA 1
ATOM 2948 C C . THR A 1 374 ? 11.933 -1.724 -19.169 1.00 94.88 374 THR A C 1
ATOM 2950 O O . THR A 1 374 ? 11.280 -0.829 -18.642 1.00 94.88 374 THR A O 1
ATOM 2953 N N . SER A 1 375 ? 11.353 -2.775 -19.752 1.00 93.19 375 SER A N 1
ATOM 2954 C CA . SER A 1 375 ? 9.897 -2.941 -19.766 1.00 93.19 375 SER A CA 1
ATOM 2955 C C . SER A 1 375 ? 9.317 -3.143 -18.363 1.00 93.19 375 SER A C 1
ATOM 2957 O O . SER A 1 375 ? 8.306 -2.525 -18.038 1.00 93.19 375 SER A O 1
ATOM 2959 N N . TYR A 1 376 ? 9.995 -3.925 -17.516 1.00 94.06 376 TYR A N 1
ATOM 2960 C CA . TYR A 1 376 ? 9.601 -4.184 -16.134 1.00 94.06 376 TYR A CA 1
ATOM 2961 C C . TYR A 1 376 ? 9.582 -2.902 -15.295 1.00 94.06 376 TYR A C 1
ATOM 2963 O O . TYR A 1 376 ? 8.540 -2.552 -14.747 1.00 94.06 376 TYR A O 1
ATOM 2971 N N . VAL A 1 377 ? 10.688 -2.151 -15.267 1.00 95.38 377 VAL A N 1
ATOM 2972 C CA . VAL A 1 377 ? 10.802 -0.907 -14.489 1.00 95.38 377 VAL A CA 1
ATOM 2973 C C . VAL A 1 377 ? 9.800 0.138 -14.969 1.00 95.38 377 VAL A C 1
ATOM 2975 O O . VAL A 1 377 ? 9.168 0.808 -14.161 1.00 95.38 377 VAL A O 1
ATOM 2978 N N . ILE A 1 378 ? 9.596 0.258 -16.280 1.00 94.06 378 ILE A N 1
ATOM 2979 C CA . ILE A 1 378 ? 8.618 1.202 -16.823 1.00 94.06 378 ILE A CA 1
ATOM 2980 C C . ILE A 1 378 ? 7.182 0.810 -16.477 1.00 94.06 378 ILE A C 1
ATOM 2982 O O . ILE A 1 378 ? 6.376 1.692 -16.190 1.00 94.06 378 ILE A O 1
ATOM 2986 N N . ASN A 1 379 ? 6.843 -0.478 -16.492 1.00 92.69 379 ASN A N 1
ATOM 2987 C CA . ASN A 1 379 ? 5.520 -0.927 -16.061 1.00 92.69 379 ASN A CA 1
ATOM 2988 C C . ASN A 1 379 ? 5.326 -0.721 -14.556 1.00 92.69 379 ASN A C 1
ATOM 2990 O O . ASN A 1 379 ? 4.271 -0.247 -14.154 1.00 92.69 379 ASN A O 1
ATOM 2994 N N . TYR A 1 380 ? 6.361 -0.971 -13.752 1.00 93.88 380 TYR A N 1
ATOM 2995 C CA . TYR A 1 380 ? 6.351 -0.665 -12.325 1.00 93.88 380 TYR A CA 1
ATOM 2996 C C . TYR A 1 380 ? 6.091 0.824 -12.075 1.00 93.88 380 TYR A C 1
ATOM 2998 O O . TYR A 1 380 ? 5.196 1.171 -11.316 1.00 93.88 380 TYR A O 1
ATOM 3006 N N . VAL A 1 381 ? 6.811 1.715 -12.770 1.00 92.88 381 VAL A N 1
ATOM 3007 C CA . VAL A 1 381 ? 6.582 3.162 -12.663 1.00 92.88 381 VAL A CA 1
ATOM 3008 C C . VAL A 1 381 ? 5.166 3.529 -13.092 1.00 92.88 381 VAL A C 1
ATOM 3010 O O . VAL A 1 381 ? 4.539 4.312 -12.400 1.00 92.88 381 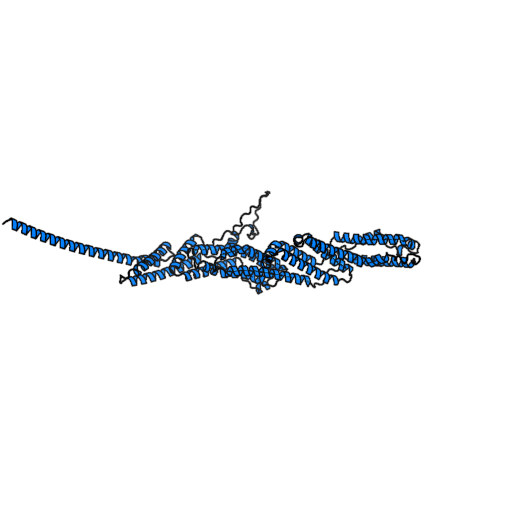VAL A O 1
ATOM 3013 N N . LYS A 1 382 ? 4.621 2.959 -14.174 1.00 89.81 382 LYS A N 1
ATOM 3014 C CA . LYS A 1 382 ? 3.218 3.214 -14.551 1.00 89.81 382 LYS A CA 1
ATOM 3015 C C . LYS A 1 382 ? 2.255 2.852 -13.420 1.00 89.81 382 LYS A C 1
ATOM 3017 O O . LYS A 1 382 ? 1.438 3.690 -13.067 1.00 89.81 382 LYS A O 1
ATOM 3022 N N . PHE A 1 383 ? 2.417 1.676 -12.813 1.00 91.19 383 PHE A N 1
ATOM 3023 C CA . PHE A 1 383 ? 1.595 1.264 -11.675 1.00 91.19 383 PHE A CA 1
ATOM 3024 C C . PHE A 1 383 ? 1.780 2.160 -10.446 1.00 91.19 383 PHE A C 1
ATOM 3026 O O . PHE A 1 383 ? 0.826 2.384 -9.715 1.00 91.19 383 PHE A O 1
ATOM 3033 N N . LEU A 1 384 ? 2.964 2.745 -10.219 1.00 92.12 384 LEU A N 1
ATOM 3034 C CA . LEU A 1 384 ? 3.133 3.742 -9.152 1.00 92.12 384 LEU A CA 1
ATOM 3035 C C . LEU A 1 384 ? 2.249 4.977 -9.352 1.00 92.12 384 LEU A C 1
ATOM 3037 O O . LEU A 1 384 ? 1.780 5.545 -8.368 1.00 92.12 384 LEU A O 1
ATOM 3041 N N . TYR A 1 385 ? 2.030 5.401 -10.599 1.00 90.00 385 TYR A N 1
ATOM 3042 C CA . TYR A 1 385 ? 1.181 6.559 -10.883 1.00 90.00 385 TYR A CA 1
ATOM 3043 C C . TYR A 1 385 ? -0.308 6.261 -10.680 1.00 90.00 385 TYR A C 1
ATOM 3045 O O . TYR A 1 385 ? -1.025 7.163 -10.264 1.00 90.00 385 TYR A O 1
ATOM 3053 N N . ASP A 1 386 ? -0.750 5.004 -10.795 1.00 90.75 386 ASP A N 1
ATOM 3054 C CA . ASP A 1 386 ? -2.113 4.622 -10.386 1.00 90.75 386 ASP A CA 1
ATOM 3055 C C . ASP A 1 386 ? -2.357 4.914 -8.882 1.00 90.75 386 ASP A C 1
ATOM 3057 O O . ASP A 1 386 ? -3.479 5.206 -8.472 1.00 90.75 386 ASP A O 1
ATOM 3061 N N . TYR A 1 387 ? -1.289 4.933 -8.070 1.00 93.00 387 TYR A N 1
ATOM 3062 C CA . TYR A 1 387 ? -1.292 5.282 -6.642 1.00 93.00 387 TYR A CA 1
ATOM 3063 C C . TYR A 1 387 ? -0.853 6.729 -6.352 1.00 93.00 387 TYR A C 1
ATOM 3065 O O . TYR A 1 387 ? -0.506 7.059 -5.213 1.00 93.00 387 TYR A O 1
ATOM 3073 N N . GLN A 1 388 ? -0.852 7.630 -7.342 1.00 90.81 388 GLN A N 1
ATOM 3074 C CA . GLN A 1 388 ? -0.311 8.986 -7.187 1.00 90.81 388 GLN A CA 1
ATOM 3075 C C . GLN A 1 388 ? -0.932 9.744 -5.999 1.00 90.81 388 GLN A C 1
ATOM 3077 O O . GLN A 1 388 ? -0.207 10.367 -5.223 1.00 90.81 388 GLN A O 1
ATOM 3082 N N . SER A 1 389 ? -2.256 9.698 -5.820 1.00 91.06 389 SER A N 1
ATOM 3083 C CA . SER A 1 389 ? -2.936 10.375 -4.702 1.00 91.06 389 SER A CA 1
ATOM 3084 C C . SER A 1 389 ? -2.459 9.873 -3.339 1.00 91.06 389 SER A C 1
ATOM 3086 O O . SER A 1 389 ? -2.222 10.664 -2.424 1.00 91.06 389 SER A O 1
ATOM 3088 N N . THR A 1 390 ? -2.279 8.563 -3.224 1.00 93.25 390 THR A N 1
ATOM 3089 C CA . THR A 1 390 ? -1.864 7.879 -1.998 1.00 93.25 390 THR A CA 1
ATOM 3090 C C . THR A 1 390 ? -0.406 8.161 -1.686 1.00 93.25 390 THR A C 1
ATOM 3092 O O . THR A 1 390 ? -0.070 8.484 -0.548 1.00 93.25 390 THR A O 1
ATOM 3095 N N . LEU A 1 391 ? 0.453 8.147 -2.704 1.00 92.12 391 LEU A N 1
ATOM 3096 C CA . LEU A 1 391 ? 1.861 8.504 -2.568 1.00 92.12 391 LEU A CA 1
ATOM 3097 C C . LEU A 1 391 ? 2.042 9.965 -2.145 1.00 92.12 391 LEU A C 1
ATOM 3099 O O . LEU A 1 391 ? 2.876 10.240 -1.288 1.00 92.12 391 LEU A O 1
ATOM 3103 N N . LYS A 1 392 ? 1.226 10.902 -2.647 1.00 89.44 392 LYS A N 1
ATOM 3104 C CA . LYS A 1 392 ? 1.259 12.298 -2.171 1.00 89.44 392 LYS A CA 1
ATOM 3105 C C . LYS A 1 392 ? 0.905 12.415 -0.688 1.00 89.44 392 LYS A C 1
ATOM 3107 O O . LYS A 1 392 ? 1.546 13.181 0.029 1.00 89.44 392 LYS A O 1
ATOM 3112 N N . LEU A 1 393 ? -0.104 11.672 -0.222 1.00 89.38 393 LEU A N 1
ATOM 3113 C CA . LEU A 1 393 ? -0.462 11.631 1.201 1.00 89.38 393 LEU A CA 1
ATOM 3114 C C . LEU A 1 393 ? 0.670 11.035 2.038 1.00 89.38 393 LEU A C 1
ATOM 3116 O O . LEU A 1 393 ? 1.029 11.614 3.062 1.00 89.38 393 LEU A O 1
ATOM 3120 N N . LEU A 1 394 ? 1.261 9.942 1.556 1.00 92.12 394 LEU A N 1
ATOM 3121 C CA . LEU A 1 394 ? 2.390 9.275 2.187 1.00 92.12 394 LEU A CA 1
ATOM 3122 C C . LEU A 1 394 ? 3.582 10.224 2.315 1.00 92.12 394 LEU A C 1
ATOM 3124 O O . LEU A 1 394 ? 4.090 10.406 3.415 1.00 92.12 394 LEU A O 1
ATOM 3128 N N . PHE A 1 395 ? 4.012 10.879 1.233 1.00 87.81 395 PHE A N 1
ATOM 3129 C CA . PHE A 1 395 ? 5.165 11.785 1.272 1.00 87.81 395 PHE A CA 1
ATOM 3130 C C . PHE A 1 395 ? 4.929 13.015 2.140 1.00 87.81 395 PHE A C 1
ATOM 3132 O O . PHE A 1 395 ? 5.865 13.469 2.791 1.00 87.81 395 PHE A O 1
ATOM 3139 N N . ARG A 1 396 ? 3.686 13.495 2.245 1.00 86.31 396 ARG A N 1
ATOM 3140 C CA . ARG A 1 396 ? 3.336 14.610 3.132 1.00 86.31 396 ARG A CA 1
ATOM 3141 C C . ARG A 1 396 ? 3.599 14.311 4.613 1.00 86.31 396 ARG A C 1
ATOM 3143 O O . ARG A 1 396 ? 3.796 15.252 5.379 1.00 86.31 396 ARG A O 1
ATOM 3150 N N . GLU A 1 397 ? 3.613 13.041 5.028 1.00 78.38 397 GLU A N 1
ATOM 3151 C CA . GLU A 1 397 ? 3.973 12.658 6.404 1.00 78.38 397 GLU A CA 1
ATOM 3152 C C . GLU A 1 397 ? 5.465 12.867 6.711 1.00 78.38 397 GLU A C 1
ATOM 3154 O O . GLU A 1 397 ? 5.822 13.060 7.871 1.00 78.38 397 GLU A O 1
ATOM 3159 N N . PHE A 1 398 ? 6.330 12.869 5.691 1.00 75.56 398 PHE A N 1
ATOM 3160 C CA . PHE A 1 398 ? 7.788 12.957 5.854 1.00 75.56 398 PHE A CA 1
ATOM 3161 C C . PHE A 1 398 ? 8.356 14.299 5.396 1.00 75.56 398 PHE A C 1
ATOM 3163 O O . PHE A 1 398 ? 9.269 14.824 6.028 1.00 75.56 398 PHE A O 1
ATOM 3170 N N . ASP A 1 399 ? 7.803 14.859 4.322 1.00 78.69 399 ASP A N 1
ATOM 3171 C CA . ASP A 1 399 ? 8.130 16.184 3.809 1.00 78.69 399 ASP A CA 1
ATOM 3172 C C . ASP A 1 399 ? 6.833 16.954 3.504 1.00 78.69 399 ASP A C 1
ATOM 3174 O O . ASP A 1 399 ? 6.243 16.813 2.427 1.00 78.69 399 ASP A O 1
ATOM 3178 N N . PRO A 1 400 ? 6.348 17.769 4.457 1.00 76.44 400 PRO A N 1
ATOM 3179 C CA . PRO A 1 400 ? 5.094 18.499 4.305 1.00 76.44 400 PRO A CA 1
ATOM 3180 C C . PRO A 1 400 ? 5.117 19.568 3.208 1.00 76.44 400 PRO A C 1
ATOM 3182 O O . PRO A 1 400 ? 4.049 20.060 2.839 1.00 76.44 400 PRO A O 1
ATOM 3185 N N . ASN A 1 401 ? 6.303 19.973 2.740 1.00 78.19 401 ASN A N 1
ATOM 3186 C CA . ASN A 1 401 ? 6.469 21.157 1.903 1.00 78.19 401 ASN A CA 1
ATOM 3187 C C . ASN A 1 401 ? 6.387 20.856 0.400 1.00 78.19 401 ASN A C 1
ATOM 3189 O O . ASN A 1 401 ? 5.991 21.748 -0.347 1.00 78.19 401 ASN A O 1
ATOM 3193 N N . ASP A 1 402 ? 6.728 19.638 -0.044 1.00 82.62 402 ASP A N 1
ATOM 3194 C CA . ASP A 1 402 ? 6.736 19.293 -1.476 1.00 82.62 402 ASP A CA 1
ATOM 3195 C C . ASP A 1 402 ? 6.527 17.784 -1.769 1.00 82.62 402 ASP A C 1
ATOM 3197 O O . ASP A 1 402 ? 7.447 17.079 -2.195 1.00 82.62 402 ASP A O 1
ATOM 3201 N N . PRO A 1 403 ? 5.311 17.241 -1.562 1.00 80.25 403 PRO A N 1
ATOM 3202 C CA . PRO A 1 403 ? 5.025 15.828 -1.832 1.00 80.25 403 PRO A CA 1
ATOM 3203 C C . PRO A 1 403 ? 5.101 15.468 -3.326 1.00 80.25 403 PRO A C 1
ATOM 3205 O O . PRO A 1 403 ? 5.441 14.335 -3.671 1.00 80.25 403 PRO A O 1
ATOM 3208 N N . ASP A 1 404 ? 4.792 16.420 -4.213 1.00 80.69 404 ASP A N 1
ATOM 3209 C CA . ASP A 1 404 ? 4.897 16.240 -5.663 1.00 80.69 404 ASP A CA 1
ATOM 3210 C C . ASP A 1 404 ? 6.369 16.154 -6.097 1.00 80.69 404 ASP A C 1
ATOM 3212 O O . ASP A 1 404 ? 6.743 15.246 -6.845 1.00 80.69 404 ASP A O 1
ATOM 3216 N N . GLY A 1 405 ? 7.231 17.010 -5.539 1.00 84.56 405 GLY A N 1
ATOM 3217 C CA . GLY A 1 405 ? 8.675 16.936 -5.730 1.00 84.56 405 GLY A CA 1
ATOM 3218 C C . GLY A 1 405 ? 9.274 15.611 -5.264 1.00 84.56 405 GLY A C 1
ATOM 3219 O O . GLY A 1 405 ? 10.095 15.038 -5.977 1.00 84.56 405 GLY A O 1
ATOM 3220 N N . GLN A 1 406 ? 8.829 15.053 -4.133 1.00 86.31 406 GLN A N 1
ATOM 3221 C CA . GLN A 1 406 ? 9.325 13.754 -3.649 1.00 86.31 406 GLN A CA 1
ATOM 3222 C C . GLN A 1 406 ? 8.999 12.599 -4.610 1.00 86.31 406 GLN A C 1
ATOM 3224 O O . GLN A 1 406 ? 9.872 11.781 -4.923 1.00 86.31 406 GLN A O 1
ATOM 3229 N N . LEU A 1 407 ? 7.774 12.552 -5.147 1.00 88.06 407 LEU A N 1
ATOM 3230 C CA . LEU A 1 407 ? 7.403 11.551 -6.152 1.00 88.06 407 LEU A CA 1
ATOM 3231 C C . LEU A 1 407 ? 8.223 11.716 -7.444 1.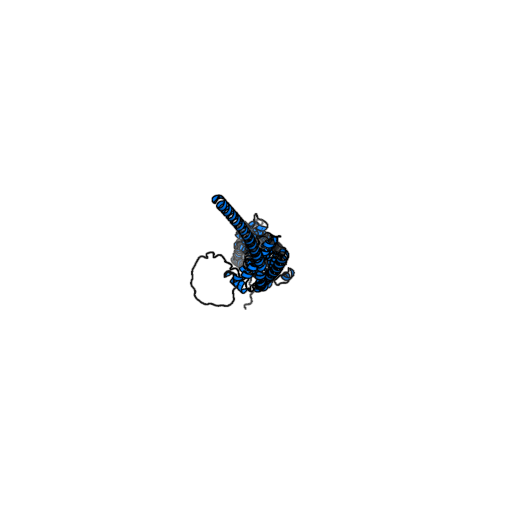00 88.06 407 LEU A C 1
ATOM 3233 O O . LEU A 1 407 ? 8.676 10.721 -8.026 1.00 88.06 407 LEU A O 1
ATOM 3237 N N . ALA A 1 408 ? 8.460 12.958 -7.874 1.00 88.06 408 ALA A N 1
ATOM 3238 C CA . ALA A 1 408 ? 9.311 13.259 -9.022 1.00 88.06 408 ALA A CA 1
ATOM 3239 C C . ALA A 1 408 ? 10.772 12.834 -8.784 1.00 88.06 408 ALA A C 1
ATOM 3241 O O . ALA A 1 408 ? 11.390 12.246 -9.676 1.00 88.06 408 ALA A O 1
ATOM 3242 N N . ILE A 1 409 ? 11.311 13.059 -7.580 1.00 88.62 409 ILE A N 1
ATOM 3243 C CA . ILE A 1 409 ? 12.663 12.646 -7.177 1.00 88.62 409 ILE A CA 1
ATOM 3244 C C . ILE A 1 409 ? 12.792 11.124 -7.237 1.00 88.62 409 ILE A C 1
ATOM 3246 O O . ILE A 1 409 ? 13.712 10.624 -7.881 1.00 88.62 409 ILE A O 1
ATOM 3250 N N . ILE A 1 410 ? 11.865 10.377 -6.631 1.00 90.62 410 ILE A N 1
ATOM 3251 C CA . ILE A 1 410 ? 11.898 8.904 -6.639 1.00 90.62 410 ILE A CA 1
ATOM 3252 C C . ILE A 1 410 ? 11.780 8.368 -8.064 1.00 90.62 410 ILE A C 1
ATOM 3254 O O . ILE A 1 410 ? 12.576 7.523 -8.474 1.00 90.62 410 ILE A O 1
ATOM 3258 N N . THR A 1 411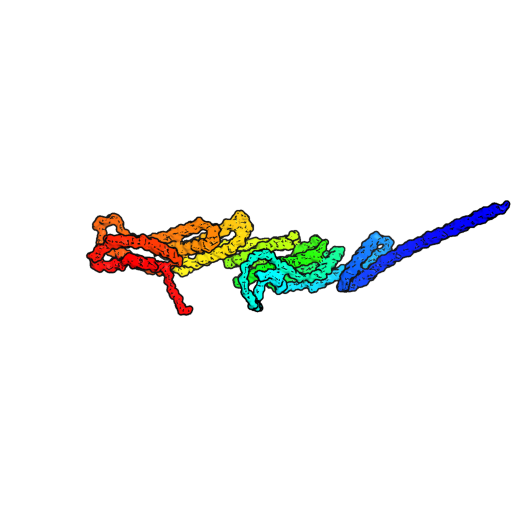 ? 10.844 8.904 -8.854 1.00 91.06 411 THR A N 1
ATOM 3259 C CA . THR A 1 411 ? 10.699 8.521 -10.265 1.00 91.06 411 THR A CA 1
ATOM 3260 C C . THR A 1 411 ? 12.003 8.775 -11.024 1.00 91.06 411 THR A C 1
ATOM 3262 O O . THR A 1 411 ? 12.485 7.900 -11.739 1.00 91.06 411 THR A O 1
ATOM 3265 N N . THR A 1 412 ? 12.617 9.944 -10.836 1.00 90.19 412 THR A N 1
ATOM 3266 C CA . THR A 1 412 ? 13.875 10.314 -11.499 1.00 90.19 412 THR A CA 1
ATOM 3267 C C . THR A 1 412 ? 15.024 9.397 -11.086 1.00 90.19 412 THR A C 1
ATOM 3269 O O . THR A 1 412 ? 15.766 8.940 -11.953 1.00 90.19 412 THR A O 1
ATOM 3272 N N . ARG A 1 413 ? 15.138 9.060 -9.796 1.00 93.25 413 ARG A N 1
ATOM 3273 C CA . ARG A 1 413 ? 16.156 8.138 -9.272 1.00 93.25 413 ARG A CA 1
ATOM 3274 C C . ARG A 1 413 ? 16.015 6.734 -9.851 1.00 93.25 413 ARG A C 1
ATOM 3276 O O . ARG A 1 413 ? 16.999 6.190 -10.342 1.00 93.25 413 ARG A O 1
ATOM 3283 N N . ILE A 1 414 ? 14.797 6.190 -9.911 1.00 94.62 414 ILE A N 1
ATOM 3284 C CA . ILE A 1 414 ? 14.522 4.889 -10.547 1.00 94.62 414 ILE A CA 1
ATOM 3285 C C . ILE A 1 414 ? 14.910 4.918 -12.035 1.00 94.62 414 ILE A C 1
ATOM 3287 O O . ILE A 1 414 ? 15.556 3.994 -12.534 1.00 94.62 414 ILE A O 1
ATOM 3291 N N . MET A 1 415 ? 14.555 5.990 -12.755 1.00 92.12 415 MET A N 1
ATOM 3292 C CA . MET A 1 415 ? 14.920 6.142 -14.169 1.00 92.12 415 MET A CA 1
ATOM 3293 C C . MET A 1 415 ? 16.435 6.253 -14.363 1.00 92.12 415 MET A C 1
ATOM 3295 O O . MET A 1 415 ? 16.967 5.701 -15.325 1.00 92.12 415 MET A O 1
ATOM 3299 N N . GLN A 1 416 ? 17.133 6.951 -13.468 1.00 93.56 416 GLN A N 1
ATOM 3300 C CA . GLN A 1 416 ? 18.584 7.095 -13.508 1.00 93.56 416 GLN A CA 1
ATOM 3301 C C . GLN A 1 416 ? 19.288 5.773 -13.181 1.00 93.56 416 GLN A C 1
ATOM 3303 O O . GLN A 1 416 ? 20.201 5.391 -13.908 1.00 93.56 416 GLN A O 1
ATOM 3308 N N . ALA A 1 417 ? 18.822 5.034 -12.171 1.00 96.12 417 ALA A N 1
ATOM 3309 C CA . ALA A 1 417 ? 19.304 3.692 -11.843 1.00 96.12 417 ALA A CA 1
ATOM 3310 C C . ALA A 1 417 ? 19.173 2.741 -13.043 1.00 96.12 417 ALA A C 1
ATOM 3312 O O . ALA A 1 417 ? 20.133 2.060 -13.412 1.00 96.12 417 ALA A O 1
ATOM 3313 N N . LEU A 1 418 ? 18.018 2.758 -13.721 1.00 95.88 418 LEU A N 1
ATOM 3314 C CA . LEU A 1 418 ? 17.803 1.985 -14.944 1.00 95.88 418 LEU A CA 1
ATOM 3315 C C . LEU A 1 418 ? 18.776 2.399 -16.057 1.00 95.88 418 LEU A C 1
ATOM 3317 O O . LEU A 1 418 ? 19.350 1.537 -16.717 1.00 95.88 418 LEU A O 1
ATOM 3321 N N . GLN A 1 419 ? 18.986 3.699 -16.274 1.00 93.69 419 GLN A N 1
ATOM 3322 C CA . GLN A 1 419 ? 19.915 4.194 -17.295 1.00 93.69 419 GLN A CA 1
ATOM 3323 C C . GLN A 1 419 ? 21.368 3.801 -17.005 1.00 93.69 419 GLN A C 1
ATOM 3325 O O . GLN A 1 419 ? 22.054 3.323 -17.907 1.00 93.69 419 GLN A O 1
ATOM 3330 N N . THR A 1 420 ? 21.824 3.929 -15.757 1.00 94.44 420 THR A N 1
ATOM 3331 C CA . THR A 1 420 ? 23.160 3.494 -15.324 1.00 94.44 420 THR A CA 1
ATOM 3332 C C . THR A 1 420 ? 23.342 1.990 -15.524 1.00 94.44 420 THR A C 1
ATOM 3334 O O . THR A 1 420 ? 24.366 1.553 -16.055 1.00 94.44 420 THR A O 1
ATOM 3337 N N . ASN A 1 421 ? 22.332 1.188 -15.170 1.00 94.75 421 ASN A N 1
ATOM 3338 C CA . ASN A 1 421 ? 22.360 -0.257 -15.387 1.00 94.75 421 ASN A CA 1
ATOM 3339 C C . ASN A 1 421 ? 22.442 -0.601 -16.885 1.00 94.75 421 ASN A C 1
ATOM 3341 O O . ASN A 1 421 ? 23.259 -1.431 -17.293 1.00 94.75 421 ASN A O 1
ATOM 3345 N N . LEU A 1 422 ? 21.646 0.073 -17.722 1.00 93.62 422 LEU A N 1
ATOM 3346 C CA . LEU A 1 422 ? 21.666 -0.104 -19.174 1.00 93.62 422 LEU A CA 1
ATOM 3347 C C . LEU A 1 422 ? 23.013 0.292 -19.790 1.00 93.62 422 LEU A C 1
ATOM 3349 O O . LEU A 1 422 ? 23.511 -0.444 -20.640 1.00 93.62 422 LEU A O 1
ATOM 3353 N N . ASP A 1 423 ? 23.636 1.387 -19.347 1.00 92.06 423 ASP A N 1
ATOM 3354 C CA . ASP A 1 423 ? 24.995 1.761 -19.763 1.00 92.06 423 ASP A CA 1
ATOM 3355 C C . ASP A 1 423 ? 26.010 0.674 -19.379 1.00 92.06 423 ASP A C 1
ATOM 3357 O O . ASP A 1 423 ? 26.795 0.227 -20.222 1.00 92.06 423 ASP A O 1
ATOM 3361 N N . GLY A 1 424 ? 25.930 0.161 -18.148 1.00 91.56 424 GLY A N 1
ATOM 3362 C CA . GLY A 1 424 ? 26.734 -0.968 -17.680 1.00 91.56 424 GLY A CA 1
ATOM 3363 C C . GLY A 1 424 ? 26.577 -2.222 -18.550 1.00 91.56 424 GLY A C 1
ATOM 3364 O O . GLY A 1 424 ? 27.573 -2.825 -18.955 1.00 91.56 424 GLY A O 1
ATOM 3365 N N . LYS A 1 425 ? 25.340 -2.591 -18.905 1.00 90.06 425 LYS A N 1
ATOM 3366 C CA . LYS A 1 425 ? 25.041 -3.741 -19.779 1.00 90.06 425 LYS A CA 1
ATOM 3367 C C . LYS A 1 425 ? 25.471 -3.511 -21.223 1.00 90.06 425 LYS A C 1
ATOM 3369 O O . LYS A 1 425 ? 25.954 -4.435 -21.873 1.00 90.06 425 LYS A O 1
ATOM 3374 N N . SER A 1 426 ? 25.375 -2.279 -21.715 1.00 91.00 426 SER A N 1
ATOM 3375 C CA . SER A 1 426 ? 25.757 -1.923 -23.084 1.00 91.00 426 SER A CA 1
ATOM 3376 C C . SER A 1 426 ? 27.253 -2.152 -23.367 1.00 91.00 426 SER A C 1
ATOM 3378 O O . SER A 1 426 ? 27.642 -2.439 -24.501 1.00 91.00 426 SER A O 1
ATOM 3380 N N . LYS A 1 427 ? 28.095 -2.112 -22.325 1.00 89.94 427 LYS A N 1
ATOM 3381 C CA . LYS A 1 427 ? 29.538 -2.396 -22.400 1.00 89.94 427 LYS A CA 1
ATOM 3382 C C . LYS A 1 427 ? 29.863 -3.876 -22.636 1.00 89.94 427 LYS A C 1
ATOM 3384 O O . LYS A 1 427 ? 31.012 -4.205 -22.911 1.00 89.94 427 LYS A O 1
ATOM 3389 N N . GLN A 1 428 ? 28.878 -4.773 -22.533 1.00 87.75 428 GLN A N 1
ATOM 3390 C CA . GLN A 1 428 ? 29.061 -6.205 -22.796 1.00 87.75 428 GLN A CA 1
ATOM 3391 C C . GLN A 1 428 ? 29.054 -6.534 -24.298 1.00 87.75 428 GLN A C 1
ATOM 3393 O O . GLN A 1 428 ? 29.541 -7.595 -24.695 1.00 87.75 428 GLN A O 1
ATOM 3398 N N . TYR A 1 429 ? 28.522 -5.643 -25.144 1.00 88.94 429 TYR A N 1
ATOM 3399 C CA . TYR A 1 429 ? 28.551 -5.833 -26.591 1.00 88.94 429 TYR A CA 1
ATOM 3400 C C . TYR A 1 429 ? 29.960 -5.606 -27.143 1.00 88.94 429 TYR A C 1
ATOM 3402 O O . TYR A 1 429 ? 30.645 -4.647 -26.794 1.00 88.94 429 TYR A O 1
ATOM 3410 N N . LYS A 1 430 ? 30.383 -6.489 -28.054 1.00 89.25 430 LYS A N 1
ATOM 3411 C CA . LYS A 1 430 ? 31.683 -6.372 -28.731 1.00 89.25 430 LYS A CA 1
ATOM 3412 C C . LYS A 1 430 ? 31.695 -5.283 -29.801 1.00 89.25 430 LYS A C 1
ATOM 3414 O O . LYS A 1 430 ? 32.741 -4.691 -30.040 1.00 89.25 430 LYS A O 1
ATOM 3419 N N . ASP A 1 431 ? 30.562 -5.065 -30.470 1.00 90.94 431 ASP A N 1
ATOM 3420 C CA . ASP A 1 431 ? 30.428 -4.049 -31.513 1.00 90.94 431 ASP A CA 1
ATOM 3421 C C . ASP A 1 431 ? 29.971 -2.713 -30.897 1.00 90.94 431 ASP A C 1
ATOM 3423 O O . ASP A 1 431 ? 28.838 -2.632 -30.410 1.00 90.94 431 ASP A O 1
ATOM 3427 N N . PRO A 1 432 ? 30.795 -1.646 -30.950 1.00 93.12 432 PRO A N 1
ATOM 3428 C CA . PRO A 1 432 ? 30.420 -0.339 -30.418 1.00 93.12 432 PRO A CA 1
ATOM 3429 C C . PRO A 1 432 ? 29.185 0.276 -31.091 1.00 93.12 432 PRO A C 1
ATOM 3431 O O . PRO A 1 432 ? 28.502 1.088 -30.470 1.00 93.12 432 PRO A O 1
ATOM 3434 N N . ALA A 1 433 ? 28.875 -0.080 -32.341 1.00 93.81 433 ALA A N 1
ATOM 3435 C CA . ALA A 1 433 ? 27.654 0.372 -33.002 1.00 93.81 433 ALA A CA 1
ATOM 3436 C C . ALA A 1 433 ? 26.403 -0.283 -32.398 1.00 93.81 433 ALA A C 1
ATOM 3438 O O . ALA A 1 433 ? 25.395 0.398 -32.204 1.00 93.81 433 ALA A O 1
ATOM 3439 N N . LEU A 1 434 ? 26.486 -1.567 -32.038 1.00 93.62 434 LEU A N 1
ATOM 3440 C CA . LEU A 1 434 ? 25.398 -2.287 -31.376 1.00 93.62 434 LEU A CA 1
ATOM 3441 C C . LEU A 1 434 ? 25.141 -1.741 -29.966 1.00 93.62 434 LEU A C 1
ATOM 3443 O O . LEU A 1 434 ? 23.987 -1.581 -29.580 1.00 93.62 434 LEU A O 1
ATOM 3447 N N . THR A 1 435 ? 26.194 -1.356 -29.235 1.00 94.50 435 THR A N 1
ATOM 3448 C CA . THR A 1 435 ? 26.079 -0.626 -27.958 1.00 94.50 435 THR A CA 1
ATOM 3449 C C . THR A 1 435 ? 25.222 0.635 -28.107 1.00 94.50 435 THR A C 1
ATOM 3451 O O . THR A 1 435 ? 24.314 0.862 -27.309 1.00 94.50 435 THR A O 1
ATOM 3454 N N . GLN A 1 436 ? 25.472 1.448 -29.143 1.00 96.06 436 GLN A N 1
ATOM 3455 C CA . GLN A 1 436 ? 24.693 2.669 -29.383 1.00 96.06 436 GLN A CA 1
ATOM 3456 C C . GLN A 1 436 ? 23.245 2.363 -29.780 1.00 96.06 436 GLN A C 1
ATOM 3458 O O . GLN A 1 436 ? 22.333 3.027 -29.292 1.00 96.06 436 GLN A O 1
ATOM 3463 N N . LEU A 1 437 ? 23.023 1.348 -30.622 1.00 95.12 437 LEU A N 1
ATOM 3464 C CA . LEU A 1 437 ? 21.680 0.925 -31.030 1.00 95.12 437 LEU A CA 1
ATOM 3465 C C . LEU A 1 437 ? 20.854 0.440 -29.827 1.00 95.12 437 LEU A C 1
ATOM 3467 O O . LEU A 1 437 ? 19.702 0.835 -29.662 1.00 95.12 437 LEU A O 1
ATOM 3471 N N . PHE A 1 438 ? 21.467 -0.358 -28.951 1.00 95.19 438 PHE A N 1
ATOM 3472 C CA . PHE A 1 438 ? 20.848 -0.846 -27.723 1.00 95.19 438 PHE A CA 1
ATOM 3473 C C . PHE A 1 438 ? 20.425 0.303 -26.800 1.00 95.19 438 PHE A C 1
ATOM 3475 O O . PHE A 1 438 ? 19.274 0.351 -26.361 1.00 95.19 438 PHE A O 1
ATOM 3482 N N . LEU A 1 439 ? 21.321 1.259 -26.531 1.00 96.12 439 LEU A N 1
ATOM 3483 C CA . LEU A 1 439 ? 21.000 2.422 -25.695 1.00 96.12 439 LEU A CA 1
ATOM 3484 C C . LEU A 1 439 ? 19.898 3.282 -26.326 1.00 96.12 439 LEU A C 1
ATOM 3486 O O . LEU A 1 439 ? 18.945 3.659 -25.645 1.00 96.12 439 LEU A O 1
ATOM 3490 N N . MET A 1 440 ? 19.971 3.518 -27.638 1.00 96.88 440 MET A N 1
ATOM 3491 C CA . MET A 1 440 ? 18.942 4.232 -28.396 1.00 96.88 440 MET A CA 1
ATOM 3492 C C . MET A 1 440 ? 17.564 3.569 -28.245 1.00 96.88 440 MET A C 1
ATOM 3494 O O . MET A 1 440 ? 16.602 4.250 -27.895 1.00 96.88 440 MET A O 1
ATOM 3498 N N . ASN A 1 441 ? 17.469 2.251 -28.454 1.00 96.44 441 ASN A N 1
ATOM 3499 C CA . ASN A 1 441 ? 16.218 1.496 -28.349 1.00 96.44 441 ASN A CA 1
ATOM 3500 C C . ASN A 1 441 ? 15.599 1.588 -26.950 1.00 96.44 441 ASN A C 1
ATOM 3502 O O . ASN A 1 441 ? 14.404 1.861 -26.811 1.00 96.44 441 ASN A O 1
ATOM 3506 N N . ASN A 1 442 ? 16.407 1.381 -25.910 1.00 96.31 442 ASN A N 1
ATOM 3507 C CA . ASN A 1 442 ? 15.921 1.371 -24.534 1.00 96.31 442 ASN A CA 1
ATOM 3508 C C . ASN A 1 442 ? 15.501 2.768 -24.061 1.00 96.31 442 ASN A C 1
ATOM 3510 O O . ASN A 1 442 ? 14.414 2.919 -23.505 1.00 96.31 442 ASN A O 1
ATOM 3514 N N . ILE A 1 443 ? 16.302 3.803 -24.332 1.00 96.38 443 ILE A N 1
ATOM 3515 C CA . ILE A 1 443 ? 15.960 5.181 -23.949 1.00 96.38 443 ILE A CA 1
ATOM 3516 C C . ILE A 1 443 ? 14.742 5.667 -24.743 1.00 96.38 443 ILE A C 1
ATOM 3518 O O . ILE A 1 443 ? 13.851 6.297 -24.174 1.00 96.38 443 ILE A O 1
ATOM 3522 N N . HIS A 1 444 ? 14.629 5.320 -26.029 1.00 96.50 444 HIS A N 1
ATOM 3523 C CA . HIS A 1 444 ? 13.434 5.634 -26.816 1.00 96.50 444 HIS A CA 1
ATOM 3524 C C . HIS A 1 444 ? 12.182 4.963 -26.250 1.00 96.50 444 HIS A C 1
ATOM 3526 O O . HIS A 1 444 ? 11.143 5.611 -26.120 1.00 96.50 444 HIS A O 1
ATOM 3532 N N . TYR A 1 445 ? 12.279 3.692 -25.851 1.00 96.31 445 TYR A N 1
ATOM 3533 C CA . TYR A 1 445 ? 11.176 2.983 -25.206 1.00 96.31 445 TYR A CA 1
ATOM 3534 C C . TYR A 1 445 ? 10.744 3.655 -23.895 1.00 96.31 445 TYR A C 1
ATOM 3536 O O . TYR A 1 445 ? 9.543 3.837 -23.669 1.00 96.31 445 TYR A O 1
ATOM 3544 N N . ILE A 1 446 ? 11.707 4.070 -23.062 1.00 95.19 446 ILE A N 1
ATOM 3545 C CA . ILE A 1 446 ? 11.461 4.827 -21.827 1.00 95.19 446 ILE A CA 1
ATOM 3546 C C . ILE A 1 446 ? 10.707 6.125 -22.151 1.00 95.19 446 ILE A C 1
ATOM 3548 O O . ILE A 1 446 ? 9.615 6.349 -21.631 1.00 95.19 446 ILE A O 1
ATOM 3552 N N . VAL A 1 447 ? 11.223 6.942 -23.075 1.00 94.44 447 VAL A N 1
ATOM 3553 C CA . VAL A 1 447 ? 10.617 8.225 -23.476 1.00 94.44 447 VAL A CA 1
ATOM 3554 C C . VAL A 1 447 ? 9.206 8.043 -24.031 1.00 94.44 447 VAL A C 1
ATOM 3556 O O . VAL A 1 447 ? 8.286 8.777 -23.663 1.00 94.44 447 VAL A O 1
ATOM 3559 N N . ARG A 1 448 ? 9.014 7.065 -24.923 1.00 94.44 448 ARG A N 1
ATOM 3560 C CA . ARG A 1 448 ? 7.709 6.754 -25.517 1.00 94.44 448 ARG A CA 1
ATOM 3561 C C . ARG A 1 448 ? 6.710 6.311 -24.453 1.00 94.44 448 ARG A C 1
ATOM 3563 O O . ARG A 1 448 ? 5.539 6.671 -24.551 1.00 94.44 448 ARG A O 1
ATOM 3570 N N . SER A 1 449 ? 7.161 5.549 -23.462 1.00 92.31 449 SER A N 1
ATOM 3571 C CA . SER A 1 449 ? 6.310 5.058 -22.382 1.00 92.31 449 SER A CA 1
ATOM 3572 C C . SER A 1 449 ? 5.919 6.160 -21.406 1.00 92.31 449 SER A C 1
ATOM 3574 O O . SER A 1 449 ? 4.731 6.297 -21.139 1.00 92.31 449 SER A O 1
ATOM 3576 N N . VAL A 1 450 ? 6.875 6.982 -20.959 1.00 90.06 450 VAL A N 1
ATOM 3577 C CA . VAL A 1 450 ? 6.620 8.130 -20.070 1.00 90.06 450 VAL A CA 1
ATOM 3578 C C . VAL A 1 450 ? 5.671 9.128 -20.727 1.00 90.06 450 VAL A C 1
ATOM 3580 O O . VAL A 1 450 ? 4.726 9.582 -20.099 1.00 90.06 450 VAL A O 1
ATOM 3583 N N . ARG A 1 451 ? 5.845 9.418 -22.024 1.00 90.00 451 ARG A N 1
ATOM 3584 C CA . ARG A 1 451 ? 4.953 10.329 -22.767 1.00 90.00 451 ARG A CA 1
ATOM 3585 C C . ARG A 1 451 ? 3.496 9.846 -22.825 1.00 90.00 451 ARG A C 1
ATOM 3587 O O . ARG A 1 451 ? 2.612 10.656 -23.088 1.00 90.00 451 ARG A O 1
ATOM 3594 N N . ARG A 1 452 ? 3.255 8.542 -22.665 1.00 88.12 452 ARG A N 1
ATOM 3595 C CA . ARG A 1 452 ? 1.923 7.918 -22.723 1.00 88.12 452 ARG A CA 1
ATOM 3596 C C . ARG A 1 452 ? 1.306 7.691 -21.339 1.00 88.12 452 ARG A C 1
ATOM 3598 O O . ARG A 1 452 ? 0.229 7.110 -21.282 1.00 88.12 452 ARG A O 1
ATOM 3605 N N . SER A 1 453 ? 1.975 8.095 -20.262 1.00 87.00 453 SER A N 1
ATOM 3606 C CA . SER A 1 453 ? 1.506 7.924 -18.885 1.00 87.00 453 SER A CA 1
ATOM 3607 C C . SER A 1 453 ? 1.458 9.257 -18.140 1.00 87.00 453 SER A C 1
ATOM 3609 O O . SER A 1 453 ? 2.069 10.237 -18.563 1.00 87.00 453 SER A O 1
ATOM 3611 N N . GLU A 1 454 ? 0.796 9.263 -16.985 1.00 83.94 454 GLU A N 1
ATOM 3612 C CA . GLU A 1 454 ? 0.682 10.431 -16.092 1.00 83.94 454 GLU A CA 1
ATOM 3613 C C . GLU A 1 454 ? 2.045 10.913 -15.563 1.00 83.94 454 GLU A C 1
ATOM 3615 O O . GLU A 1 454 ? 2.224 12.082 -15.230 1.00 83.94 454 GLU A O 1
ATOM 3620 N N . ALA A 1 455 ? 3.066 10.049 -15.612 1.00 82.31 455 ALA A N 1
ATOM 3621 C CA . ALA A 1 455 ? 4.459 10.416 -15.357 1.00 82.31 455 ALA A CA 1
ATOM 3622 C C . ALA A 1 455 ? 4.963 11.604 -16.199 1.00 82.31 455 ALA A C 1
ATOM 3624 O O . ALA A 1 455 ? 5.877 12.307 -15.766 1.00 82.31 455 ALA A O 1
ATOM 3625 N N . LYS A 1 456 ? 4.388 11.850 -17.388 1.00 86.00 456 LYS A N 1
ATOM 3626 C CA . LYS A 1 456 ? 4.732 13.016 -18.215 1.00 86.00 456 LYS A CA 1
ATOM 3627 C C . LYS A 1 456 ? 4.446 14.329 -17.488 1.00 86.00 456 LYS A C 1
ATOM 3629 O O . LYS A 1 456 ? 5.272 15.237 -17.546 1.00 86.00 456 LYS A O 1
ATOM 3634 N N . ASP A 1 457 ? 3.296 14.420 -16.829 1.00 85.81 457 ASP A N 1
ATOM 3635 C CA . ASP A 1 457 ? 2.833 15.657 -16.202 1.00 85.81 457 ASP A CA 1
ATOM 3636 C C . ASP A 1 457 ? 3.684 16.001 -14.975 1.00 85.81 457 ASP A C 1
ATOM 3638 O O . ASP A 1 457 ? 3.903 17.173 -14.685 1.00 85.81 457 ASP A O 1
ATOM 3642 N N . MET A 1 458 ? 4.233 14.978 -14.310 1.00 82.06 458 MET A N 1
ATOM 3643 C CA . MET A 1 458 ? 5.125 15.132 -13.161 1.00 82.06 458 MET A CA 1
ATOM 3644 C C . MET A 1 458 ? 6.575 15.451 -13.554 1.00 82.06 458 MET A C 1
ATOM 3646 O O . MET A 1 458 ? 7.201 16.323 -12.963 1.00 82.06 458 MET A O 1
ATOM 3650 N N . LEU A 1 459 ? 7.132 14.746 -14.547 1.00 84.69 459 LEU A N 1
ATOM 3651 C CA . LEU A 1 459 ? 8.528 14.938 -14.973 1.00 84.69 459 LEU A CA 1
ATOM 3652 C C . LEU A 1 459 ? 8.719 16.171 -15.872 1.00 84.69 459 LEU A C 1
ATOM 3654 O O . LEU A 1 459 ? 9.828 16.698 -15.972 1.00 84.69 459 LEU A O 1
ATOM 3658 N N . GLY A 1 460 ? 7.655 16.622 -16.538 1.00 87.69 460 GLY A N 1
ATOM 3659 C CA . GLY A 1 460 ? 7.658 17.795 -17.403 1.00 87.69 460 GLY A CA 1
ATOM 3660 C C . GLY A 1 460 ? 8.210 17.555 -18.814 1.00 87.69 460 GLY A C 1
ATOM 3661 O O . GLY A 1 460 ? 8.884 16.565 -19.121 1.00 87.69 460 GLY A O 1
ATOM 3662 N N . ASP A 1 461 ? 7.919 18.502 -19.710 1.00 90.19 461 ASP A N 1
ATOM 3663 C CA . ASP A 1 461 ? 8.327 18.430 -21.120 1.00 90.19 461 ASP A CA 1
ATOM 3664 C C . ASP A 1 461 ? 9.851 18.550 -21.307 1.00 90.19 461 ASP A C 1
ATOM 3666 O O . ASP A 1 461 ? 10.404 17.947 -22.234 1.00 90.19 461 ASP A O 1
ATOM 3670 N N . ASP A 1 462 ? 10.546 19.245 -20.401 1.00 91.00 462 ASP A N 1
ATOM 3671 C CA . ASP A 1 462 ? 12.006 19.388 -20.423 1.00 91.00 462 ASP A CA 1
ATOM 3672 C C . ASP A 1 462 ? 12.705 18.032 -20.289 1.00 91.00 462 ASP A C 1
ATOM 3674 O O . ASP A 1 462 ? 13.610 17.712 -21.067 1.00 91.00 462 ASP A O 1
ATOM 3678 N N . TRP A 1 463 ? 12.239 17.183 -19.366 1.00 91.75 463 TRP A N 1
ATOM 3679 C CA . TRP A 1 463 ? 12.776 15.836 -19.179 1.00 91.75 463 TRP A CA 1
ATOM 3680 C C . TRP A 1 463 ? 12.625 15.001 -20.455 1.00 91.75 463 TRP A C 1
ATOM 3682 O O . TRP A 1 463 ? 13.580 14.360 -20.910 1.00 91.75 463 TRP A O 1
ATOM 3692 N N . VAL A 1 464 ? 11.449 15.063 -21.091 1.00 92.81 464 VAL A N 1
ATOM 3693 C CA . VAL A 1 464 ? 11.170 14.368 -22.357 1.00 92.81 464 VAL A CA 1
ATOM 3694 C C . VAL A 1 464 ? 12.085 14.882 -23.468 1.00 92.81 464 VAL A C 1
ATOM 3696 O O . VAL A 1 464 ? 12.617 14.089 -24.251 1.00 92.81 464 VAL A O 1
ATOM 3699 N N . GLN A 1 465 ? 12.297 16.197 -23.552 1.00 93.81 465 GLN A N 1
ATOM 3700 C CA . GLN A 1 465 ? 13.149 16.795 -24.574 1.00 93.81 465 GLN A CA 1
ATOM 3701 C C . GLN A 1 465 ? 14.623 16.417 -24.386 1.00 93.81 465 GLN A C 1
ATOM 3703 O O . GLN A 1 465 ? 15.288 16.088 -25.372 1.00 93.81 465 GLN A O 1
ATOM 3708 N N . ILE A 1 466 ? 15.124 16.414 -23.148 1.00 93.75 466 ILE A N 1
ATOM 3709 C CA . ILE A 1 466 ? 16.489 15.983 -22.818 1.00 93.75 466 ILE A CA 1
ATOM 3710 C C . ILE A 1 466 ? 16.706 14.540 -23.279 1.00 93.75 466 ILE A C 1
ATOM 3712 O O . ILE A 1 466 ? 17.628 14.273 -24.049 1.00 93.75 466 ILE A O 1
ATOM 3716 N N . HIS A 1 467 ? 15.815 13.618 -22.911 1.00 94.38 467 HIS A N 1
ATOM 3717 C CA . HIS A 1 467 ? 15.980 12.208 -23.267 1.00 94.38 467 HIS A CA 1
ATOM 3718 C C . HIS A 1 467 ? 15.796 11.953 -24.769 1.00 94.38 467 HIS A C 1
ATOM 3720 O O . HIS A 1 467 ? 16.513 11.134 -25.341 1.00 94.38 467 HIS A O 1
ATOM 3726 N N . ARG A 1 468 ? 14.937 12.711 -25.468 1.00 94.94 468 ARG A N 1
ATOM 3727 C CA . ARG A 1 468 ? 14.892 12.688 -26.944 1.00 94.94 468 ARG A CA 1
ATOM 3728 C C . ARG A 1 468 ? 16.216 13.107 -27.577 1.00 94.94 468 ARG A C 1
ATOM 3730 O O . ARG A 1 468 ? 16.622 12.509 -28.572 1.00 94.94 468 ARG A O 1
ATOM 3737 N N . ARG A 1 469 ? 16.896 14.119 -27.025 1.00 96.69 469 ARG A N 1
ATOM 3738 C CA . ARG A 1 469 ? 18.228 14.523 -27.506 1.00 96.69 469 ARG A CA 1
ATOM 3739 C C . ARG A 1 469 ? 19.252 13.411 -27.283 1.00 96.69 469 ARG A C 1
ATOM 3741 O O . ARG A 1 469 ? 20.051 13.173 -28.181 1.00 96.69 469 ARG A O 1
ATOM 3748 N N . ILE A 1 470 ? 19.185 12.696 -26.159 1.00 95.94 470 ILE A N 1
ATOM 3749 C CA . ILE A 1 470 ? 20.055 11.540 -25.884 1.00 95.94 470 ILE A CA 1
ATOM 3750 C C . ILE A 1 470 ? 19.819 10.415 -26.909 1.00 95.94 470 ILE A C 1
ATOM 3752 O O . ILE A 1 470 ? 20.776 9.906 -27.490 1.00 95.94 470 ILE A O 1
ATOM 3756 N N . VAL A 1 471 ? 18.560 10.084 -27.230 1.00 96.94 471 VAL A N 1
ATOM 3757 C CA . VAL A 1 471 ? 18.231 9.112 -28.298 1.00 96.94 471 VAL A CA 1
ATOM 3758 C C . VAL A 1 471 ? 18.869 9.523 -29.629 1.00 96.94 471 VAL A C 1
ATOM 3760 O O . VAL A 1 471 ? 19.513 8.710 -30.290 1.00 96.94 471 VAL A O 1
ATOM 3763 N N . GLN A 1 472 ? 18.757 10.802 -30.001 1.00 96.19 472 GLN A N 1
ATOM 3764 C CA . GLN A 1 472 ? 19.361 11.324 -31.230 1.00 96.19 472 GLN A CA 1
ATOM 3765 C C . GLN A 1 472 ? 20.896 11.315 -31.200 1.00 96.19 472 GLN A C 1
ATOM 3767 O O . GLN A 1 472 ? 21.536 11.084 -32.226 1.00 96.19 472 GLN A O 1
ATOM 3772 N N . GLN A 1 473 ? 21.516 11.544 -30.041 1.00 96.81 473 GLN A N 1
ATOM 3773 C CA . GLN A 1 473 ? 22.967 11.422 -29.884 1.00 96.81 473 GLN A CA 1
ATOM 3774 C C . GLN A 1 473 ? 23.430 9.985 -30.143 1.00 96.81 473 GLN A C 1
ATOM 3776 O O . GLN A 1 473 ? 24.359 9.788 -30.929 1.00 96.81 473 GLN A O 1
ATOM 3781 N N . HIS A 1 474 ? 22.749 8.986 -29.574 1.00 97.31 474 HIS A N 1
ATOM 3782 C CA . HIS A 1 474 ? 23.057 7.579 -29.834 1.00 97.31 474 HIS A CA 1
ATOM 3783 C C . HIS A 1 474 ? 22.834 7.194 -31.301 1.00 97.31 474 HIS A C 1
ATOM 3785 O O . HIS A 1 474 ? 23.704 6.554 -31.890 1.00 97.31 474 HIS A O 1
ATOM 3791 N N . ALA A 1 475 ? 21.744 7.647 -31.931 1.00 95.69 475 ALA A N 1
ATOM 3792 C CA . ALA A 1 475 ? 21.492 7.420 -33.358 1.00 95.69 475 ALA A CA 1
ATOM 3793 C C . ALA A 1 475 ? 22.618 7.993 -34.245 1.00 95.69 475 ALA A C 1
ATOM 3795 O O . ALA A 1 475 ? 23.122 7.329 -35.156 1.00 95.69 475 ALA A O 1
ATOM 3796 N N . ASN A 1 476 ? 23.081 9.211 -33.945 1.00 95.44 476 ASN A N 1
ATOM 3797 C CA . ASN A 1 476 ? 24.188 9.842 -34.664 1.00 95.44 476 ASN A CA 1
ATOM 3798 C C . ASN A 1 476 ? 25.527 9.133 -34.431 1.00 95.44 476 ASN A C 1
ATOM 3800 O O . ASN A 1 476 ? 26.306 8.970 -35.374 1.00 95.44 476 ASN A O 1
ATOM 3804 N N . GLN A 1 477 ? 25.796 8.688 -33.203 1.00 96.19 477 GLN A N 1
ATOM 3805 C CA . GLN A 1 477 ? 27.019 7.960 -32.882 1.00 96.19 477 GLN A CA 1
ATOM 3806 C C . GLN A 1 477 ? 27.030 6.574 -33.536 1.00 96.19 477 GLN A C 1
ATOM 3808 O O . GLN A 1 477 ? 28.045 6.191 -34.116 1.00 96.19 477 GLN A O 1
ATOM 3813 N N . TYR A 1 478 ? 25.897 5.866 -33.536 1.00 95.81 478 TYR A N 1
ATOM 3814 C CA . TYR A 1 478 ? 25.700 4.641 -34.310 1.00 95.81 478 TYR A CA 1
ATOM 3815 C C . TYR A 1 478 ? 26.026 4.872 -35.794 1.00 95.81 478 TYR A C 1
ATOM 3817 O O . TYR A 1 478 ? 26.826 4.128 -36.371 1.00 95.81 478 TYR A O 1
ATOM 3825 N N . LYS A 1 479 ? 25.467 5.931 -36.401 1.00 93.25 479 LYS A N 1
ATOM 3826 C CA . LYS A 1 479 ? 25.702 6.266 -37.813 1.00 93.25 479 LYS A CA 1
ATOM 3827 C C . LYS A 1 479 ? 27.187 6.506 -38.080 1.00 93.25 479 LYS A C 1
ATOM 3829 O O . LYS A 1 479 ? 27.753 5.949 -39.016 1.00 93.25 479 LYS A O 1
ATOM 3834 N N . ARG A 1 480 ? 27.837 7.299 -37.226 1.00 93.62 480 ARG A N 1
ATOM 3835 C CA . ARG A 1 480 ? 29.264 7.616 -37.341 1.00 93.62 480 ARG A CA 1
ATOM 3836 C C . ARG A 1 480 ? 30.138 6.368 -37.222 1.00 93.62 480 ARG A C 1
ATOM 3838 O O . ARG A 1 480 ? 31.032 6.198 -38.039 1.00 93.62 480 ARG A O 1
ATOM 3845 N N . ILE A 1 481 ? 29.901 5.508 -36.232 1.00 94.19 481 ILE A N 1
ATOM 3846 C CA . ILE A 1 481 ? 30.718 4.306 -36.004 1.00 94.19 481 ILE A CA 1
ATOM 3847 C C . ILE A 1 481 ? 30.529 3.297 -37.142 1.00 94.19 481 ILE A C 1
ATOM 3849 O O . ILE A 1 481 ? 31.516 2.820 -37.699 1.00 94.19 481 ILE A O 1
ATOM 3853 N N . SER A 1 482 ? 29.277 2.999 -37.498 1.00 93.19 482 SER A N 1
ATOM 3854 C CA . SER A 1 482 ? 28.945 1.957 -38.479 1.00 93.19 482 SER A CA 1
ATOM 3855 C C . SER A 1 482 ? 29.393 2.311 -39.893 1.00 93.19 482 SER A C 1
ATOM 3857 O O . SER A 1 482 ? 29.899 1.455 -40.613 1.00 93.19 482 SER A O 1
ATOM 3859 N N . TRP A 1 483 ? 29.231 3.577 -40.292 1.00 92.88 483 TRP A N 1
ATOM 3860 C CA . TRP A 1 483 ? 29.352 3.978 -41.696 1.00 92.88 483 TRP A CA 1
ATOM 3861 C C . TRP A 1 483 ? 30.630 4.748 -42.022 1.00 92.88 483 TRP A C 1
ATOM 3863 O O . TRP A 1 483 ? 30.924 4.936 -43.199 1.00 92.88 483 TRP A O 1
ATOM 3873 N N . ALA A 1 484 ? 31.431 5.168 -41.033 1.00 91.50 484 ALA A N 1
ATOM 3874 C CA . ALA A 1 484 ? 32.639 5.958 -41.297 1.00 91.50 484 ALA A CA 1
ATOM 3875 C C . ALA A 1 484 ? 33.625 5.261 -42.246 1.00 91.50 484 ALA A C 1
ATOM 3877 O O . ALA A 1 484 ? 34.132 5.906 -43.161 1.00 91.50 484 ALA A O 1
ATOM 3878 N N . LYS A 1 485 ? 33.879 3.958 -42.060 1.00 87.75 485 LYS A N 1
ATOM 3879 C CA . LYS A 1 485 ? 34.819 3.204 -42.911 1.00 87.75 485 LYS A CA 1
ATOM 3880 C C . LYS A 1 485 ? 34.321 3.103 -44.357 1.00 87.75 485 LYS A C 1
ATOM 3882 O O . LYS A 1 485 ? 35.078 3.392 -45.280 1.00 87.75 485 LYS A O 1
ATOM 3887 N N . ILE A 1 486 ? 33.032 2.810 -44.539 1.00 91.00 486 ILE A N 1
ATOM 3888 C CA . ILE A 1 486 ? 32.389 2.724 -45.857 1.00 91.00 486 ILE A CA 1
ATOM 3889 C C . ILE A 1 486 ? 32.432 4.086 -46.559 1.00 91.00 486 ILE A C 1
ATOM 3891 O O . ILE A 1 486 ? 32.834 4.184 -47.717 1.00 91.00 486 ILE A O 1
ATOM 3895 N N . LEU A 1 487 ? 32.093 5.165 -45.849 1.00 89.81 487 LEU A N 1
ATOM 3896 C CA . LEU A 1 487 ? 32.129 6.524 -46.396 1.00 89.81 487 LEU A CA 1
ATOM 3897 C C . LEU A 1 487 ? 33.558 6.985 -46.724 1.00 89.81 487 LEU A C 1
ATOM 3899 O O . LEU A 1 487 ? 33.766 7.708 -47.701 1.00 89.81 487 LEU A O 1
ATOM 3903 N N . GLN A 1 488 ? 34.563 6.533 -45.969 1.00 87.94 488 GLN A N 1
ATOM 3904 C CA . GLN A 1 488 ? 35.971 6.790 -46.273 1.00 87.94 488 GLN A CA 1
ATOM 3905 C C . GLN A 1 488 ? 36.405 6.114 -47.583 1.00 87.94 488 GLN A C 1
ATOM 3907 O O . GLN A 1 488 ? 37.152 6.718 -48.356 1.00 87.94 488 GLN A O 1
ATOM 3912 N N . CYS A 1 489 ? 35.905 4.909 -47.887 1.00 85.69 489 CYS A N 1
ATOM 3913 C CA . CYS A 1 489 ? 36.156 4.252 -49.175 1.00 85.69 489 CYS A CA 1
ATOM 3914 C C . CYS A 1 489 ? 35.627 5.082 -50.354 1.00 85.69 489 CYS A C 1
ATOM 3916 O O . CYS A 1 489 ? 36.304 5.177 -51.382 1.00 85.69 489 CYS A O 1
ATOM 3918 N N . LEU A 1 490 ? 34.470 5.727 -50.167 1.00 85.38 490 LEU A N 1
ATOM 3919 C CA . LEU A 1 490 ? 33.793 6.566 -51.163 1.00 85.38 490 LEU A CA 1
ATOM 3920 C C . LEU A 1 490 ? 34.368 7.987 -51.275 1.00 85.38 490 LEU A C 1
ATOM 3922 O O . LEU A 1 490 ? 34.067 8.701 -52.232 1.00 85.38 490 LEU A O 1
ATOM 3926 N N . THR A 1 491 ? 35.219 8.400 -50.332 1.00 81.88 491 THR A N 1
ATOM 3927 C CA . THR A 1 491 ? 35.842 9.729 -50.324 1.00 81.88 491 THR A CA 1
ATOM 3928 C C . THR A 1 491 ? 37.256 9.668 -50.899 1.00 81.88 491 THR A C 1
ATOM 3930 O O . THR A 1 491 ? 38.095 8.876 -50.463 1.00 81.88 491 THR A O 1
ATOM 3933 N N . VAL A 1 492 ? 37.551 10.542 -51.864 1.00 66.12 492 VAL A N 1
ATOM 3934 C CA . VAL A 1 492 ? 38.901 10.721 -52.422 1.00 66.12 492 VAL A CA 1
ATOM 3935 C C . VAL A 1 492 ? 39.482 12.025 -51.870 1.00 66.12 492 VAL A C 1
ATOM 3937 O O . VAL A 1 492 ? 38.862 13.073 -52.073 1.00 66.12 492 VAL A O 1
ATOM 3940 N N . PRO A 1 493 ? 40.629 11.999 -51.160 1.00 60.16 493 PRO A N 1
ATOM 3941 C CA . PRO A 1 493 ? 41.258 13.212 -50.647 1.00 60.16 493 PRO A CA 1
ATOM 3942 C C . PRO A 1 493 ? 41.574 14.182 -51.789 1.00 60.16 493 PRO A C 1
ATOM 3944 O O . PRO A 1 493 ? 42.138 13.790 -52.809 1.00 60.16 493 PRO A O 1
ATOM 3947 N N . ALA A 1 494 ? 41.274 15.470 -51.603 1.00 51.75 494 ALA A N 1
ATOM 3948 C CA . ALA A 1 494 ? 41.532 16.510 -52.606 1.00 51.75 494 ALA A CA 1
ATOM 3949 C C . ALA A 1 494 ? 43.018 16.617 -53.021 1.00 51.75 494 ALA A C 1
ATOM 3951 O O . ALA A 1 494 ? 43.317 17.141 -54.090 1.00 51.75 494 ALA A O 1
ATOM 3952 N N . SER A 1 495 ? 43.940 16.075 -52.217 1.00 48.41 495 SER A N 1
ATOM 3953 C CA . SER A 1 495 ? 45.378 16.018 -52.512 1.00 48.41 495 SER A CA 1
ATOM 3954 C C . SER A 1 495 ? 45.760 15.025 -53.623 1.00 48.41 495 SER A C 1
ATOM 3956 O O . SER A 1 495 ? 46.879 15.094 -54.118 1.00 48.41 495 SER A O 1
ATOM 3958 N N . GLU A 1 496 ? 44.863 14.123 -54.037 1.00 50.41 496 GLU A N 1
ATOM 3959 C CA . GLU A 1 496 ? 45.103 13.149 -55.119 1.00 50.41 496 GLU A CA 1
ATOM 3960 C C . GLU A 1 496 ? 44.518 13.602 -56.472 1.00 50.41 496 GLU A C 1
ATOM 3962 O O . GLU A 1 496 ? 44.505 12.841 -57.441 1.00 50.41 496 GLU A O 1
ATOM 3967 N N . ASN A 1 497 ? 44.017 14.840 -56.565 1.00 48.94 497 ASN A N 1
ATOM 3968 C CA . ASN A 1 497 ? 43.214 15.286 -57.707 1.00 48.94 497 ASN A CA 1
ATOM 3969 C C . ASN A 1 497 ? 43.970 15.452 -59.029 1.00 48.94 497 ASN A C 1
ATOM 3971 O O . ASN A 1 497 ? 43.305 15.540 -60.056 1.00 48.94 497 ASN A O 1
ATOM 3975 N N . ASN A 1 498 ? 45.304 15.449 -59.044 1.00 49.09 498 ASN A N 1
ATOM 3976 C CA . ASN A 1 498 ? 46.067 15.614 -60.279 1.00 49.09 498 ASN A CA 1
ATOM 3977 C C . ASN A 1 498 ? 47.093 14.477 -60.431 1.00 49.09 498 ASN A C 1
ATOM 3979 O O . ASN A 1 498 ? 48.157 14.484 -59.821 1.00 49.09 498 ASN A O 1
ATOM 3983 N N . ASN A 1 499 ? 46.737 13.497 -61.269 1.00 52.69 499 ASN A N 1
ATOM 3984 C CA . ASN A 1 499 ? 47.576 12.427 -61.839 1.00 52.69 499 ASN A CA 1
ATOM 3985 C C . ASN A 1 499 ? 48.032 11.250 -60.946 1.00 52.69 499 ASN A C 1
ATOM 3987 O O . ASN A 1 499 ? 48.752 10.389 -61.447 1.00 52.69 499 ASN A O 1
ATOM 3991 N N . ALA A 1 500 ? 47.582 11.130 -59.690 1.00 55.34 500 ALA A N 1
ATOM 3992 C CA . ALA A 1 500 ? 48.012 10.038 -58.795 1.00 55.34 500 ALA A CA 1
ATOM 3993 C C . ALA A 1 500 ? 47.005 8.877 -58.614 1.00 55.34 500 ALA A C 1
ATOM 3995 O O . ALA A 1 500 ? 47.391 7.800 -58.160 1.00 55.34 500 ALA A O 1
ATOM 3996 N N . VAL A 1 501 ? 45.724 9.043 -58.973 1.00 65.69 501 VAL A N 1
ATOM 3997 C CA . VAL A 1 501 ? 44.715 7.983 -58.779 1.00 65.69 501 VAL A CA 1
ATOM 3998 C C . VAL A 1 501 ? 44.818 6.942 -59.894 1.00 65.69 501 VAL A C 1
ATOM 4000 O O . VAL A 1 501 ? 44.301 7.120 -60.998 1.00 65.69 501 VAL A O 1
ATOM 4003 N N . THR A 1 502 ? 45.488 5.827 -59.610 1.00 74.44 502 THR A N 1
ATOM 4004 C CA . THR A 1 502 ? 45.618 4.725 -60.571 1.00 74.44 502 THR A CA 1
ATOM 4005 C C . THR A 1 502 ? 44.329 3.903 -60.667 1.00 74.44 502 THR A C 1
ATOM 4007 O O . THR A 1 502 ? 43.589 3.733 -59.695 1.00 74.44 502 THR A O 1
ATOM 4010 N N . ARG A 1 503 ? 44.072 3.308 -61.841 1.00 79.44 503 ARG A N 1
ATOM 4011 C CA . ARG A 1 503 ? 42.960 2.356 -62.050 1.00 79.44 503 ARG A CA 1
ATOM 4012 C C . ARG A 1 503 ? 42.968 1.219 -61.016 1.00 79.44 503 ARG A C 1
ATOM 4014 O O . ARG A 1 503 ? 41.904 0.737 -60.639 1.00 79.44 503 ARG A O 1
ATOM 4021 N N . THR A 1 504 ? 44.148 0.800 -60.558 1.00 81.75 504 THR A N 1
ATOM 4022 C CA . THR A 1 504 ? 44.319 -0.217 -59.511 1.00 81.75 504 THR A CA 1
ATOM 4023 C C . THR A 1 504 ? 43.764 0.260 -58.168 1.00 81.75 504 THR A C 1
ATOM 4025 O O . THR A 1 504 ? 42.939 -0.432 -57.587 1.00 81.75 504 THR A O 1
ATOM 4028 N N . MET A 1 505 ? 44.083 1.487 -57.740 1.00 82.81 505 MET A N 1
ATOM 4029 C CA . MET A 1 505 ? 43.547 2.063 -56.496 1.00 82.81 505 MET A CA 1
ATOM 4030 C C . MET A 1 505 ? 42.017 2.187 -56.513 1.00 82.81 505 MET A C 1
ATOM 4032 O O . MET A 1 505 ? 41.360 1.945 -55.504 1.00 82.81 505 MET A O 1
ATOM 4036 N N . ILE A 1 506 ? 41.430 2.537 -57.664 1.00 83.94 506 ILE A N 1
ATOM 4037 C CA . ILE A 1 506 ? 39.968 2.611 -57.823 1.00 83.94 506 ILE A CA 1
ATOM 4038 C C . ILE A 1 506 ? 39.345 1.215 -57.683 1.00 83.94 506 ILE A C 1
ATOM 4040 O O . ILE A 1 506 ? 38.359 1.051 -56.966 1.00 83.94 506 ILE A O 1
ATOM 4044 N N . LYS A 1 507 ? 39.935 0.198 -58.328 1.00 85.00 507 LYS A N 1
ATOM 4045 C CA . LYS A 1 507 ? 39.506 -1.204 -58.201 1.00 85.00 507 LYS A CA 1
ATOM 4046 C C . LYS A 1 507 ? 39.562 -1.692 -56.755 1.00 85.00 507 LYS A C 1
ATOM 4048 O O . LYS A 1 507 ? 38.616 -2.334 -56.302 1.00 85.00 507 LYS A O 1
ATOM 4053 N N . ASP A 1 508 ? 40.627 -1.355 -56.036 1.00 86.00 508 ASP A N 1
ATOM 4054 C CA . ASP A 1 508 ? 40.798 -1.734 -54.633 1.00 86.00 508 ASP A CA 1
ATOM 4055 C C . ASP A 1 508 ? 39.764 -1.047 -53.731 1.00 86.00 508 ASP A C 1
ATOM 4057 O O . ASP A 1 508 ? 39.206 -1.691 -52.842 1.00 86.00 508 ASP A O 1
ATOM 4061 N N . ARG A 1 509 ? 39.419 0.220 -54.000 1.00 87.81 509 ARG A N 1
ATOM 4062 C CA . ARG A 1 509 ? 38.337 0.932 -53.294 1.00 87.81 509 ARG A CA 1
ATOM 4063 C C . ARG A 1 509 ? 36.961 0.314 -53.540 1.00 87.81 509 ARG A C 1
ATOM 4065 O O . ARG A 1 509 ? 36.228 0.131 -52.575 1.00 87.81 509 ARG A O 1
ATOM 4072 N N . PHE A 1 510 ? 36.625 -0.046 -54.784 1.00 88.75 510 PHE A N 1
ATOM 4073 C CA . PHE A 1 510 ? 35.373 -0.756 -55.091 1.00 88.75 510 PHE A CA 1
ATOM 4074 C C . PHE A 1 510 ? 35.300 -2.107 -54.382 1.00 88.75 510 PHE A C 1
ATOM 4076 O O . PHE A 1 510 ? 34.285 -2.419 -53.771 1.00 88.75 510 PHE A O 1
ATOM 4083 N N . LYS A 1 511 ? 36.388 -2.885 -54.412 1.00 89.44 511 LYS A N 1
ATOM 4084 C CA . LYS A 1 511 ? 36.446 -4.169 -53.709 1.00 89.44 511 LYS A CA 1
ATOM 4085 C C . LYS A 1 511 ? 36.256 -3.986 -52.200 1.00 89.44 511 LYS A C 1
ATOM 4087 O O . LYS A 1 511 ? 35.405 -4.633 -51.612 1.00 89.44 511 LYS A O 1
ATOM 4092 N N . THR A 1 512 ? 36.992 -3.048 -51.607 1.00 90.56 512 THR A N 1
ATOM 4093 C CA . THR A 1 512 ? 36.902 -2.744 -50.173 1.00 90.56 512 THR A CA 1
ATOM 4094 C C . THR A 1 512 ? 35.499 -2.276 -49.781 1.00 90.56 512 THR A C 1
ATOM 4096 O O . THR A 1 512 ? 35.001 -2.662 -48.730 1.00 90.56 512 THR A O 1
ATOM 4099 N N . PHE A 1 513 ? 34.846 -1.466 -50.620 1.00 93.12 513 PHE A N 1
ATOM 4100 C CA . PHE A 1 513 ? 33.457 -1.064 -50.410 1.00 93.12 513 PHE A CA 1
ATOM 4101 C C . PHE A 1 513 ? 32.513 -2.272 -50.437 1.00 93.12 513 PHE A C 1
ATOM 4103 O O . PHE A 1 513 ? 31.702 -2.408 -49.525 1.00 93.12 513 PHE A O 1
ATOM 4110 N N . ASN A 1 514 ? 32.643 -3.151 -51.439 1.00 92.44 514 ASN A N 1
ATOM 4111 C CA . ASN A 1 514 ? 31.793 -4.335 -51.579 1.00 92.44 514 ASN A CA 1
ATOM 4112 C C . ASN A 1 514 ? 31.939 -5.280 -50.377 1.00 92.44 514 ASN A C 1
ATOM 4114 O O . ASN A 1 514 ? 30.933 -5.701 -49.814 1.00 92.44 514 ASN A O 1
ATOM 4118 N N . ASP A 1 515 ? 33.177 -5.540 -49.947 1.00 91.62 515 ASP A N 1
ATOM 4119 C CA . ASP A 1 515 ? 33.461 -6.395 -48.792 1.00 91.62 515 ASP A CA 1
ATOM 4120 C C . ASP A 1 515 ? 32.873 -5.778 -47.499 1.00 91.62 515 ASP A C 1
ATOM 4122 O O . ASP A 1 515 ? 32.239 -6.466 -46.701 1.00 91.62 515 ASP A O 1
ATOM 4126 N N . GLN A 1 516 ? 33.021 -4.457 -47.300 1.00 92.19 516 GLN A N 1
ATOM 4127 C CA . GLN A 1 516 ? 32.513 -3.779 -46.099 1.00 92.19 516 GLN A CA 1
ATOM 4128 C C . GLN A 1 516 ? 30.985 -3.667 -46.048 1.00 92.19 516 GLN A C 1
ATOM 4130 O O . GLN A 1 516 ? 30.417 -3.776 -44.961 1.00 92.19 516 GLN A O 1
ATOM 4135 N N . ILE A 1 517 ? 30.311 -3.408 -47.175 1.00 93.12 517 ILE A N 1
ATOM 4136 C CA . ILE A 1 517 ? 28.846 -3.286 -47.188 1.00 93.12 517 ILE A CA 1
ATOM 4137 C C . ILE A 1 517 ? 28.174 -4.644 -46.966 1.00 93.12 517 ILE A C 1
ATOM 4139 O O . ILE A 1 517 ? 27.178 -4.708 -46.250 1.00 93.12 517 ILE A O 1
ATOM 4143 N N . GLU A 1 518 ? 28.748 -5.726 -47.502 1.00 92.75 518 GLU A N 1
ATOM 4144 C CA . GLU A 1 518 ? 28.259 -7.092 -47.296 1.00 92.75 518 GLU A CA 1
ATOM 4145 C C . GLU A 1 518 ? 28.441 -7.531 -45.836 1.00 92.75 518 GLU A C 1
ATOM 4147 O O . GLU A 1 518 ? 27.487 -7.987 -45.204 1.00 92.75 518 GLU A O 1
ATOM 4152 N N . GLU A 1 519 ? 29.622 -7.294 -45.248 1.00 92.62 519 GLU A N 1
ATOM 4153 C CA . GLU A 1 519 ? 29.872 -7.567 -43.826 1.00 92.62 519 GLU A CA 1
ATOM 4154 C C . GLU A 1 519 ? 28.931 -6.754 -42.919 1.00 92.62 519 GLU A C 1
ATOM 4156 O O . GLU A 1 519 ? 28.421 -7.257 -41.913 1.00 92.62 519 GLU A O 1
ATOM 4161 N N . LEU A 1 520 ? 28.691 -5.481 -43.249 1.00 93.12 520 LEU A N 1
ATOM 4162 C CA . LEU A 1 520 ? 27.785 -4.636 -42.478 1.00 93.12 520 LEU A CA 1
ATOM 4163 C C . LEU A 1 520 ? 26.338 -5.126 -42.589 1.00 93.12 520 LEU A C 1
ATOM 4165 O O . LEU A 1 520 ? 25.677 -5.269 -41.560 1.00 93.12 520 LEU A O 1
ATOM 4169 N N . HIS A 1 521 ? 25.863 -5.422 -43.802 1.00 92.81 521 HIS A N 1
ATOM 4170 C CA . HIS A 1 521 ? 24.510 -5.930 -44.039 1.00 92.81 521 HIS A CA 1
ATOM 4171 C C . HIS A 1 521 ? 24.274 -7.252 -43.315 1.00 92.81 521 HIS A C 1
ATOM 4173 O O . HIS A 1 521 ? 23.288 -7.376 -42.586 1.00 92.81 521 HIS A O 1
ATOM 4179 N N . GLN A 1 522 ? 25.215 -8.195 -43.397 1.00 90.75 522 GLN A N 1
ATOM 4180 C CA . GLN A 1 522 ? 25.099 -9.488 -42.725 1.00 90.75 522 GLN A CA 1
ATOM 4181 C C . GLN A 1 522 ? 24.967 -9.348 -41.201 1.00 90.75 522 GLN A C 1
ATOM 4183 O O . GLN A 1 522 ? 24.219 -10.107 -40.574 1.00 90.75 522 GLN A O 1
ATOM 4188 N N . ARG A 1 523 ? 25.689 -8.392 -40.601 1.00 90.56 523 ARG A N 1
ATOM 4189 C CA . ARG A 1 523 ? 25.651 -8.133 -39.156 1.00 90.56 523 ARG A CA 1
ATOM 4190 C C . ARG A 1 523 ? 24.391 -7.374 -38.743 1.00 90.56 523 ARG A C 1
ATOM 4192 O O . ARG A 1 523 ? 23.685 -7.820 -37.845 1.00 90.56 523 ARG A O 1
ATOM 4199 N N . GLN A 1 524 ? 24.086 -6.255 -39.396 1.00 92.06 524 GLN A N 1
ATOM 4200 C CA . GLN A 1 524 ? 23.008 -5.350 -38.976 1.00 92.06 524 GLN A CA 1
ATOM 4201 C C . GLN A 1 524 ? 21.604 -5.851 -39.325 1.00 92.06 524 GLN A C 1
ATOM 4203 O O . GLN A 1 524 ? 20.643 -5.488 -38.650 1.00 92.06 524 GLN A O 1
ATOM 4208 N N . SER A 1 525 ? 21.479 -6.759 -40.295 1.00 89.75 525 SER A N 1
ATOM 4209 C CA . SER A 1 525 ? 20.222 -7.472 -40.576 1.00 89.75 525 SER A CA 1
ATOM 4210 C C . SER A 1 525 ? 19.857 -8.511 -39.503 1.00 89.75 525 SER A C 1
ATOM 4212 O O . SER A 1 525 ? 18.836 -9.187 -39.615 1.00 89.75 525 SER A O 1
ATOM 4214 N N . GLN A 1 526 ? 20.711 -8.710 -38.492 1.00 90.00 526 GLN A N 1
ATOM 4215 C CA . GLN A 1 526 ? 20.419 -9.529 -37.307 1.00 90.00 526 GLN A CA 1
ATOM 4216 C C . GLN A 1 526 ? 20.063 -8.681 -36.083 1.00 90.00 526 GLN A C 1
ATOM 4218 O O . GLN A 1 526 ? 19.715 -9.236 -35.045 1.00 90.00 526 GLN A O 1
ATOM 4223 N N . TRP A 1 527 ? 20.210 -7.358 -36.170 1.00 93.62 527 TRP A N 1
ATOM 4224 C CA . TRP A 1 527 ? 19.867 -6.447 -35.083 1.00 93.62 527 TRP A CA 1
ATOM 4225 C C . TRP A 1 527 ? 18.390 -6.081 -35.166 1.00 93.62 527 TRP A C 1
ATOM 4227 O O . TRP A 1 527 ? 17.782 -6.210 -36.225 1.00 93.62 527 TRP A O 1
ATOM 4237 N N . THR A 1 528 ? 17.816 -5.592 -34.070 1.00 94.38 528 THR A N 1
ATOM 4238 C CA . THR A 1 528 ? 16.390 -5.252 -34.012 1.00 94.38 528 THR A CA 1
ATOM 4239 C C . THR A 1 528 ? 16.196 -3.835 -33.487 1.00 94.38 528 THR A C 1
ATOM 4241 O O . THR A 1 528 ? 16.716 -3.470 -32.435 1.00 94.38 528 THR A O 1
ATOM 4244 N N . VAL A 1 529 ? 15.384 -3.036 -34.184 1.00 95.88 529 VAL A N 1
ATOM 4245 C CA . VAL A 1 529 ? 14.844 -1.759 -33.678 1.00 95.88 529 VAL A CA 1
ATOM 4246 C C . VAL A 1 529 ? 13.327 -1.917 -33.585 1.00 95.88 529 VAL A C 1
ATOM 4248 O O . VAL A 1 529 ? 12.658 -1.864 -34.617 1.00 95.88 529 VAL A O 1
ATOM 4251 N N . PRO A 1 530 ? 12.748 -2.164 -32.394 1.00 93.81 530 PRO A N 1
ATOM 4252 C CA . PRO A 1 530 ? 11.329 -2.519 -32.271 1.00 93.81 530 PRO A CA 1
ATOM 4253 C C . PRO A 1 530 ? 10.363 -1.440 -32.754 1.00 93.81 530 PRO A C 1
ATOM 4255 O O . PRO A 1 530 ? 9.327 -1.749 -33.335 1.00 93.81 530 PRO A O 1
ATOM 4258 N N . ASP A 1 531 ? 10.702 -0.176 -32.513 1.00 95.31 531 ASP A N 1
ATOM 4259 C CA . ASP A 1 531 ? 9.873 0.962 -32.884 1.00 95.31 531 ASP A CA 1
ATOM 4260 C C . ASP A 1 531 ? 9.997 1.258 -34.384 1.00 95.31 531 ASP A C 1
ATOM 4262 O O . ASP A 1 531 ? 11.087 1.532 -34.881 1.00 95.31 531 ASP A O 1
ATOM 4266 N N . SER A 1 532 ? 8.877 1.193 -35.105 1.00 94.06 532 SER A N 1
ATOM 4267 C CA . SER A 1 532 ? 8.848 1.369 -36.559 1.00 94.06 532 SER A CA 1
ATOM 4268 C C . SER A 1 532 ? 9.233 2.781 -37.000 1.00 94.06 532 SER A C 1
ATOM 4270 O O . SER A 1 532 ? 9.955 2.929 -37.977 1.00 94.06 532 SER A O 1
ATOM 4272 N N . GLU A 1 533 ? 8.799 3.821 -36.283 1.00 93.94 533 GLU A N 1
ATOM 4273 C CA . GLU A 1 533 ? 9.115 5.210 -36.641 1.00 93.94 533 GLU A CA 1
ATOM 4274 C C . GLU A 1 533 ? 10.607 5.494 -36.447 1.00 93.94 533 GLU A C 1
ATOM 4276 O O . GLU A 1 533 ? 11.250 6.096 -37.308 1.00 93.94 533 GLU A O 1
ATOM 4281 N N . LEU A 1 534 ? 11.179 5.011 -35.339 1.00 95.06 534 LEU A N 1
ATOM 4282 C CA . LEU A 1 534 ? 12.611 5.109 -35.073 1.00 95.06 534 LEU A CA 1
ATOM 4283 C C . LEU A 1 534 ? 13.429 4.320 -36.102 1.00 95.06 534 LEU A C 1
ATOM 4285 O O . LEU A 1 534 ? 14.454 4.813 -36.573 1.00 95.06 534 LEU A O 1
ATOM 4289 N N . ARG A 1 535 ? 12.972 3.116 -36.465 1.00 95.69 535 ARG A N 1
ATOM 4290 C CA . ARG A 1 535 ? 13.624 2.260 -37.462 1.00 95.69 535 ARG A CA 1
ATOM 4291 C C . ARG A 1 535 ? 13.692 2.940 -38.824 1.00 95.69 535 ARG A C 1
ATOM 4293 O O . ARG A 1 535 ? 14.780 3.055 -39.382 1.00 95.69 535 ARG A O 1
ATOM 4300 N N . GLU A 1 536 ? 12.557 3.416 -39.329 1.00 94.56 536 GLU A N 1
ATOM 4301 C CA . GLU A 1 536 ? 12.495 4.088 -40.629 1.00 94.56 536 GLU A CA 1
ATOM 4302 C C . GLU A 1 536 ? 13.301 5.388 -40.630 1.00 94.56 536 GLU A C 1
ATOM 4304 O O . GLU A 1 536 ? 14.076 5.636 -41.551 1.00 94.56 536 GLU A O 1
ATOM 4309 N N . SER A 1 537 ? 13.219 6.177 -39.555 1.00 94.75 537 SER A N 1
ATOM 4310 C CA . SER A 1 537 ? 14.040 7.383 -39.387 1.00 94.75 537 SER A CA 1
ATOM 4311 C C . SER A 1 537 ? 15.541 7.075 -39.467 1.00 94.75 537 SER A C 1
ATOM 4313 O O . SER A 1 537 ? 16.290 7.780 -40.146 1.00 94.75 537 SER A O 1
ATOM 4315 N N . LEU A 1 538 ? 15.990 5.982 -38.840 1.00 94.69 538 LEU A N 1
ATOM 4316 C CA . LEU A 1 538 ? 17.390 5.567 -38.877 1.00 94.69 538 LEU A CA 1
ATOM 4317 C C . LEU A 1 538 ? 17.826 5.082 -40.266 1.00 94.69 538 LEU A C 1
ATOM 4319 O O . LEU A 1 538 ? 18.915 5.442 -40.718 1.00 94.69 538 LEU A O 1
ATOM 4323 N N . ARG A 1 539 ? 16.984 4.292 -40.948 1.00 94.88 539 ARG A N 1
ATOM 4324 C CA . ARG A 1 539 ? 17.222 3.824 -42.325 1.00 94.88 539 ARG A CA 1
ATOM 4325 C C . ARG A 1 539 ? 17.362 5.008 -43.286 1.00 94.88 539 ARG A C 1
ATOM 4327 O O . ARG A 1 539 ? 18.352 5.086 -44.014 1.00 94.88 539 ARG A O 1
ATOM 4334 N N . LEU A 1 540 ? 16.440 5.971 -43.215 1.00 94.25 540 LEU A N 1
ATOM 4335 C CA . LEU A 1 540 ? 16.480 7.200 -44.012 1.00 94.25 540 LEU A CA 1
ATOM 4336 C C . LEU A 1 540 ? 17.744 8.020 -43.727 1.00 94.25 540 LEU A C 1
ATOM 4338 O O . LEU A 1 540 ? 18.464 8.379 -44.655 1.00 94.25 540 LEU A O 1
ATOM 4342 N N . ALA A 1 541 ? 18.086 8.238 -42.455 1.00 93.19 541 ALA A N 1
ATOM 4343 C CA . ALA A 1 541 ? 19.266 9.016 -42.071 1.00 93.19 541 ALA A CA 1
ATOM 4344 C C . ALA A 1 541 ? 20.595 8.394 -42.543 1.00 93.19 541 ALA A C 1
ATOM 4346 O O . ALA A 1 541 ? 21.594 9.101 -42.712 1.00 93.19 541 ALA A O 1
ATOM 4347 N N . VAL A 1 542 ? 20.638 7.072 -42.719 1.00 93.38 542 VAL A N 1
ATOM 4348 C CA . VAL A 1 542 ? 21.773 6.366 -43.323 1.00 93.38 542 VAL A CA 1
ATOM 4349 C C . VAL A 1 542 ? 21.755 6.514 -44.846 1.00 93.38 542 VAL A C 1
ATOM 4351 O O . VAL A 1 542 ? 22.786 6.854 -45.433 1.00 93.38 542 VAL A O 1
ATOM 4354 N N . ALA A 1 543 ? 20.600 6.304 -45.482 1.00 93.56 543 ALA A N 1
ATOM 4355 C CA . ALA A 1 543 ? 20.427 6.423 -46.929 1.00 93.56 543 ALA A CA 1
ATOM 4356 C C . ALA A 1 543 ? 20.799 7.825 -47.442 1.00 93.56 543 ALA A C 1
ATOM 4358 O O . ALA A 1 543 ? 21.516 7.949 -48.437 1.00 93.56 543 ALA A O 1
ATOM 4359 N N . GLU A 1 544 ? 20.404 8.874 -46.714 1.00 93.50 544 GLU A N 1
ATOM 4360 C CA . GLU A 1 544 ? 20.717 10.279 -47.009 1.00 93.50 544 GLU A CA 1
ATOM 4361 C C . GLU A 1 544 ? 22.220 10.579 -47.051 1.00 93.50 544 GLU A C 1
ATOM 4363 O O . GLU A 1 544 ? 22.647 11.505 -47.738 1.00 93.50 544 GLU A O 1
ATOM 4368 N N . VAL A 1 545 ? 23.042 9.802 -46.342 1.00 90.94 545 VAL A N 1
ATOM 4369 C CA . VAL A 1 545 ? 24.500 9.984 -46.330 1.00 90.94 545 VAL A CA 1
ATOM 4370 C C . VAL A 1 545 ? 25.181 9.042 -47.324 1.00 90.94 545 VAL A C 1
ATOM 4372 O O . VAL A 1 545 ? 26.090 9.456 -48.046 1.00 90.94 545 VAL A O 1
ATOM 4375 N N . LEU A 1 546 ? 24.744 7.782 -47.392 1.00 93.25 546 LEU A N 1
ATOM 4376 C CA . LEU A 1 546 ? 25.375 6.754 -48.219 1.00 93.25 546 LEU A CA 1
ATOM 4377 C C . LEU A 1 546 ? 25.071 6.929 -49.711 1.00 93.25 546 LEU A C 1
ATOM 4379 O O . LEU A 1 546 ? 25.995 6.913 -50.527 1.00 93.25 546 LEU A O 1
ATOM 4383 N N . LEU A 1 547 ? 23.796 7.088 -50.084 1.00 93.44 547 LEU A N 1
ATOM 4384 C CA . LEU A 1 547 ? 23.379 7.063 -51.489 1.00 93.44 547 LEU A CA 1
ATOM 4385 C C . LEU A 1 547 ? 23.966 8.232 -52.295 1.00 93.44 547 LEU A C 1
ATOM 4387 O O . LEU A 1 547 ? 24.474 7.981 -53.392 1.00 93.44 547 LEU A O 1
ATOM 4391 N N . PRO A 1 548 ? 23.989 9.490 -51.800 1.00 93.12 548 PRO A N 1
ATOM 4392 C CA . PRO A 1 548 ? 24.626 10.584 -52.533 1.00 93.12 548 PRO A CA 1
ATOM 4393 C C . PRO A 1 548 ? 26.137 10.387 -52.693 1.00 93.12 548 PRO A C 1
ATOM 4395 O O . PRO A 1 548 ? 26.675 10.620 -53.779 1.00 93.12 548 PRO A O 1
ATOM 4398 N N . ALA A 1 549 ? 26.820 9.912 -51.643 1.00 91.06 549 ALA A N 1
ATOM 4399 C CA . ALA A 1 549 ? 28.252 9.628 -51.690 1.00 91.06 549 ALA A CA 1
ATOM 4400 C C . ALA A 1 549 ? 28.568 8.525 -52.713 1.00 91.06 549 ALA A C 1
ATOM 4402 O O . ALA A 1 549 ? 29.466 8.686 -53.542 1.00 91.06 549 ALA A O 1
ATOM 4403 N N . TYR A 1 550 ? 27.784 7.444 -52.717 1.00 93.12 550 TYR A N 1
ATOM 4404 C CA . TYR A 1 550 ? 27.956 6.330 -53.644 1.00 93.12 550 TYR A CA 1
ATOM 4405 C C . TYR A 1 550 ? 27.648 6.719 -55.093 1.00 93.12 550 TYR A C 1
ATOM 4407 O O . TYR A 1 550 ? 28.453 6.448 -55.983 1.00 93.12 550 TYR A O 1
ATOM 4415 N N . ARG A 1 551 ? 26.539 7.432 -55.343 1.00 92.31 551 ARG A N 1
ATOM 4416 C CA . ARG A 1 551 ? 26.183 7.946 -56.680 1.00 92.31 551 ARG A CA 1
ATOM 4417 C C . ARG A 1 551 ? 27.271 8.865 -57.239 1.00 92.31 551 ARG A C 1
ATOM 4419 O O . ARG A 1 551 ? 27.622 8.757 -58.412 1.00 92.31 551 ARG A O 1
ATOM 4426 N N . SER A 1 552 ? 27.832 9.742 -56.405 1.00 90.44 552 SER A N 1
ATOM 4427 C CA . SER A 1 552 ? 28.942 10.621 -56.792 1.00 90.44 552 SER A CA 1
ATOM 4428 C C . SER A 1 552 ? 30.209 9.826 -57.133 1.00 90.44 552 SER A C 1
ATOM 4430 O O . SER A 1 552 ? 30.826 10.052 -58.177 1.00 90.44 552 SER A O 1
ATOM 4432 N N . PHE A 1 553 ? 30.560 8.840 -56.301 1.00 89.12 553 PHE A N 1
ATOM 4433 C CA . PHE A 1 553 ? 31.703 7.954 -56.526 1.00 89.12 553 PHE A CA 1
ATOM 4434 C C . PHE A 1 553 ? 31.558 7.142 -57.824 1.00 89.12 553 PHE A C 1
ATOM 4436 O O . PHE A 1 553 ? 32.475 7.134 -58.649 1.00 89.12 553 PHE A O 1
ATOM 4443 N N . LEU A 1 554 ? 30.386 6.540 -58.056 1.00 88.25 554 LEU A N 1
ATOM 4444 C CA . LEU A 1 554 ? 30.059 5.819 -59.288 1.00 88.25 554 LEU A CA 1
ATOM 4445 C C . LEU A 1 554 ? 30.132 6.721 -60.519 1.00 88.25 554 LEU A C 1
ATOM 4447 O O . LEU A 1 554 ? 30.775 6.358 -61.499 1.00 88.25 554 LEU A O 1
ATOM 4451 N N . LYS A 1 555 ? 29.540 7.919 -60.472 1.00 88.31 555 LYS A N 1
ATOM 4452 C CA . LYS A 1 555 ? 29.581 8.863 -61.599 1.00 88.31 555 LYS A CA 1
ATOM 4453 C C . LYS A 1 555 ? 31.014 9.266 -61.958 1.00 88.31 555 LYS A C 1
ATOM 4455 O O . LYS A 1 555 ? 31.327 9.445 -63.131 1.00 88.31 555 LYS A O 1
ATOM 4460 N N . ARG A 1 556 ? 31.881 9.422 -60.953 1.00 85.69 556 ARG A N 1
ATOM 4461 C CA . ARG A 1 556 ? 33.267 9.866 -61.137 1.00 85.69 556 ARG A CA 1
ATOM 4462 C C . ARG A 1 556 ? 34.206 8.751 -61.603 1.00 85.69 556 ARG A C 1
ATOM 4464 O O . ARG A 1 556 ? 35.093 9.021 -62.408 1.00 85.69 556 ARG A O 1
ATOM 4471 N N . PHE A 1 557 ? 34.038 7.525 -61.104 1.00 84.44 557 PHE A N 1
ATOM 4472 C CA . PHE A 1 557 ? 35.001 6.433 -61.313 1.00 84.44 557 PHE A CA 1
ATOM 4473 C C . PHE A 1 557 ? 34.448 5.208 -62.052 1.00 84.44 557 PHE A C 1
ATOM 4475 O O . PHE A 1 557 ? 35.239 4.387 -62.516 1.00 84.44 557 PHE A O 1
ATOM 4482 N N . GLY A 1 558 ? 33.130 5.100 -62.225 1.00 82.88 558 GLY A N 1
ATOM 4483 C CA . GLY A 1 558 ? 32.464 4.037 -62.988 1.00 82.88 558 GLY A CA 1
ATOM 4484 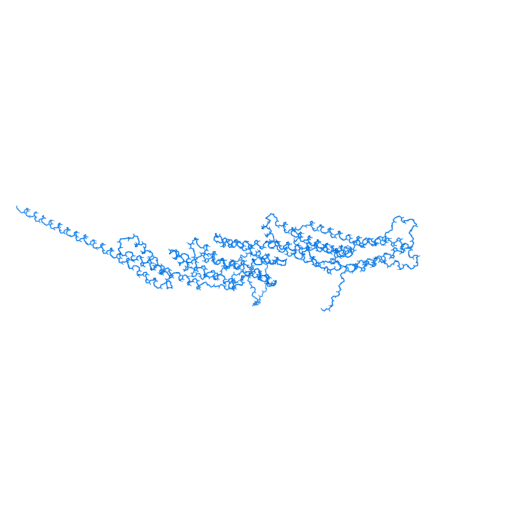C C . GLY A 1 558 ? 33.022 3.871 -64.407 1.00 82.88 558 GLY A C 1
ATOM 4485 O O . GLY A 1 558 ? 33.510 2.783 -64.720 1.00 82.88 558 GLY A O 1
ATOM 4486 N N . PRO A 1 559 ? 33.135 4.947 -65.218 1.00 84.25 559 PRO A N 1
ATOM 4487 C CA . PRO A 1 559 ? 33.678 4.849 -66.578 1.00 84.25 559 PRO A CA 1
ATOM 4488 C C . PRO A 1 559 ? 35.124 4.321 -66.641 1.00 84.25 559 PRO A C 1
ATOM 4490 O O . PRO A 1 559 ? 35.552 3.732 -67.633 1.00 84.25 559 PRO A O 1
ATOM 4493 N N . VAL A 1 560 ? 35.919 4.508 -65.579 1.00 79.75 560 VAL A N 1
ATOM 4494 C CA . VAL A 1 560 ? 37.318 4.037 -65.514 1.00 79.75 560 VAL A CA 1
ATOM 4495 C C . VAL A 1 560 ? 37.398 2.514 -65.337 1.00 79.75 560 VAL A C 1
ATOM 4497 O O . VAL A 1 560 ? 38.380 1.893 -65.771 1.00 79.75 560 VAL A O 1
ATOM 4500 N N . ILE A 1 561 ? 36.372 1.923 -64.716 1.00 80.12 561 ILE A N 1
ATOM 4501 C CA . ILE A 1 561 ? 36.224 0.488 -64.447 1.00 80.12 561 ILE A CA 1
ATOM 4502 C C . ILE A 1 561 ? 35.504 -0.231 -65.589 1.00 80.12 561 ILE A C 1
ATOM 4504 O O . ILE A 1 561 ? 35.944 -1.316 -65.971 1.00 80.12 561 ILE A O 1
ATOM 4508 N N . GLU A 1 562 ? 34.469 0.386 -66.165 1.00 79.69 562 GLU A N 1
ATOM 4509 C CA . GLU A 1 562 ? 33.730 -0.123 -67.332 1.00 79.69 562 GLU A CA 1
ATOM 4510 C C . GLU A 1 562 ? 34.652 -0.365 -68.534 1.00 79.69 562 GLU A C 1
ATOM 4512 O O . GLU A 1 562 ? 34.550 -1.385 -69.208 1.00 79.69 562 GLU A O 1
ATOM 4517 N N . ASN A 1 563 ? 35.647 0.506 -68.726 1.00 73.12 563 ASN A N 1
ATOM 4518 C CA . ASN A 1 563 ? 36.668 0.389 -69.773 1.00 73.12 563 ASN A CA 1
ATOM 4519 C C . ASN A 1 563 ? 37.766 -0.667 -69.481 1.00 73.12 563 ASN A C 1
ATOM 4521 O O . ASN A 1 563 ? 38.850 -0.631 -70.072 1.00 73.12 563 ASN A O 1
ATOM 4525 N N . GLY A 1 564 ? 37.553 -1.570 -68.517 1.00 70.06 564 GLY A N 1
ATOM 4526 C CA . GLY A 1 564 ? 38.512 -2.585 -68.073 1.00 70.06 564 GLY A CA 1
ATOM 4527 C C . GLY A 1 564 ? 38.019 -4.029 -68.237 1.00 70.06 564 GLY A C 1
ATOM 4528 O O . GLY A 1 564 ? 36.862 -4.293 -68.535 1.00 70.06 564 GLY A O 1
ATOM 4529 N N . LYS A 1 565 ? 38.906 -5.007 -67.997 1.00 67.06 565 LYS A N 1
ATOM 4530 C CA . LYS A 1 565 ? 38.526 -6.433 -67.954 1.00 67.06 565 LYS A CA 1
ATOM 4531 C C . LYS A 1 565 ? 37.697 -6.722 -66.685 1.00 67.06 565 LYS A C 1
ATOM 4533 O O . LYS A 1 565 ? 38.187 -6.454 -65.585 1.00 67.06 565 LYS A O 1
ATOM 4538 N N . ASN A 1 566 ? 36.503 -7.301 -66.855 1.00 73.88 566 ASN A N 1
ATOM 4539 C CA . ASN A 1 566 ? 35.543 -7.744 -65.823 1.00 73.88 566 ASN A CA 1
ATOM 4540 C C . ASN A 1 566 ? 34.977 -6.634 -64.901 1.00 73.88 566 ASN A C 1
ATOM 4542 O O . ASN A 1 566 ? 35.246 -6.651 -63.697 1.00 73.88 566 ASN A O 1
ATOM 4546 N N . PRO A 1 567 ? 34.160 -5.697 -65.424 1.00 74.06 567 PRO A N 1
ATOM 4547 C CA . PRO A 1 567 ? 33.575 -4.600 -64.640 1.00 74.06 567 PRO A CA 1
ATOM 4548 C C . PRO A 1 567 ? 32.592 -5.072 -63.554 1.00 74.06 567 PRO A C 1
ATOM 4550 O O . PRO A 1 567 ? 32.604 -4.537 -62.446 1.00 74.06 567 PRO A O 1
ATOM 4553 N N . TYR A 1 568 ? 31.839 -6.147 -63.819 1.00 77.94 568 TYR A N 1
ATOM 4554 C CA . TYR A 1 568 ? 30.860 -6.741 -62.892 1.00 77.94 568 TYR A CA 1
ATOM 4555 C C . TYR A 1 568 ? 31.457 -7.215 -61.557 1.00 77.94 568 TYR A C 1
ATOM 4557 O O . TYR A 1 568 ? 30.748 -7.330 -60.568 1.00 77.94 568 TYR A O 1
ATOM 4565 N N . LYS A 1 569 ? 32.773 -7.469 -61.503 1.00 79.75 569 LYS A N 1
ATOM 4566 C CA . LYS A 1 569 ? 33.469 -7.850 -60.262 1.00 79.75 569 LYS A CA 1
ATOM 4567 C C . LYS A 1 569 ? 33.619 -6.678 -59.282 1.00 79.75 569 LYS A C 1
ATOM 4569 O O . LYS A 1 569 ? 33.821 -6.896 -58.092 1.00 79.75 569 LYS A O 1
ATOM 4574 N N . TYR A 1 570 ? 33.590 -5.446 -59.785 1.00 78.62 570 TYR A N 1
ATOM 4575 C CA . TYR A 1 570 ? 33.858 -4.236 -59.005 1.00 78.62 570 TYR A CA 1
ATOM 4576 C C . TYR A 1 570 ? 32.588 -3.403 -58.809 1.00 78.62 570 TYR A C 1
ATOM 4578 O O . TYR A 1 570 ? 32.348 -2.919 -57.707 1.00 78.62 570 TYR A O 1
ATOM 4586 N N . MET A 1 571 ? 31.746 -3.293 -59.839 1.00 82.00 571 MET A N 1
ATOM 4587 C CA . MET A 1 571 ? 30.435 -2.638 -59.770 1.00 82.00 571 MET A CA 1
ATOM 4588 C C . MET A 1 571 ? 29.348 -3.675 -59.458 1.00 82.00 571 MET A C 1
ATOM 4590 O O . MET A 1 571 ? 28.561 -4.036 -60.327 1.00 82.00 571 MET A O 1
ATOM 4594 N N . VAL A 1 572 ? 29.368 -4.201 -58.228 1.00 84.44 572 VAL A N 1
ATOM 4595 C CA . VAL A 1 572 ? 28.444 -5.260 -57.775 1.00 84.44 572 VAL A CA 1
ATOM 4596 C C . VAL A 1 572 ? 27.057 -4.700 -57.451 1.00 84.44 572 VAL A C 1
ATOM 4598 O O . VAL A 1 572 ? 26.051 -5.335 -57.751 1.00 84.44 572 VAL A O 1
ATOM 4601 N N . TYR A 1 573 ? 26.999 -3.496 -56.880 1.00 89.25 573 TYR A N 1
ATOM 4602 C CA . TYR A 1 573 ? 25.769 -2.905 -56.358 1.00 89.25 573 TYR A CA 1
ATOM 4603 C C . TYR A 1 573 ? 25.319 -1.700 -57.193 1.00 89.25 573 TYR A C 1
ATOM 4605 O O . TYR A 1 573 ? 26.130 -0.845 -57.550 1.00 89.25 573 TYR A O 1
ATOM 4613 N N . SER A 1 574 ? 24.020 -1.600 -57.486 1.00 89.75 574 SER A N 1
ATOM 4614 C CA . SER A 1 574 ? 23.418 -0.355 -57.985 1.00 89.75 574 SER A CA 1
ATOM 4615 C C . SER A 1 574 ? 22.943 0.513 -56.809 1.00 89.75 574 SER A C 1
ATOM 4617 O O . SER A 1 574 ? 22.729 -0.014 -55.713 1.00 89.75 574 SER A O 1
ATOM 4619 N N . PRO A 1 575 ? 22.756 1.834 -56.989 1.00 91.19 575 PRO A N 1
ATOM 4620 C CA . PRO A 1 575 ? 22.170 2.682 -55.951 1.00 91.19 575 PRO A CA 1
ATOM 4621 C C . PRO A 1 575 ? 20.811 2.175 -55.445 1.00 91.19 575 PRO A C 1
ATOM 4623 O O . PRO A 1 575 ? 20.552 2.242 -54.250 1.00 91.19 575 PRO A O 1
ATOM 4626 N N . GLU A 1 576 ? 19.978 1.635 -56.335 1.00 92.25 576 GLU A N 1
ATOM 4627 C CA . GLU A 1 576 ? 18.658 1.074 -56.016 1.00 92.25 576 GLU A CA 1
ATOM 4628 C C . GLU A 1 576 ? 18.790 -0.229 -55.216 1.00 92.25 576 GLU A C 1
ATOM 4630 O O . GLU A 1 576 ? 18.051 -0.450 -54.261 1.00 92.25 576 GLU A O 1
ATOM 4635 N N . HIS A 1 577 ? 19.773 -1.073 -55.552 1.00 91.31 577 HIS A N 1
ATOM 4636 C CA . HIS A 1 577 ? 20.061 -2.284 -54.784 1.00 91.31 577 HIS A CA 1
ATOM 4637 C C . HIS A 1 577 ? 20.544 -1.949 -53.365 1.00 91.31 577 HIS A C 1
ATOM 4639 O O . HIS A 1 577 ? 20.119 -2.583 -52.404 1.00 91.31 577 HIS A O 1
ATOM 4645 N N . LEU A 1 578 ? 21.402 -0.934 -53.208 1.00 91.75 578 LEU A N 1
ATOM 4646 C CA . LEU A 1 578 ? 21.831 -0.478 -51.882 1.00 91.75 578 LEU A CA 1
ATOM 4647 C C . LEU A 1 578 ? 20.664 0.085 -51.067 1.00 91.75 578 LEU A C 1
ATOM 4649 O O . LEU A 1 578 ? 20.589 -0.159 -49.868 1.00 91.75 578 LEU A O 1
ATOM 4653 N N . GLU A 1 579 ? 19.752 0.820 -51.700 1.00 92.38 579 GLU A N 1
ATOM 4654 C CA . GLU A 1 579 ? 18.537 1.316 -51.051 1.00 92.38 579 GLU A CA 1
ATOM 4655 C C . GLU A 1 579 ? 17.642 0.162 -50.570 1.00 92.38 579 GLU A C 1
ATOM 4657 O O . GLU A 1 579 ? 17.193 0.178 -49.424 1.00 92.38 579 GLU A O 1
ATOM 4662 N N . GLN A 1 580 ? 17.474 -0.886 -51.383 1.00 91.75 580 GLN A N 1
ATOM 4663 C CA . GLN A 1 580 ? 16.764 -2.101 -50.980 1.00 91.75 580 GLN A CA 1
ATOM 4664 C C . GLN A 1 580 ? 17.447 -2.800 -49.793 1.00 91.75 580 GLN A C 1
ATOM 4666 O O . GLN A 1 580 ? 16.780 -3.126 -48.816 1.00 91.75 580 GLN A O 1
ATOM 4671 N N . MET A 1 581 ? 18.773 -2.970 -49.837 1.00 91.81 581 MET A N 1
ATOM 4672 C CA . MET A 1 581 ? 19.552 -3.568 -48.745 1.00 91.81 581 MET A CA 1
ATOM 4673 C C . MET A 1 581 ? 19.407 -2.795 -47.427 1.00 91.81 581 MET A C 1
ATOM 4675 O O . MET A 1 581 ? 19.283 -3.403 -46.366 1.00 91.81 581 MET A O 1
ATOM 4679 N N . LEU A 1 582 ? 19.400 -1.458 -47.474 1.00 91.81 582 LEU A N 1
ATOM 4680 C CA . LEU A 1 582 ? 19.152 -0.622 -46.292 1.00 91.81 582 LEU A CA 1
ATOM 4681 C C . LEU A 1 582 ? 17.739 -0.824 -45.731 1.00 91.81 582 LEU A C 1
ATOM 4683 O O . LEU A 1 582 ? 17.545 -0.771 -44.514 1.00 91.81 582 LEU A O 1
ATOM 4687 N N . GLY A 1 583 ? 16.767 -1.082 -46.608 1.00 89.69 583 GLY A N 1
ATOM 4688 C CA . GLY A 1 583 ? 15.393 -1.417 -46.246 1.00 89.69 583 GLY A CA 1
ATOM 4689 C C . GLY A 1 583 ? 15.246 -2.735 -45.480 1.00 89.69 583 GLY A C 1
ATOM 4690 O O . GLY A 1 583 ? 14.232 -2.921 -44.825 1.00 89.69 583 GLY A O 1
ATOM 4691 N N . GLU A 1 584 ? 16.248 -3.617 -45.489 1.00 90.38 584 GLU A N 1
ATOM 4692 C CA . GLU A 1 584 ? 16.231 -4.900 -44.763 1.00 90.38 584 GLU A CA 1
ATOM 4693 C C . GLU A 1 584 ? 16.829 -4.792 -43.345 1.00 90.38 584 GLU A C 1
ATOM 4695 O O . GLU A 1 584 ? 16.736 -5.719 -42.537 1.00 90.38 584 GLU A O 1
ATOM 4700 N N . PHE A 1 585 ? 17.446 -3.657 -42.997 1.00 91.38 585 PHE A N 1
ATOM 4701 C CA . PHE A 1 585 ? 18.148 -3.502 -41.719 1.00 91.38 585 PHE A CA 1
ATOM 4702 C C . PHE A 1 585 ? 17.186 -3.415 -40.541 1.00 91.38 585 PHE A C 1
ATOM 4704 O O . PHE A 1 585 ? 16.168 -2.733 -40.619 1.00 91.38 585 PHE A O 1
ATOM 4711 N N . PHE A 1 586 ? 17.559 -3.993 -39.401 1.00 90.31 586 PHE A N 1
ATOM 4712 C CA . PHE A 1 586 ? 16.822 -3.877 -38.135 1.00 90.31 586 PHE A CA 1
ATOM 4713 C C . PHE A 1 586 ? 15.449 -4.562 -38.072 1.00 90.31 586 PHE A C 1
ATOM 4715 O O . PHE A 1 586 ? 14.652 -4.260 -37.173 1.00 90.31 586 PHE A O 1
ATOM 4722 N N . GLU A 1 587 ? 15.143 -5.447 -39.019 1.00 83.38 587 GLU A N 1
ATOM 4723 C CA . GLU A 1 587 ? 13.925 -6.252 -38.969 1.00 83.38 587 GLU A CA 1
ATOM 4724 C C . GLU A 1 587 ? 14.085 -7.404 -37.987 1.00 83.38 587 GLU A C 1
ATOM 4726 O O . GLU A 1 587 ? 15.092 -8.111 -37.984 1.00 83.38 587 GLU A O 1
ATOM 4731 N N . SER A 1 588 ? 13.059 -7.629 -37.165 1.00 65.62 588 SER A N 1
ATOM 4732 C CA . SER A 1 588 ? 13.022 -8.827 -36.338 1.00 65.62 588 SER A CA 1
ATOM 4733 C C . SER A 1 588 ? 12.876 -10.029 -37.268 1.00 65.62 588 SER A C 1
ATOM 4735 O O . SER A 1 588 ? 11.811 -10.250 -37.848 1.00 65.62 588 SER A O 1
ATOM 4737 N N . LYS A 1 589 ? 13.943 -10.821 -37.423 1.00 56.59 589 LYS A N 1
ATOM 4738 C CA . LYS A 1 589 ? 13.793 -12.179 -37.940 1.00 56.59 589 LYS A CA 1
ATOM 4739 C C . LYS A 1 589 ? 12.969 -12.923 -36.905 1.00 56.59 589 LYS A C 1
ATOM 4741 O O . LYS A 1 589 ? 13.502 -13.324 -35.875 1.00 56.59 589 LYS A O 1
ATOM 4746 N N . ILE A 1 590 ? 11.679 -13.095 -37.176 1.00 40.16 590 ILE A N 1
ATOM 4747 C CA . ILE A 1 590 ? 10.835 -14.051 -36.467 1.00 40.16 590 ILE A CA 1
ATOM 4748 C C . ILE A 1 590 ? 11.490 -15.419 -36.706 1.00 40.16 590 ILE A C 1
ATOM 4750 O O . ILE A 1 590 ? 11.241 -16.076 -37.715 1.00 40.16 590 ILE A O 1
ATOM 4754 N N . TRP A 1 591 ? 12.423 -15.817 -35.838 1.00 33.94 591 TRP A N 1
ATOM 4755 C CA . TRP A 1 591 ? 12.859 -17.202 -35.748 1.00 33.94 591 TRP A CA 1
ATOM 4756 C C . TRP A 1 591 ? 11.604 -17.983 -35.392 1.00 33.94 591 TRP A C 1
ATOM 4758 O O . TRP A 1 591 ? 11.011 -17.755 -34.342 1.00 33.94 591 TRP A O 1
ATOM 4768 N N . GLY A 1 592 ? 11.147 -18.771 -36.365 1.00 30.48 592 GLY A N 1
ATOM 4769 C CA . GLY A 1 592 ? 9.776 -19.236 -36.470 1.00 30.48 592 GLY A CA 1
ATOM 4770 C C . GLY A 1 592 ? 9.196 -19.746 -35.160 1.00 30.48 592 GLY A C 1
ATOM 4771 O O . GLY A 1 592 ? 9.717 -20.683 -34.558 1.00 30.48 592 GLY A O 1
ATOM 4772 N N . GLU A 1 593 ? 8.048 -19.188 -34.788 1.00 25.52 593 GLU A N 1
ATOM 4773 C CA . GLU A 1 593 ? 7.064 -19.981 -34.070 1.00 25.52 593 GLU A CA 1
ATOM 4774 C C . GLU A 1 593 ? 6.786 -21.232 -34.921 1.00 25.52 593 GLU A C 1
ATOM 4776 O O . GLU A 1 593 ? 6.428 -21.110 -36.103 1.00 25.52 593 GLU A O 1
ATOM 4781 N N . PRO A 1 594 ? 6.967 -22.453 -34.387 1.00 31.34 594 PRO A N 1
ATOM 4782 C CA . PRO A 1 594 ? 6.407 -23.611 -35.045 1.00 31.34 594 PRO A CA 1
ATOM 4783 C C . PRO A 1 594 ? 4.894 -23.430 -34.964 1.00 31.34 594 PRO A C 1
ATOM 4785 O O . PRO A 1 594 ? 4.332 -23.428 -33.874 1.00 31.34 594 PRO A O 1
ATOM 4788 N N . LYS A 1 595 ? 4.242 -23.260 -36.118 1.00 31.83 595 LYS A N 1
ATOM 4789 C CA . LYS A 1 595 ? 2.781 -23.316 -36.219 1.00 31.83 595 LYS A CA 1
ATOM 4790 C C . LYS A 1 595 ? 2.274 -24.533 -35.442 1.00 31.83 595 LYS A C 1
ATOM 4792 O O . LYS A 1 595 ? 2.486 -25.659 -35.902 1.00 31.83 595 LYS A O 1
ATOM 4797 N N . ARG A 1 596 ? 1.595 -24.306 -34.320 1.00 29.16 596 ARG A N 1
ATOM 4798 C CA . ARG A 1 596 ? 0.605 -25.221 -33.750 1.00 29.16 596 ARG A CA 1
ATOM 4799 C C . ARG A 1 596 ? -0.521 -24.437 -33.115 1.00 29.16 596 ARG A C 1
ATOM 4801 O O . ARG A 1 596 ? -0.216 -23.589 -32.254 1.00 29.16 596 ARG A O 1
#

pLDDT: mean 83.94, std 14.97, range [25.33, 97.31]

Foldseek 3Di:
DVVVVVVVVVVVVVVVVVVVVVVVVVVVVVVVVVVVVVVVVVVVVVLLCLLVVLLVLLVVACVPPVVSNLVSLVSLVVSLVVLVVDPPDPCSVVSNVVSVVSNVSSLVRLLVVLLVLLQVFQAADAVVQLLVQFDPVLHDDPPDDDDDDDDDDDDDDPDPDPRGGDADCRGPPVCLVVLQSSQVSCVVVVVNVSNLVSLQVRLLVSLQVNLVNLPQAQDALVRLQPDDPVVNLVVLVSLLSSLCSSLVHRLVNLLVSLCSNCPPVPPCSLLSSQSSCVVVLCSSLNSLVSLLPYDAELVCLVSLLSVLVSLVVCLVSLCVSNVDPNNVVSNVSSVVSNLSSLVSNVVNLVVLLVCLLPVPPQFPALQLAAGPSLVVLLVSLQVVVVCVVSQLVSVCVVPVPCSLVVNLVSNVSSVVSNLNNLLVNLVVDPQVLSSLSNSLLSLVVSLVSCVVGPVCVSNDPVNSVVSVVVSVVSLVVSLCRLCVQLLVLLDDPPVCVPDNDDLVSLQVSLLSNVVSLVVSLVSQLSHARPDPVSLVVSLVVNLVRNLVSVVVSCVVCVVSLVPDPPSCNRCVDDSVRSSVSSVSGRDPPPPDDPDD

Nearest PDB structures (foldseek):
  4rl5-assembly2_B  TM=9.628E-01  e=8.145E-34  Arabidopsis thaliana
  4rl5-assembly1_A  TM=9.546E-01  e=8.145E-34  Arabidopsis thaliana
  2pft-assembly1_A  TM=8.265E-01  e=2.772E-20  Mus musculus
  7pp2-assembly1_A  TM=7.554E-01  e=1.608E-20  Oryza sativa